Protein AF-A0AAD4U5L9-F1 (afdb_monomer_lite)

Organism: NCBI:txid230172

Foldseek 3Di:
DDDDDDDDDQAAAPCNCVDPLVVVLVVLLVLLVVLLVLLVPDPAPDCPLSVLSNVLSVVSNVVSCVLVCCRNVVVVVVDPDPVVVVSVVSVVVNVVSVVVSLVSLVVVLVVVVVPPPDDDDDPDNDDPVRNVSSVVSNDPDDCPDDPDAPPPAPPDADDDDVPWDFDAALNNHHTDTADEAFDKAFSRHHHDVVQQWGFAQVVPPVSGMGGTHHPQADWEADPNDTHGAQDWDDPAPQWIWGHHRHDIDIDGPEDPDDDDQDPVANDWDFADDPPDRGTDIDGDPDDDDDDDDDDDDDDPDDDDDDDDDDDDDDDPAPWDKDDWAFFPDPAAKGKIWIWILPDPVSDTDIDMAIEGQYHPPDDDPDDDDDDDDFFPDQDFQPDFAWHDDPQKTFPDTHRATHGDQGPPPFRKGADDKDWDWTWIQGPPGDTDTGIYIGGPDIDTDRPDDDDPDDDD

Sequence (456 aa):
MSFPAPRVTLPAGPDILRTYSGAFVCLEIVFGGLVWILVASSNVPLPLLQGWVMFVSVTAFVCSLLFLGVFLSGVVTQINANWNFLDFAYHFTVFVFYFGAFLLEAATTSLHDLRCNRTMTVQLLLSDNQYNINVAATVAAAERCPSSCPAACPPEPPTCAPGVRAVLDDCSCCLVCARQRGETCSVLLPCEESRGLFCDRRADPSAQTGICMAVEGDNCVFDGVIYQSGETFQPSCKYQCACQDGQVGCVPRCEEDLLLPQPDCPAPRKVKVPGECCEKWICDTKETGTLGGLQTLPAYRPEATLGVAVSDSSVNCIEQTTEWSACSKSCGMGFSTRVTNRNPHCEMVKQTRLCMVRPCDQEHRQPTDKKGKKCLRSIKSLKAIHLQFENCTSLHTYKPRFCGICSDGRCCTPHNTKTIQVEFQCSPGQILKKPVMVIGTCTCHNNCPHSNSSFL

Radius of gyration: 36.29 Å; chains: 1; bounding box: 88×63×94 Å

Secondary structure (DSSP, 8-state):
--PPPP---PPSGGGGGGSHHHHHHHHHHHHHHHHHHHHHH---S-HHHHHHHHHHHHHHHHHHHHHHHHHHTTGGGTS-S-HHHHHHHHHHHHHHHHHHHHHHHHHHHHHHHTTTT--S----SS-HHHHHHHHHHH--S--SS-SS--TTS-SS---PPTTPPEEE-TTS-SEEEPBPTTSEEETTB-B-GGGTEEEE-TT-TTSSEEEEEE-PPPPEEETTEEE-TT-EEEEETTEEEEEETTEEEEEESS-------BTTBSSEEEEPPTT-SS-EEEE---------------------S------SS-------BPPPPPPS-SSSSEEEEEEE--STT---EEEEEEE-SS-SS----PPPP----SS---EE-SS-B--EETTEEESS-B--EE----TTS-EEEEEEEEEEEEEEEETTTEEEEEEEEEEEEEEEES----PPP---

InterPro domains:
  IPR000867 Insulin-like growth factor-binding protein, IGFBP [PF00219] (145-199)
  IPR000867 Insulin-like growth factor-binding protein, IGFBP [PS51323] (141-215)
  IPR000867 Insulin-like growth factor-binding protein, IGFBP [SM00121] (143-214)
  IPR000884 Thrombospondin type-1 (TSP1) repeat [PS50092] (316-361)
  IPR000884 Thrombospondin type-1 (TSP1) repeat [SM00209] (318-361)
  IPR001007 VWFC domain [PF00093] (220-283)
  IPR001007 VWFC domain [PS01208] (237-283)
  IPR001007 VWFC domain [PS50184] (218-284)
  IPR001007 VWFC domain [SM00214] (220-283)
  IPR006207 Cystine knot, C-terminal [PS01185] (411-448)
  IPR006207 Cystine knot, C-terminal [PS01225] (375-449)
  IPR006207 Cystine knot, C-terminal [SM00041] (380-449)
  IPR006208 Glycoprotein hormone subunit beta [PF00007] (380-454)
  IPR008253 Marvel domain [PF01284] (17-137)
  IPR008253 Marvel domain [PS51225] (16-145)
  IPR009030 Growth factor receptor cysteine-rich domain superfamily [SSF57184] (143-224)
  IPR013295 Myelin and lymphocyte (MAL) protein [PR01884] (30-42)
  I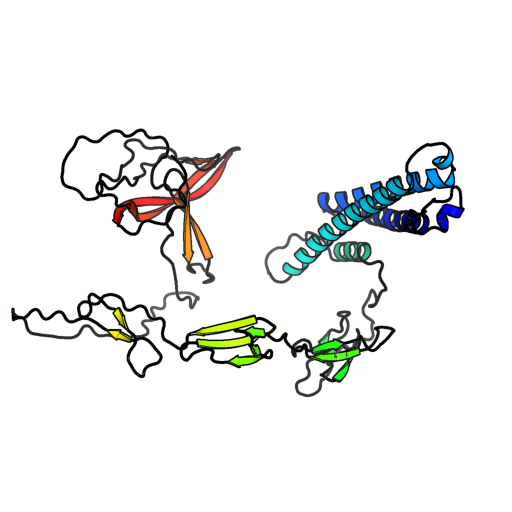PR013295 Myelin and lymphocyte (MAL) protein [PR01884] (51-64)
  IPR013295 Myelin and lymphocyte (MAL) protein [PR01884] (83-98)
  IPR036383 Thrombospondin type-1 repeat superfamily [G3DSA:2.20.100.10] (309-367)

pLDDT: mean 74.25, std 18.41, range [27.56, 95.25]

Structure (mmCIF, N/CA/C/O backbone):
data_AF-A0AAD4U5L9-F1
#
_entry.id   AF-A0AAD4U5L9-F1
#
loop_
_atom_site.group_PDB
_atom_site.id
_atom_site.type_symbol
_atom_site.label_atom_id
_atom_site.label_alt_id
_atom_site.label_comp_id
_atom_site.label_asym_id
_atom_site.label_entity_id
_atom_site.label_seq_id
_atom_site.pdbx_PDB_ins_code
_atom_site.Cartn_x
_atom_site.Cartn_y
_atom_site.Cartn_z
_atom_site.occupancy
_atom_site.B_iso_or_equiv
_atom_site.auth_seq_id
_atom_site.auth_comp_id
_atom_site.auth_asym_id
_atom_site.auth_atom_id
_atom_site.pdbx_PDB_model_num
ATOM 1 N N . MET A 1 1 ? -28.276 -37.419 19.647 1.00 38.50 1 MET A N 1
ATOM 2 C CA . MET A 1 1 ? -27.948 -36.602 20.833 1.00 38.50 1 MET A CA 1
ATOM 3 C C . MET A 1 1 ? -28.634 -35.260 20.672 1.00 38.50 1 MET A C 1
ATOM 5 O O . MET A 1 1 ? -28.366 -34.571 19.699 1.00 38.50 1 MET A O 1
ATOM 9 N N . SER A 1 2 ? -29.593 -34.943 21.536 1.00 44.62 2 SER A N 1
ATOM 10 C CA . SER A 1 2 ? -30.283 -33.652 21.542 1.00 44.62 2 SER A CA 1
ATOM 11 C C . SER A 1 2 ? -29.418 -32.634 22.281 1.00 44.62 2 SER A C 1
ATOM 13 O O . SER A 1 2 ? -29.236 -32.756 23.492 1.00 44.62 2 SER A O 1
ATOM 15 N N . PHE A 1 3 ? -28.876 -31.650 21.567 1.00 37.78 3 PHE A N 1
ATOM 16 C CA . PHE A 1 3 ? -28.265 -30.486 22.203 1.00 37.78 3 PHE A CA 1
ATOM 17 C C . PHE A 1 3 ? -29.379 -29.644 22.839 1.00 37.78 3 PHE A C 1
ATOM 19 O O . PHE A 1 3 ? -30.303 -29.252 22.120 1.00 37.78 3 PHE A O 1
ATOM 26 N N . PRO A 1 4 ? -29.352 -29.354 24.151 1.00 45.59 4 PRO A N 1
ATOM 27 C CA . PRO A 1 4 ? -30.206 -28.303 24.674 1.00 45.59 4 PRO A CA 1
ATOM 28 C C . PRO A 1 4 ? -29.756 -26.965 24.068 1.00 45.59 4 PRO A C 1
ATOM 30 O O . PRO A 1 4 ? -28.567 -26.658 24.012 1.00 45.59 4 PRO A O 1
ATOM 33 N N . ALA A 1 5 ? -30.725 -26.198 23.571 1.00 45.09 5 ALA A N 1
ATOM 34 C CA . ALA A 1 5 ? -30.515 -24.897 22.943 1.00 45.09 5 ALA A CA 1
ATOM 35 C C . ALA A 1 5 ? -29.934 -23.862 23.936 1.00 45.09 5 ALA A C 1
ATOM 37 O O . ALA A 1 5 ? -30.196 -23.964 25.141 1.00 45.09 5 ALA A O 1
ATOM 38 N N . PRO A 1 6 ? -29.184 -22.849 23.454 1.00 40.38 6 PRO A N 1
ATOM 39 C CA . PRO A 1 6 ? -28.583 -21.835 24.310 1.00 40.38 6 PRO A CA 1
ATOM 40 C C . PRO A 1 6 ? -29.682 -21.015 24.990 1.00 40.38 6 PRO A C 1
ATOM 42 O O . PRO A 1 6 ? -30.486 -20.357 24.331 1.00 40.38 6 PRO A O 1
ATOM 45 N N . ARG A 1 7 ? -29.731 -21.063 26.324 1.00 44.81 7 ARG A N 1
ATOM 46 C CA . ARG A 1 7 ? -30.589 -20.187 27.125 1.00 44.81 7 ARG A CA 1
ATOM 47 C C . ARG A 1 7 ? -29.807 -18.936 27.487 1.00 44.81 7 ARG A C 1
ATOM 49 O O . ARG A 1 7 ? -29.091 -18.920 28.480 1.00 44.81 7 ARG A O 1
ATOM 56 N N . VAL A 1 8 ? -29.991 -17.882 26.707 1.00 52.69 8 VAL A N 1
ATOM 57 C CA . VAL A 1 8 ? -29.920 -16.532 27.260 1.00 52.69 8 VAL A CA 1
ATOM 58 C C . VAL A 1 8 ? -31.376 -16.134 27.480 1.00 52.69 8 VAL A C 1
ATOM 60 O O . VAL A 1 8 ? -32.210 -16.285 26.600 1.00 52.69 8 VAL A O 1
ATOM 63 N N . THR A 1 9 ? -31.749 -15.774 28.694 1.00 66.00 9 THR A N 1
ATOM 64 C CA . THR A 1 9 ? -33.026 -15.114 28.981 1.00 66.00 9 THR A CA 1
ATOM 65 C C . THR A 1 9 ? -32.622 -13.933 29.824 1.00 66.00 9 THR A C 1
ATOM 67 O O . THR A 1 9 ? -32.364 -14.093 31.016 1.00 66.00 9 THR A O 1
ATOM 70 N N . LEU A 1 10 ? -32.422 -12.793 29.167 1.00 71.31 10 LEU A N 1
ATOM 71 C CA . LEU A 1 10 ? -32.034 -11.559 29.836 1.00 71.31 10 LEU A CA 1
ATOM 72 C C . LEU A 1 10 ? -33.106 -11.221 30.887 1.00 71.31 10 LEU A C 1
ATOM 74 O O . LEU A 1 10 ? -34.290 -11.159 30.539 1.00 71.31 10 LEU A O 1
ATOM 78 N N . PRO A 1 11 ? -32.732 -11.076 32.169 1.00 80.56 11 PRO A N 1
ATOM 79 C CA . PRO A 1 11 ? -33.688 -10.821 33.230 1.00 80.56 11 PRO A CA 1
ATOM 80 C C . PRO A 1 11 ? -34.241 -9.398 33.107 1.00 80.56 11 PRO A C 1
ATOM 82 O O . PRO A 1 11 ? -33.526 -8.464 32.747 1.00 80.56 11 PRO A O 1
ATOM 85 N N . ALA A 1 12 ? -35.529 -9.239 33.401 1.00 83.56 12 ALA A N 1
ATOM 86 C CA . ALA A 1 12 ? -36.169 -7.933 33.484 1.00 83.56 12 ALA A CA 1
ATOM 87 C C . ALA A 1 12 ? -35.874 -7.264 34.836 1.00 83.56 12 ALA A C 1
ATOM 89 O O . ALA A 1 12 ? -35.626 -7.937 35.837 1.00 83.56 12 ALA A O 1
ATOM 90 N N . GLY A 1 13 ? -35.961 -5.936 34.878 1.00 85.00 13 GLY A N 1
ATOM 91 C CA . GLY A 1 13 ? -35.707 -5.166 36.091 1.00 85.00 13 GLY A CA 1
ATOM 92 C C . GLY A 1 13 ? -34.210 -5.036 36.405 1.00 85.00 13 GLY A C 1
ATOM 93 O O . GLY A 1 13 ? -33.377 -5.182 35.512 1.00 85.00 13 GLY A O 1
ATOM 94 N N . PRO A 1 14 ? -33.833 -4.736 37.661 1.00 85.56 14 PRO A N 1
ATOM 95 C CA . PRO A 1 14 ? -32.452 -4.403 38.026 1.00 85.56 14 PRO A CA 1
ATOM 96 C C . PRO A 1 14 ? -31.463 -5.564 37.847 1.00 85.56 14 PRO A C 1
ATOM 98 O O . PRO A 1 14 ? -30.258 -5.332 37.760 1.00 85.56 14 PRO A O 1
ATOM 101 N N . ASP A 1 15 ? -31.948 -6.802 37.746 1.00 84.88 15 ASP A N 1
ATOM 102 C CA . ASP A 1 15 ? -31.103 -7.975 37.526 1.00 84.88 15 ASP A CA 1
ATOM 103 C C . ASP A 1 15 ? -30.408 -7.963 36.155 1.00 84.88 15 ASP A C 1
ATOM 105 O O . ASP A 1 15 ? -29.369 -8.610 36.002 1.00 84.88 15 ASP A O 1
ATOM 109 N N . ILE A 1 16 ? -30.897 -7.179 35.178 1.00 85.88 16 ILE A N 1
ATOM 110 C CA . ILE A 1 16 ? -30.222 -7.005 33.880 1.00 85.88 16 ILE A CA 1
ATOM 111 C C . ILE A 1 16 ? -28.792 -6.486 34.050 1.00 85.88 16 ILE A C 1
ATOM 113 O O . ILE A 1 16 ? -27.889 -6.921 33.338 1.00 85.88 16 ILE A O 1
ATOM 117 N N . 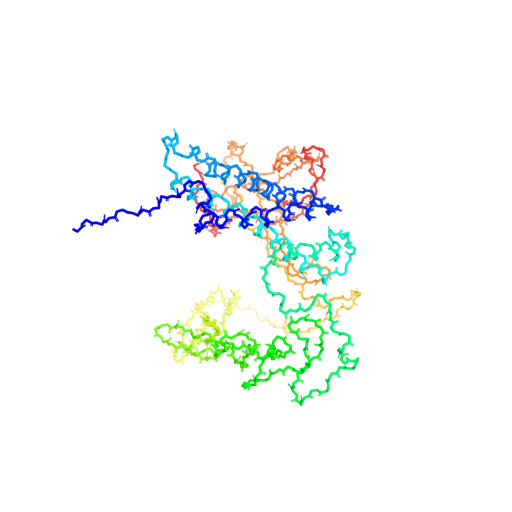LEU A 1 17 ? -28.560 -5.630 35.050 1.00 86.38 17 LEU A N 1
ATOM 118 C CA . LEU A 1 17 ? -27.264 -5.003 35.327 1.00 86.38 17 LEU A CA 1
ATOM 119 C C . LEU A 1 17 ? -26.200 -6.009 35.784 1.00 86.38 17 LEU A C 1
ATOM 121 O O . LEU A 1 17 ? -25.012 -5.712 35.731 1.00 86.38 17 LEU A O 1
ATOM 125 N N . ARG A 1 18 ? -26.615 -7.200 36.233 1.00 84.69 18 ARG A N 1
ATOM 126 C CA . ARG A 1 18 ? -25.712 -8.291 36.626 1.00 84.69 18 ARG A CA 1
ATOM 127 C C . ARG A 1 18 ? -25.353 -9.216 35.465 1.00 84.69 18 ARG A C 1
ATOM 129 O O . ARG A 1 18 ? -24.578 -10.151 35.652 1.00 84.69 18 ARG A O 1
ATOM 136 N N . THR A 1 19 ? -25.922 -8.993 34.283 1.00 87.00 19 THR A N 1
ATOM 137 C CA . THR A 1 19 ? -25.598 -9.768 33.083 1.00 87.00 19 THR A CA 1
ATOM 138 C C . THR A 1 19 ? -24.466 -9.127 32.294 1.00 87.00 19 THR A C 1
ATOM 140 O O . THR A 1 19 ? -24.252 -7.920 32.373 1.00 87.00 19 THR A O 1
ATOM 143 N N . TYR A 1 20 ? -23.774 -9.925 31.477 1.00 85.12 20 TYR A N 1
ATOM 144 C CA . TYR A 1 20 ? -22.754 -9.409 30.562 1.00 85.12 20 TYR A CA 1
ATOM 145 C C . TYR A 1 20 ? -23.319 -8.360 29.600 1.00 85.12 20 TYR A C 1
ATOM 147 O O . TYR A 1 20 ? -22.689 -7.329 29.404 1.00 85.12 20 TYR A O 1
ATOM 155 N N . SER A 1 21 ? -24.525 -8.583 29.062 1.00 86.88 21 SER A N 1
ATOM 156 C CA . SER A 1 21 ? -25.185 -7.602 28.194 1.00 86.88 21 SER A CA 1
ATOM 157 C C . SER A 1 21 ? -25.433 -6.283 28.935 1.00 86.88 21 SER A C 1
ATOM 159 O O . SER A 1 21 ? -24.996 -5.235 28.469 1.00 86.88 21 SER A O 1
ATOM 161 N N . GLY A 1 22 ? -26.034 -6.326 30.130 1.00 87.56 22 GLY A N 1
ATOM 162 C CA . GLY A 1 22 ? -26.257 -5.120 30.929 1.00 87.56 22 GLY A CA 1
ATOM 163 C C . GLY A 1 22 ? -24.960 -4.403 31.312 1.00 87.56 22 GLY A C 1
ATOM 164 O O . GLY A 1 22 ? -24.909 -3.178 31.261 1.00 87.56 22 GLY A O 1
ATOM 165 N N . ALA A 1 23 ? -23.897 -5.146 31.631 1.00 89.12 23 ALA A N 1
ATOM 166 C CA . ALA A 1 23 ? -22.583 -4.575 31.911 1.00 89.12 23 ALA A CA 1
ATOM 167 C C . ALA A 1 23 ? -21.991 -3.861 30.684 1.00 89.12 23 ALA A C 1
ATOM 169 O O . ALA A 1 23 ? -21.542 -2.724 30.816 1.00 89.12 23 ALA A O 1
ATOM 170 N N . PHE A 1 24 ? -22.040 -4.476 29.496 1.00 89.38 24 PHE A N 1
ATOM 171 C CA . PHE A 1 24 ? -21.581 -3.838 28.259 1.00 89.38 24 PHE A CA 1
ATOM 172 C C . PHE A 1 24 ? -22.392 -2.583 27.937 1.00 89.38 24 PHE A C 1
ATOM 174 O O . PHE A 1 24 ? -21.801 -1.533 27.724 1.00 89.38 24 PHE A O 1
ATOM 181 N N . VAL A 1 25 ? -23.725 -2.638 28.013 1.00 91.00 25 VAL A N 1
ATOM 182 C CA . VAL A 1 25 ? -24.585 -1.462 27.787 1.00 91.00 25 VAL A CA 1
ATOM 183 C C . VAL A 1 25 ? -24.258 -0.327 28.767 1.00 91.00 25 VAL A C 1
ATOM 185 O O . VAL A 1 25 ? -24.191 0.831 28.365 1.00 91.00 25 VAL A O 1
ATOM 188 N N . CYS A 1 26 ? -24.007 -0.630 30.044 1.00 90.69 26 CYS A N 1
ATOM 189 C CA . CYS A 1 26 ? -23.599 0.379 31.025 1.00 90.69 26 CYS A CA 1
ATOM 190 C C . CYS A 1 26 ? -22.239 1.008 30.699 1.00 90.69 26 CYS A C 1
ATOM 192 O O . CYS A 1 26 ? -22.091 2.223 30.824 1.00 90.69 26 CYS A O 1
ATOM 194 N N . LEU A 1 27 ? -21.254 0.207 30.280 1.00 89.19 27 LEU A N 1
ATOM 195 C CA . LEU A 1 27 ? -19.947 0.720 29.866 1.00 89.19 27 LEU A CA 1
ATOM 196 C C . LEU A 1 27 ? -20.077 1.614 28.629 1.00 89.19 27 LEU A C 1
ATOM 198 O O . LEU A 1 27 ? -19.502 2.698 28.617 1.00 89.19 27 LEU A O 1
ATOM 202 N N . GLU A 1 28 ? -20.890 1.220 27.651 1.00 89.19 28 GLU A N 1
ATOM 203 C CA . GLU A 1 28 ? -21.173 2.024 26.457 1.00 89.19 28 GLU A CA 1
ATOM 204 C C . GLU A 1 28 ? -21.831 3.368 26.803 1.00 89.19 28 GLU A C 1
ATOM 206 O O . GLU A 1 28 ? -21.451 4.406 26.267 1.00 89.19 28 GLU A O 1
ATOM 211 N N . ILE A 1 29 ? -22.767 3.398 27.758 1.00 91.19 29 ILE A N 1
ATOM 212 C CA . ILE A 1 29 ? -23.379 4.653 28.231 1.00 91.19 29 ILE A CA 1
ATOM 213 C C . ILE A 1 29 ? -22.321 5.568 28.861 1.00 91.19 29 ILE A C 1
ATOM 215 O O . ILE A 1 29 ? -22.305 6.771 28.594 1.00 91.19 29 ILE A O 1
ATOM 219 N N . VAL A 1 30 ? -21.432 5.020 29.693 1.00 90.06 30 VAL A N 1
ATOM 220 C CA . VAL A 1 30 ? -20.395 5.806 30.375 1.00 90.06 30 VAL A CA 1
ATOM 221 C C . VAL A 1 30 ? -19.354 6.313 29.377 1.00 90.06 30 VAL A C 1
ATOM 223 O O . VAL A 1 30 ? -19.130 7.520 29.292 1.00 90.06 30 VAL A O 1
ATOM 226 N N . PHE A 1 31 ? -18.738 5.423 28.600 1.00 84.81 31 PHE A N 1
ATOM 227 C CA . PHE A 1 31 ? -17.672 5.789 27.667 1.00 84.81 31 PHE A CA 1
ATOM 228 C C . PHE A 1 31 ? -18.199 6.569 26.464 1.00 84.81 31 PHE A C 1
ATOM 230 O O . PHE A 1 31 ? -17.640 7.613 26.137 1.00 84.81 31 PHE A O 1
ATOM 237 N N . GLY A 1 32 ? -19.312 6.151 25.858 1.00 83.62 32 GLY A N 1
ATOM 238 C CA . GLY A 1 32 ? -19.955 6.890 24.770 1.00 83.62 32 GLY A CA 1
ATOM 239 C C . GLY A 1 32 ? -20.406 8.290 25.198 1.00 83.62 32 GLY A C 1
ATOM 240 O O . GLY A 1 32 ? -20.224 9.252 24.449 1.00 83.62 32 GLY A O 1
ATOM 241 N N . GLY A 1 33 ? -20.909 8.436 26.430 1.00 83.56 33 GLY A N 1
ATOM 242 C CA . GLY A 1 33 ? -21.238 9.736 27.016 1.00 83.56 33 GLY A CA 1
ATOM 243 C C . GLY A 1 33 ? -20.006 10.626 27.214 1.00 83.56 33 GLY A C 1
ATOM 244 O O . GLY A 1 33 ? -20.028 11.798 26.842 1.00 83.56 33 GLY A O 1
ATOM 245 N N . LEU A 1 34 ? -18.909 10.076 27.743 1.00 82.81 34 LEU A N 1
ATOM 246 C CA . LEU A 1 34 ? -17.649 10.809 27.908 1.00 82.81 34 LEU A CA 1
ATOM 247 C C . LEU A 1 34 ? -17.068 11.265 26.563 1.00 82.81 34 LEU A C 1
ATOM 249 O O . LEU A 1 34 ? -16.690 12.430 26.434 1.00 82.81 34 LEU A O 1
ATOM 253 N N . VAL A 1 35 ? -17.054 10.388 25.554 1.00 81.31 35 VAL A N 1
ATOM 254 C CA . VAL A 1 35 ? -16.564 10.711 24.204 1.00 81.31 35 VAL A CA 1
ATOM 255 C C . VAL A 1 35 ? -17.400 11.827 23.581 1.00 81.31 35 VAL A C 1
ATOM 257 O O . VAL A 1 35 ? -16.826 12.813 23.124 1.00 81.31 35 VAL A O 1
ATOM 260 N N . TRP A 1 36 ? -18.739 11.752 23.639 1.00 77.19 36 TRP A N 1
ATOM 261 C CA . TRP A 1 36 ? -19.608 12.859 23.206 1.00 77.19 36 TRP A CA 1
ATOM 262 C C . TRP A 1 36 ? -19.198 14.174 23.881 1.00 77.19 36 TRP A C 1
ATOM 264 O O . TRP A 1 36 ? -19.089 15.198 23.209 1.00 77.19 36 TRP A O 1
ATOM 274 N N . ILE A 1 37 ? -19.000 14.173 25.207 1.00 80.06 37 ILE A N 1
ATOM 275 C CA . ILE A 1 37 ? -18.815 15.413 25.982 1.00 80.06 37 ILE A CA 1
ATOM 276 C C . ILE A 1 37 ? -17.473 16.052 25.630 1.00 80.06 37 ILE A C 1
ATOM 278 O O . ILE A 1 37 ? -17.406 17.259 25.397 1.00 80.06 37 ILE A O 1
ATOM 282 N N . LEU A 1 38 ? -16.420 15.242 25.544 1.00 74.00 38 LEU A N 1
ATOM 283 C CA . LEU A 1 38 ? -15.080 15.691 25.172 1.00 74.00 38 LEU A CA 1
ATOM 284 C C . LEU A 1 38 ? -15.046 16.211 23.730 1.00 74.00 38 LEU A C 1
ATOM 286 O O . LEU A 1 38 ? -14.500 17.284 23.463 1.00 74.00 38 LEU A O 1
ATOM 290 N N . VAL A 1 39 ? -15.698 15.501 22.808 1.00 69.88 39 VAL A N 1
ATOM 291 C CA . VAL A 1 39 ? -15.791 15.902 21.402 1.00 69.88 39 VAL A CA 1
ATOM 292 C C . VAL A 1 39 ? -16.606 17.189 21.244 1.00 69.88 39 VAL A C 1
ATOM 294 O O . VAL A 1 39 ? -16.163 18.095 20.549 1.00 69.88 39 VAL A O 1
ATOM 297 N N . ALA A 1 40 ? -17.747 17.330 21.920 1.00 69.62 40 ALA A N 1
ATOM 298 C CA . ALA A 1 40 ? -18.556 18.552 21.879 1.00 69.62 40 ALA A CA 1
ATOM 299 C C . ALA A 1 40 ? -17.860 19.752 22.549 1.00 69.62 40 ALA A C 1
ATOM 301 O O . ALA A 1 40 ? -18.055 20.893 22.135 1.00 69.62 40 ALA A O 1
ATOM 302 N N . SER A 1 41 ? -17.034 19.507 23.571 1.00 69.00 41 SER A N 1
ATOM 303 C CA . SER A 1 41 ? -16.256 20.547 24.256 1.00 69.00 41 SER A CA 1
ATOM 304 C C . SER A 1 41 ? -15.030 21.010 23.460 1.00 69.00 41 SER A C 1
ATOM 306 O O . SER A 1 41 ? -14.420 22.023 23.814 1.00 69.00 41 SER A O 1
ATOM 308 N N . SER A 1 42 ? -14.637 20.284 22.413 1.00 62.12 42 SER A N 1
ATOM 309 C CA . SER A 1 42 ? -13.444 20.578 21.627 1.00 62.12 42 SER A CA 1
ATOM 310 C C . SER A 1 42 ? -13.823 21.304 20.325 1.00 62.12 42 SER A C 1
ATOM 312 O O . SER A 1 42 ? -14.386 20.738 19.391 1.00 62.12 42 SER A O 1
ATOM 314 N N . ASN A 1 43 ? -13.512 22.605 20.255 1.00 55.16 43 ASN A N 1
ATOM 315 C CA . ASN A 1 43 ? -13.686 23.449 19.062 1.00 55.16 43 ASN A CA 1
ATOM 316 C C . ASN A 1 43 ? -12.611 23.127 18.000 1.00 55.16 43 ASN A C 1
ATOM 318 O O . ASN A 1 43 ? -11.698 23.920 17.758 1.00 55.16 43 ASN A O 1
ATOM 322 N N . VAL A 1 44 ? -12.666 21.930 17.413 1.00 52.94 44 VAL A N 1
ATOM 323 C CA . VAL A 1 44 ? -11.652 21.416 16.475 1.00 52.94 44 VAL A CA 1
ATOM 324 C C . VAL A 1 44 ? -12.077 21.686 15.015 1.00 52.94 44 VAL A C 1
ATOM 326 O O . VAL A 1 44 ? -13.252 21.562 14.679 1.00 52.94 44 VAL A O 1
ATOM 329 N N . PRO A 1 45 ? -11.152 22.076 14.111 1.00 47.84 45 PRO A N 1
ATOM 330 C CA . PRO A 1 45 ? -11.470 22.566 12.764 1.00 47.84 45 PRO A CA 1
ATOM 331 C C . PRO A 1 45 ? -11.719 21.468 11.707 1.00 47.84 45 PRO A C 1
ATOM 333 O O . PRO A 1 45 ? -11.676 21.760 10.511 1.00 47.84 45 PRO A O 1
ATOM 336 N N . LEU A 1 46 ? -11.977 20.213 12.104 1.00 51.16 46 LEU A N 1
ATOM 337 C CA . LEU A 1 46 ? -12.150 19.065 11.198 1.00 51.16 46 LEU A CA 1
ATOM 338 C C . LEU A 1 46 ? -13.593 18.518 11.206 1.00 51.16 46 LEU A C 1
ATOM 340 O O . LEU A 1 46 ? -13.870 17.480 11.809 1.00 51.16 46 LEU A O 1
ATOM 344 N N . PRO A 1 47 ? -14.530 19.167 10.490 1.00 56.81 47 PRO A N 1
ATOM 345 C CA . PRO A 1 47 ? -15.965 18.927 10.661 1.00 56.81 47 PRO A CA 1
ATOM 346 C C . PRO A 1 47 ? -16.451 17.539 10.209 1.00 56.81 47 PRO A C 1
ATOM 348 O O . PRO A 1 47 ? -17.459 17.057 10.716 1.00 56.81 47 PRO A O 1
ATOM 351 N N . LEU A 1 48 ? -15.767 16.879 9.266 1.00 55.44 48 LEU A N 1
ATOM 352 C CA . LEU A 1 48 ? -16.244 15.616 8.677 1.00 55.44 48 LEU A CA 1
ATOM 353 C C . LEU A 1 48 ? -15.871 14.371 9.497 1.00 55.44 48 LEU A C 1
ATOM 355 O O . LEU A 1 48 ? -16.681 13.456 9.609 1.00 55.44 48 LEU A O 1
ATOM 359 N N . LEU A 1 49 ? -14.670 14.336 10.083 1.00 62.84 49 LEU A N 1
ATOM 360 C CA . LEU A 1 49 ? -14.178 13.187 10.853 1.00 62.84 49 LEU A CA 1
ATOM 361 C C . LEU A 1 49 ? -14.769 13.168 12.268 1.00 62.84 49 LEU A C 1
ATOM 363 O O . LEU A 1 49 ? -15.324 12.164 12.707 1.00 62.84 49 LEU A O 1
ATOM 367 N N . GLN A 1 50 ? -14.734 14.322 12.935 1.00 65.75 50 GLN A N 1
ATOM 368 C CA . GLN A 1 50 ? -15.323 14.516 14.256 1.00 65.75 50 GLN A CA 1
ATOM 369 C C . GLN A 1 50 ? -16.844 14.320 14.227 1.00 65.75 50 GLN A C 1
ATOM 371 O O . GLN A 1 50 ? -17.414 13.759 15.159 1.00 65.75 50 GLN A O 1
ATOM 376 N N . GLY A 1 51 ? -17.500 14.713 13.128 1.00 74.19 51 GLY A N 1
ATOM 377 C CA . GLY A 1 51 ? -18.932 14.502 12.932 1.00 74.19 51 GLY A CA 1
ATOM 378 C C . GLY A 1 51 ? -19.331 13.024 12.943 1.00 74.19 51 GLY A C 1
ATOM 379 O O . GLY A 1 51 ? -20.366 12.689 13.512 1.00 74.19 51 GLY A O 1
ATOM 380 N N . TRP A 1 52 ? -18.503 12.137 12.378 1.00 81.44 52 TRP A N 1
ATOM 381 C CA . TRP A 1 52 ? -18.764 10.694 12.376 1.00 81.44 52 TRP A CA 1
ATOM 382 C C . TRP A 1 52 ? -18.597 10.068 13.765 1.00 81.44 52 TRP A C 1
ATOM 384 O O . TRP A 1 52 ? -19.487 9.361 14.227 1.00 81.44 52 TRP A O 1
ATOM 394 N N . VAL A 1 53 ? -17.497 10.374 14.457 1.00 82.50 53 VAL A N 1
ATOM 395 C CA . VAL A 1 53 ? -17.206 9.869 15.815 1.00 82.50 53 VAL A CA 1
ATOM 396 C C . VAL A 1 53 ? -18.252 10.359 16.813 1.00 82.50 53 VAL A C 1
ATOM 398 O O . VAL A 1 53 ? -18.766 9.587 17.629 1.00 82.50 53 VAL A O 1
ATOM 401 N N . MET A 1 54 ? -18.626 11.636 16.698 1.00 83.06 54 MET A N 1
ATOM 402 C CA . MET A 1 54 ? -19.723 12.215 17.455 1.00 83.06 54 MET A CA 1
ATOM 403 C C . MET A 1 54 ? -21.016 11.466 17.140 1.00 83.06 54 MET A C 1
ATOM 405 O O . MET A 1 54 ? -21.617 10.931 18.060 1.00 83.06 54 MET A O 1
ATOM 409 N N . PHE A 1 55 ? -21.414 11.350 15.867 1.00 86.81 55 PHE A N 1
ATOM 410 C CA . PHE A 1 55 ? -22.632 10.643 15.452 1.00 86.81 55 PHE A CA 1
ATOM 411 C C . PHE A 1 55 ? -22.717 9.218 16.012 1.00 86.81 55 PHE A C 1
ATOM 413 O O . PHE A 1 55 ? -23.760 8.844 16.552 1.00 86.81 55 PHE A O 1
ATOM 420 N N . VAL A 1 56 ? -21.630 8.445 15.927 1.00 89.88 56 VAL A N 1
ATOM 421 C CA . VAL A 1 56 ? -21.559 7.084 16.473 1.00 89.88 56 VAL A CA 1
ATOM 422 C C . VAL A 1 56 ? -21.769 7.099 17.987 1.00 89.88 56 VAL A C 1
ATOM 424 O O . VAL A 1 56 ? -22.649 6.394 18.478 1.00 89.88 56 VAL A O 1
ATOM 427 N N . SER A 1 57 ? -21.050 7.960 18.713 1.00 88.81 57 SER A N 1
ATOM 428 C CA . SER A 1 57 ? -21.130 8.049 20.178 1.00 88.81 57 SER A CA 1
ATOM 429 C C . SER A 1 57 ? -22.503 8.525 20.666 1.00 88.81 57 SER A C 1
ATOM 431 O O . SER A 1 57 ? -23.070 7.936 21.582 1.00 88.81 57 SER A O 1
ATOM 433 N N . VAL A 1 58 ? -23.087 9.542 20.015 1.00 89.31 58 VAL A N 1
ATOM 434 C CA . VAL A 1 58 ? -24.456 10.028 20.267 1.00 89.31 58 VAL A CA 1
ATOM 435 C C . VAL A 1 58 ? -25.463 8.897 20.125 1.00 89.31 58 VAL A C 1
ATOM 437 O O . VAL A 1 58 ? -26.299 8.666 20.999 1.00 89.31 58 VAL A O 1
ATOM 440 N N . THR A 1 59 ? -25.420 8.242 18.966 1.00 90.69 59 THR A N 1
ATOM 441 C CA . THR A 1 59 ? -26.448 7.295 18.555 1.00 90.69 59 THR A CA 1
ATOM 442 C C . THR A 1 59 ? -26.365 6.060 19.436 1.00 90.69 59 THR A C 1
ATOM 444 O O . THR A 1 59 ? -27.387 5.625 19.961 1.00 90.69 59 THR A O 1
ATOM 447 N N . ALA A 1 60 ? -25.154 5.559 19.693 1.00 90.69 60 ALA A N 1
ATOM 448 C CA . ALA A 1 60 ? -24.922 4.454 20.612 1.00 90.69 60 ALA A CA 1
ATOM 449 C C . ALA A 1 60 ? -25.360 4.792 22.045 1.00 90.69 60 ALA A C 1
ATOM 451 O O . ALA A 1 60 ? -26.029 3.973 22.671 1.00 90.69 60 ALA A O 1
ATOM 452 N N . PHE A 1 61 ? -25.081 5.999 22.550 1.00 91.31 61 PHE A N 1
ATOM 453 C CA . PHE A 1 61 ? -25.517 6.435 23.882 1.00 91.31 61 PHE A CA 1
ATOM 454 C C . PHE A 1 61 ? -27.047 6.455 24.014 1.00 91.31 61 PHE A C 1
ATOM 456 O O . PHE A 1 61 ? -27.606 5.860 24.939 1.00 91.31 61 PHE A O 1
ATOM 463 N N . VAL A 1 62 ? -27.746 7.087 23.065 1.00 92.19 62 VAL A N 1
ATOM 464 C CA . VAL A 1 62 ? -29.216 7.166 23.072 1.00 92.19 62 VAL A CA 1
ATOM 465 C C . VAL A 1 62 ? -29.839 5.779 22.919 1.00 92.19 62 VAL A C 1
ATOM 467 O O . VAL A 1 62 ? -30.742 5.423 23.677 1.00 92.19 62 VAL A O 1
ATOM 470 N N . CYS A 1 63 ? -29.346 4.969 21.980 1.00 92.25 63 CYS A N 1
ATOM 471 C CA . CYS A 1 63 ? -29.836 3.608 21.789 1.00 92.25 63 CYS A CA 1
ATOM 472 C C . CYS A 1 63 ? -29.561 2.721 23.013 1.00 92.25 63 CYS A C 1
ATOM 474 O O . CYS A 1 63 ? -30.448 1.962 23.394 1.00 92.25 63 CYS A O 1
ATOM 476 N N . SER A 1 64 ? -28.409 2.867 23.679 1.00 93.12 64 SER A N 1
ATOM 477 C CA . SER A 1 64 ? -28.069 2.146 24.916 1.00 93.12 64 SER A CA 1
ATOM 478 C C . SER A 1 64 ? -29.010 2.503 26.062 1.00 93.12 64 SER A C 1
ATOM 480 O O . SER A 1 64 ? -29.493 1.613 26.761 1.00 93.12 64 SER A O 1
ATOM 482 N N . LEU A 1 65 ? -29.316 3.793 26.241 1.00 93.00 65 LEU A N 1
ATOM 483 C CA . LEU A 1 65 ? -30.264 4.253 27.258 1.00 93.00 65 LEU A CA 1
ATOM 484 C C . LEU A 1 65 ? -31.672 3.707 27.014 1.00 93.00 65 LEU A C 1
ATOM 486 O O . LEU A 1 65 ? -32.326 3.247 27.951 1.00 93.00 65 LEU A O 1
ATOM 490 N N . LEU A 1 66 ? -32.135 3.731 25.761 1.00 93.12 66 LEU A N 1
ATOM 491 C CA . LEU A 1 66 ? -33.436 3.176 25.390 1.00 93.12 66 LEU A CA 1
ATOM 492 C C . LEU A 1 66 ? -33.471 1.659 25.593 1.00 93.12 66 LEU A C 1
ATOM 494 O O . LEU A 1 66 ? -34.421 1.146 26.183 1.00 93.12 66 LEU A O 1
ATOM 498 N N . PHE A 1 67 ? -32.429 0.952 25.153 1.00 91.12 67 PHE A N 1
ATOM 499 C CA . PHE A 1 67 ? -32.311 -0.494 25.302 1.00 91.12 67 PHE A CA 1
ATOM 500 C C . PHE A 1 67 ? -32.334 -0.890 26.782 1.00 91.12 67 PHE A C 1
ATOM 502 O O . PHE A 1 67 ? -33.204 -1.654 27.197 1.00 91.12 67 PHE A O 1
ATOM 509 N N . LEU A 1 68 ? -31.477 -0.287 27.612 1.00 91.75 68 LEU A N 1
ATOM 510 C CA . LEU A 1 68 ? -31.457 -0.532 29.055 1.00 91.75 68 LEU A CA 1
ATOM 511 C C . LEU A 1 68 ? -32.796 -0.171 29.718 1.00 91.75 68 LEU A C 1
ATOM 513 O O . LEU A 1 68 ? -33.291 -0.923 30.557 1.00 91.75 68 LEU A O 1
ATOM 517 N N . GLY A 1 69 ? -33.419 0.939 29.314 1.00 91.31 69 GLY A N 1
ATOM 518 C CA . GLY A 1 69 ? -34.718 1.378 29.825 1.00 91.31 69 GLY A CA 1
ATOM 519 C C . GLY A 1 69 ? -35.844 0.369 29.576 1.00 91.31 69 GLY A C 1
ATOM 520 O O . GLY A 1 69 ? -36.673 0.143 30.459 1.00 91.31 69 GLY A O 1
ATOM 521 N N . VAL A 1 70 ? -35.860 -0.297 28.418 1.00 90.44 70 VAL A N 1
ATOM 522 C CA . VAL A 1 70 ? -36.848 -1.345 28.094 1.00 90.44 70 VAL A CA 1
ATOM 523 C C . VAL A 1 70 ? -36.691 -2.576 28.996 1.00 90.44 70 VAL A C 1
ATOM 525 O O . VAL A 1 70 ? -37.694 -3.146 29.437 1.00 90.44 70 VAL A O 1
ATOM 528 N N . PHE A 1 71 ? -35.456 -2.961 29.328 1.00 88.56 71 PHE A N 1
ATOM 529 C CA . PHE A 1 71 ? -35.198 -4.067 30.256 1.00 88.56 71 PHE A CA 1
ATOM 530 C C . PHE A 1 71 ? -35.497 -3.690 31.712 1.00 88.56 71 PHE A C 1
ATOM 532 O O . PHE A 1 71 ? -36.146 -4.464 32.417 1.00 88.56 71 PHE A O 1
ATOM 539 N N . LEU A 1 72 ? -35.105 -2.489 32.153 1.00 89.62 72 LEU A N 1
ATOM 540 C CA . LEU A 1 72 ? -35.353 -2.005 33.518 1.00 89.62 72 LEU A CA 1
ATOM 541 C C . LEU A 1 72 ? -36.843 -1.796 33.812 1.00 89.62 72 LEU A C 1
ATOM 543 O O . LEU A 1 72 ? -37.301 -2.118 34.905 1.00 89.62 72 LEU A O 1
ATOM 547 N N . SER A 1 73 ? -37.609 -1.293 32.841 1.00 89.81 73 SER A N 1
ATOM 548 C CA . SER A 1 73 ? -39.061 -1.091 32.971 1.00 89.81 73 SER A CA 1
ATOM 549 C C . SER A 1 73 ? -39.872 -2.389 32.903 1.00 89.81 73 SER A C 1
ATOM 551 O O . SER A 1 73 ? -41.073 -2.380 33.163 1.00 89.81 73 SER A O 1
ATOM 553 N N . GLY A 1 74 ? -39.245 -3.511 32.532 1.00 83.62 74 GLY A N 1
ATOM 554 C CA . GLY A 1 74 ? -39.917 -4.800 32.380 1.00 83.62 74 GLY A CA 1
ATOM 555 C C . GLY A 1 74 ? -40.848 -4.893 31.169 1.00 83.62 74 GLY A C 1
ATOM 556 O O . GLY A 1 74 ? -41.483 -5.931 30.980 1.00 83.62 74 GLY A O 1
ATOM 557 N N . VAL A 1 75 ? -40.886 -3.869 30.305 1.00 84.88 75 VAL A N 1
ATOM 558 C CA . VAL A 1 75 ? -41.654 -3.850 29.043 1.00 84.88 75 VAL A CA 1
ATOM 559 C C . VAL A 1 75 ? -41.275 -5.028 28.140 1.00 84.88 75 VAL A C 1
ATOM 561 O O . VAL A 1 75 ? -42.120 -5.561 27.423 1.00 84.88 75 VAL A O 1
ATOM 564 N N . VAL A 1 76 ? -40.034 -5.509 28.259 1.00 82.94 76 VAL A N 1
ATOM 565 C CA . VAL A 1 76 ? -39.522 -6.729 27.617 1.00 82.94 76 VAL A CA 1
ATOM 566 C C . VAL A 1 76 ? -40.439 -7.953 27.795 1.00 82.94 76 VAL A C 1
ATOM 568 O O . VAL A 1 76 ? -40.569 -8.771 26.889 1.00 82.94 76 VAL A O 1
ATOM 571 N N . THR A 1 77 ? -41.130 -8.060 28.935 1.00 82.06 77 THR A N 1
ATOM 572 C CA . THR A 1 77 ? -42.035 -9.182 29.247 1.00 82.06 77 THR A CA 1
ATOM 573 C C . THR A 1 77 ? -43.398 -9.074 28.564 1.00 82.06 77 THR A C 1
ATOM 575 O O . THR A 1 77 ? -44.099 -10.075 28.437 1.00 82.06 77 THR A O 1
ATOM 578 N N . GLN A 1 78 ? -43.776 -7.875 28.115 1.00 81.44 78 GLN A N 1
ATOM 579 C CA . GLN A 1 78 ? -45.080 -7.598 27.508 1.00 81.44 78 GLN A CA 1
ATOM 580 C C . GLN A 1 78 ? -45.064 -7.718 25.980 1.00 81.44 78 GLN A C 1
ATOM 582 O O . GLN A 1 78 ? -46.118 -7.773 25.352 1.00 81.44 78 GLN A O 1
ATOM 587 N N . ILE A 1 79 ? -43.878 -7.757 25.371 1.00 81.19 79 ILE A N 1
ATOM 588 C CA . ILE A 1 79 ? -43.705 -7.782 23.919 1.00 81.19 79 ILE A CA 1
ATOM 589 C C . ILE A 1 79 ? -43.176 -9.155 23.504 1.00 81.19 79 ILE A C 1
ATOM 591 O O . ILE A 1 79 ? -42.108 -9.594 23.936 1.00 81.19 79 ILE A O 1
ATOM 595 N N . ASN A 1 80 ? -43.909 -9.810 22.604 1.00 78.75 80 ASN A N 1
ATOM 596 C CA . ASN A 1 80 ? -43.520 -11.094 22.033 1.00 78.75 80 ASN A CA 1
ATOM 597 C C . ASN A 1 80 ? -42.466 -10.908 20.924 1.00 78.75 80 ASN A C 1
ATOM 599 O O . ASN A 1 80 ? -42.796 -10.865 19.739 1.00 78.75 80 ASN A O 1
ATOM 603 N N . ALA A 1 81 ? -41.201 -10.766 21.320 1.00 80.25 81 ALA A N 1
ATOM 604 C CA . ALA A 1 81 ? -40.054 -10.622 20.427 1.00 80.25 81 ALA A CA 1
ATOM 605 C C . ALA A 1 81 ? -38.907 -11.567 20.825 1.00 80.25 81 ALA A C 1
ATOM 607 O O . ALA A 1 81 ? -38.814 -12.023 21.965 1.00 80.25 81 ALA A O 1
ATOM 608 N N . ASN A 1 82 ? -37.997 -11.849 19.885 1.00 84.75 82 ASN A N 1
ATOM 609 C CA . ASN A 1 82 ? -36.773 -12.594 20.183 1.00 84.75 82 ASN A CA 1
ATOM 610 C C . ASN A 1 82 ? -35.700 -11.654 20.753 1.00 84.75 82 ASN A C 1
ATOM 612 O O . ASN A 1 82 ? -34.821 -11.172 20.039 1.00 84.75 82 ASN A O 1
ATOM 616 N N . TRP A 1 83 ? -35.789 -11.403 22.056 1.00 84.06 83 TRP A N 1
ATOM 617 C CA . TRP A 1 83 ? -34.915 -10.478 22.777 1.00 84.06 83 TRP A CA 1
ATOM 618 C C . TRP A 1 83 ? -33.434 -10.863 22.760 1.00 84.06 83 TRP A C 1
ATOM 620 O O . TRP A 1 83 ? -32.592 -9.977 22.768 1.00 84.06 83 TRP A O 1
ATOM 630 N N . ASN A 1 84 ? -33.103 -12.152 22.649 1.00 83.88 84 ASN A N 1
ATOM 631 C CA . ASN A 1 84 ? -31.709 -12.602 22.544 1.00 83.88 84 ASN A CA 1
ATOM 632 C C . ASN A 1 84 ? -31.096 -12.286 21.184 1.00 83.88 84 ASN A C 1
ATOM 634 O O . ASN A 1 84 ? -29.933 -11.910 21.092 1.00 83.88 84 ASN A O 1
ATOM 638 N N . PHE A 1 85 ? -31.879 -12.454 20.115 1.00 86.31 85 PHE A N 1
ATOM 639 C CA . PHE A 1 85 ? -31.437 -12.054 18.786 1.00 86.31 85 PHE A CA 1
ATOM 640 C C . PHE A 1 85 ? -31.281 -10.536 18.708 1.00 86.31 85 PHE A C 1
ATOM 642 O O . PHE A 1 85 ? -30.303 -10.057 18.144 1.00 86.31 85 PHE A O 1
ATOM 649 N N . LEU A 1 86 ? -32.219 -9.789 19.301 1.00 88.38 86 LEU A N 1
ATOM 650 C CA . LEU A 1 86 ? -32.156 -8.332 19.331 1.00 88.38 86 LEU A CA 1
ATOM 651 C C . LEU A 1 86 ? -30.951 -7.828 20.136 1.00 88.38 86 LEU A C 1
ATOM 653 O O . LEU A 1 86 ? -30.282 -6.908 19.686 1.00 88.38 86 LEU A O 1
ATOM 657 N N . ASP A 1 87 ? -30.647 -8.462 21.268 1.00 88.50 87 ASP A N 1
ATOM 658 C CA . ASP A 1 87 ? -29.450 -8.194 22.070 1.00 88.50 87 ASP A CA 1
ATOM 659 C C . ASP A 1 87 ? -28.159 -8.452 21.281 1.00 88.50 87 ASP A C 1
ATOM 661 O O . ASP A 1 87 ? -27.302 -7.579 21.177 1.00 88.50 87 ASP A O 1
ATOM 665 N N . PHE A 1 88 ? -28.050 -9.612 20.628 1.00 89.94 88 PHE A N 1
ATOM 666 C CA . PHE A 1 88 ? -26.893 -9.928 19.791 1.00 89.94 88 PHE A CA 1
ATOM 667 C C . PHE A 1 88 ? -26.739 -8.950 18.617 1.00 89.94 88 PHE A C 1
ATOM 669 O O . PHE A 1 88 ? -25.646 -8.447 18.361 1.00 89.94 88 PHE A O 1
ATOM 676 N N . ALA A 1 89 ? -27.833 -8.664 17.907 1.00 91.00 89 ALA A N 1
ATOM 677 C CA . ALA A 1 89 ? -27.835 -7.737 16.781 1.00 91.00 89 ALA A CA 1
ATOM 678 C C . ALA A 1 89 ? -27.465 -6.316 17.223 1.00 91.00 89 ALA A C 1
ATOM 680 O O . ALA A 1 89 ? -26.736 -5.626 16.511 1.00 91.00 89 ALA A O 1
ATOM 681 N N . TYR A 1 90 ? -27.931 -5.901 18.402 1.00 91.75 90 TYR A N 1
ATOM 682 C CA . TYR A 1 90 ? -27.579 -4.631 19.017 1.00 91.75 90 TYR A CA 1
ATOM 683 C C . TYR A 1 90 ? -26.071 -4.541 19.274 1.00 91.75 90 TYR A C 1
ATOM 685 O O . TYR A 1 90 ? -25.413 -3.670 18.705 1.00 91.75 90 TYR A O 1
ATOM 693 N N . HIS A 1 91 ? -25.508 -5.485 20.034 1.00 91.06 91 HIS A N 1
ATOM 694 C CA . HIS A 1 91 ? -24.078 -5.498 20.367 1.00 91.06 91 HIS A CA 1
ATOM 695 C C . HIS A 1 91 ? -23.190 -5.599 19.125 1.00 91.06 91 HIS A C 1
ATOM 697 O O . HIS A 1 91 ? -22.192 -4.890 19.020 1.00 91.06 91 HIS A O 1
ATOM 703 N N . PHE A 1 92 ? -23.573 -6.416 18.140 1.00 92.06 92 PHE A N 1
ATOM 704 C CA . PHE A 1 92 ? -22.856 -6.505 16.867 1.00 92.06 92 PHE A CA 1
ATOM 705 C C . PHE A 1 92 ? -22.876 -5.179 16.098 1.00 92.06 92 PHE A C 1
ATOM 707 O O . PHE A 1 92 ? -21.849 -4.744 15.581 1.00 92.06 92 PHE A O 1
ATOM 714 N N . THR A 1 93 ? -24.034 -4.519 16.036 1.00 90.75 93 THR A N 1
ATOM 715 C CA . THR A 1 93 ? -24.177 -3.233 15.344 1.00 90.75 93 THR A CA 1
ATOM 716 C C . THR A 1 93 ? -23.314 -2.169 16.014 1.00 90.75 93 THR A C 1
ATOM 718 O O . THR A 1 93 ? -22.527 -1.508 15.338 1.00 90.75 93 THR A O 1
ATOM 721 N N . VAL A 1 94 ? -23.404 -2.050 17.340 1.00 90.56 94 VAL A N 1
ATOM 722 C CA . VAL A 1 94 ? -22.597 -1.119 18.141 1.00 90.56 94 VAL A CA 1
ATOM 723 C C . VAL A 1 94 ? -21.101 -1.369 17.922 1.00 90.56 94 VAL A C 1
ATOM 725 O O . VAL A 1 94 ? -20.371 -0.434 17.592 1.00 90.56 94 VAL A O 1
ATOM 728 N N . PHE A 1 95 ? -20.661 -2.630 17.971 1.00 90.00 95 PHE A N 1
ATOM 729 C CA . PHE A 1 95 ? -19.276 -3.015 17.693 1.00 90.00 95 PHE A CA 1
ATOM 730 C C . PHE A 1 95 ? -18.799 -2.561 16.307 1.00 90.00 95 PHE A C 1
ATOM 732 O O . PHE A 1 95 ? -17.727 -1.973 16.191 1.00 90.00 95 PHE A O 1
ATOM 739 N N . VAL A 1 96 ? -19.587 -2.792 15.251 1.00 91.88 96 VAL A N 1
ATOM 740 C CA . VAL A 1 96 ? -19.213 -2.402 13.879 1.00 91.88 96 VAL A CA 1
ATOM 741 C C . VAL A 1 96 ? -19.050 -0.887 13.753 1.00 91.88 96 VAL A C 1
ATOM 743 O O . VAL A 1 96 ? -18.094 -0.428 13.126 1.00 91.88 96 VAL A O 1
ATOM 746 N N . PHE A 1 97 ? -19.949 -0.103 14.352 1.00 90.38 97 PHE A N 1
ATOM 747 C CA . PHE A 1 97 ? -19.863 1.356 14.301 1.00 90.38 97 PHE A CA 1
ATOM 748 C C . PHE A 1 97 ? -18.656 1.897 15.076 1.00 90.38 97 PHE A C 1
ATOM 750 O O . PHE A 1 97 ? -17.932 2.738 14.538 1.00 90.38 97 PHE A O 1
ATOM 757 N N . TYR A 1 98 ? -18.389 1.390 16.284 1.00 88.31 98 TYR A N 1
ATOM 758 C CA . TYR A 1 98 ? -17.208 1.788 17.056 1.00 88.31 98 TYR A CA 1
ATOM 759 C C . TYR A 1 98 ? -15.901 1.351 16.397 1.00 88.31 98 TYR A C 1
ATOM 761 O O . TYR A 1 98 ? -14.965 2.142 16.311 1.00 88.31 98 TYR A O 1
ATOM 769 N N . PHE A 1 99 ? -15.845 0.135 15.850 1.00 88.69 99 PHE A N 1
ATOM 770 C CA . PHE A 1 99 ? -14.685 -0.333 15.096 1.00 88.69 99 PHE A CA 1
ATOM 771 C C . PHE A 1 99 ? -14.438 0.524 13.847 1.00 88.69 99 PHE A C 1
ATOM 773 O O . PHE A 1 99 ? -13.299 0.874 13.545 1.00 88.69 99 PHE A O 1
ATOM 780 N N . GLY A 1 100 ? -15.502 0.927 13.146 1.00 88.06 100 GLY A N 1
ATOM 781 C CA . GLY A 1 100 ? -15.411 1.853 12.018 1.00 88.06 100 GLY A CA 1
ATOM 782 C C . GLY A 1 100 ? -14.896 3.240 12.415 1.00 88.06 100 GLY A C 1
ATOM 783 O O . GLY A 1 100 ? -14.062 3.799 11.703 1.00 88.06 100 GLY A O 1
ATOM 784 N N . ALA A 1 101 ? -15.353 3.784 13.549 1.00 84.56 101 ALA A N 1
ATOM 785 C CA . ALA A 1 101 ? -14.845 5.046 14.092 1.00 84.56 101 ALA A CA 1
ATOM 786 C C . ALA A 1 101 ? -13.351 4.942 14.446 1.00 84.56 101 ALA A C 1
ATOM 788 O O . ALA A 1 101 ? -12.562 5.762 13.978 1.00 84.56 101 ALA A O 1
ATOM 789 N N . PHE A 1 102 ? -12.953 3.876 15.148 1.00 84.12 102 PHE A N 1
ATOM 790 C CA . PHE A 1 102 ? -11.559 3.599 15.498 1.00 84.12 102 PHE A CA 1
ATOM 791 C C . PHE A 1 102 ? -10.650 3.489 14.267 1.00 84.12 102 PHE A C 1
ATOM 793 O O . PHE A 1 102 ? -9.596 4.116 14.221 1.00 84.12 102 PHE A O 1
ATOM 800 N N . LEU A 1 103 ? -11.046 2.719 13.246 1.00 83.50 103 LEU A N 1
ATOM 801 C CA . LEU A 1 103 ? -10.241 2.563 12.030 1.00 83.50 103 LEU A CA 1
ATOM 802 C C . LEU A 1 103 ? -10.031 3.892 11.304 1.00 83.50 103 LEU A C 1
ATOM 804 O O . LEU A 1 103 ? -8.946 4.151 10.781 1.00 83.50 103 LEU A O 1
ATOM 808 N N . LEU A 1 104 ? -11.071 4.724 11.256 1.00 79.00 104 LEU A N 1
ATOM 809 C CA . LEU A 1 104 ? -11.004 6.019 10.601 1.00 79.00 104 LEU A CA 1
ATOM 810 C C . LEU A 1 104 ? -10.082 6.980 11.369 1.00 79.00 104 LEU A C 1
ATOM 812 O O . LEU A 1 104 ? -9.250 7.644 10.751 1.00 79.00 104 LEU A O 1
ATOM 816 N N . GLU A 1 105 ? -10.169 6.998 12.700 1.00 72.94 105 GLU A N 1
ATOM 817 C CA . GLU A 1 105 ? -9.267 7.768 13.564 1.00 72.94 105 GLU A CA 1
ATOM 818 C C . GLU A 1 105 ? -7.815 7.284 13.448 1.00 72.94 105 GLU A C 1
ATOM 820 O O . GLU A 1 105 ? -6.927 8.083 13.149 1.00 72.94 105 GLU A O 1
ATOM 825 N N . ALA A 1 106 ? -7.561 5.978 13.568 1.00 70.88 106 ALA A N 1
ATOM 826 C CA . ALA A 1 106 ? -6.225 5.393 13.452 1.00 70.88 106 ALA A CA 1
ATOM 827 C C . ALA A 1 106 ? -5.568 5.697 12.093 1.00 70.88 106 ALA A C 1
ATOM 829 O O . ALA A 1 106 ? -4.392 6.067 12.032 1.00 70.88 106 ALA A O 1
ATOM 830 N N . ALA A 1 107 ? -6.336 5.621 11.000 1.00 70.81 107 ALA A N 1
ATOM 831 C CA . ALA A 1 107 ? -5.861 5.999 9.673 1.00 70.81 107 ALA A CA 1
ATOM 832 C C . ALA A 1 107 ? -5.454 7.481 9.619 1.00 70.81 107 ALA A C 1
ATOM 834 O O . ALA A 1 107 ? -4.396 7.813 9.080 1.00 70.81 107 ALA A O 1
ATOM 835 N N . THR A 1 108 ? -6.247 8.375 10.214 1.00 63.72 108 THR A N 1
ATOM 836 C CA . THR A 1 108 ? -5.923 9.809 10.237 1.00 63.72 108 THR A CA 1
ATOM 837 C C . THR A 1 108 ? -4.708 10.138 11.103 1.00 63.72 108 THR A C 1
ATOM 839 O O . THR A 1 108 ? -3.878 10.945 10.684 1.00 63.72 108 THR A O 1
ATOM 842 N N . THR A 1 109 ? -4.538 9.462 12.241 1.00 63.72 109 THR A N 1
ATOM 843 C CA . THR A 1 109 ? -3.360 9.603 13.109 1.00 63.72 109 THR A CA 1
ATOM 844 C C . THR A 1 109 ? -2.094 9.114 12.405 1.00 63.72 109 THR A C 1
ATOM 846 O O . THR A 1 109 ? -1.088 9.819 12.391 1.00 63.72 109 THR A O 1
ATOM 849 N N . SER A 1 110 ? -2.154 7.968 11.716 1.00 62.50 110 SER A N 1
ATOM 850 C CA . SER A 1 110 ? -1.011 7.435 10.953 1.00 62.50 110 SER A CA 1
ATOM 851 C C . SER A 1 110 ? -0.567 8.352 9.803 1.00 62.50 110 SER A C 1
ATOM 853 O O . SER A 1 110 ? 0.614 8.426 9.468 1.00 62.50 110 SER A O 1
ATOM 855 N N . LEU A 1 111 ? -1.500 9.114 9.221 1.00 53.34 111 LEU A N 1
ATOM 856 C CA . LEU A 1 111 ? -1.198 10.090 8.176 1.00 53.34 111 LEU A CA 1
ATOM 857 C C . LEU A 1 111 ? -0.495 11.347 8.725 1.00 53.34 111 LEU A C 1
ATOM 859 O O . LEU A 1 111 ? 0.217 12.017 7.973 1.00 53.34 111 LEU A O 1
ATOM 863 N N . HIS A 1 112 ? -0.677 11.673 10.010 1.00 51.34 112 HIS A N 1
ATOM 864 C CA . HIS A 1 112 ? 0.003 12.796 10.665 1.00 51.34 112 HIS A CA 1
ATOM 865 C C . HIS A 1 112 ? 1.505 12.518 10.853 1.00 51.34 112 HIS A C 1
ATOM 867 O O . HIS A 1 112 ? 2.329 13.399 10.604 1.00 51.34 112 HIS A O 1
ATOM 873 N N . ASP A 1 113 ? 1.863 11.276 11.186 1.00 46.66 113 ASP A N 1
ATOM 874 C CA . ASP A 1 113 ? 3.245 10.850 11.453 1.00 46.66 113 ASP A CA 1
ATOM 875 C C . ASP A 1 113 ? 4.156 10.949 10.205 1.00 46.66 113 ASP A C 1
ATOM 877 O O . ASP A 1 113 ? 5.330 11.311 10.272 1.00 46.66 113 ASP A O 1
ATOM 881 N N . LEU A 1 114 ? 3.583 10.774 9.008 1.00 42.03 114 LEU A N 1
ATOM 882 C CA . LEU A 1 114 ? 4.295 10.856 7.723 1.00 42.03 114 LEU A CA 1
ATOM 883 C C . LEU A 1 114 ? 4.717 12.278 7.298 1.00 42.03 114 LEU A C 1
ATOM 885 O O . LEU A 1 114 ? 5.435 12.422 6.304 1.00 42.03 114 LEU A O 1
ATOM 889 N N . ARG A 1 115 ? 4.278 13.348 7.985 1.00 39.00 115 ARG A N 1
ATOM 890 C CA . ARG A 1 115 ? 4.462 14.736 7.503 1.00 39.00 115 ARG A CA 1
ATOM 891 C C . ARG A 1 115 ? 5.488 15.579 8.259 1.00 39.00 115 ARG A C 1
ATOM 893 O O . ARG A 1 115 ? 5.798 16.677 7.797 1.00 39.00 115 ARG A O 1
ATOM 900 N N . CYS A 1 116 ? 6.104 15.056 9.316 1.00 40.47 116 CYS A N 1
ATOM 901 C CA . CYS A 1 116 ? 7.135 15.763 10.087 1.00 40.47 116 CYS A CA 1
ATOM 902 C C . CYS A 1 116 ? 8.552 15.725 9.479 1.00 40.47 116 CYS A C 1
ATOM 904 O O . CYS A 1 116 ? 9.523 15.980 10.184 1.00 40.47 116 CYS A O 1
ATOM 906 N N . ASN A 1 117 ? 8.705 15.460 8.172 1.00 40.69 117 ASN A N 1
ATOM 907 C CA . ASN A 1 117 ? 10.027 15.485 7.528 1.00 40.69 117 ASN A CA 1
ATOM 908 C C . ASN A 1 117 ? 10.085 16.188 6.158 1.00 40.69 117 ASN A C 1
ATOM 910 O O . ASN A 1 117 ? 10.925 15.864 5.319 1.00 40.69 117 ASN A O 1
ATOM 914 N N . ARG A 1 118 ? 9.206 17.165 5.887 1.00 35.47 118 ARG A N 1
ATOM 915 C CA . ARG A 1 118 ? 9.333 17.997 4.676 1.00 35.47 118 ARG A CA 1
ATOM 916 C C . ARG A 1 118 ? 9.140 19.475 4.988 1.00 35.47 118 ARG A C 1
ATOM 918 O O . ARG A 1 118 ? 8.025 19.964 5.141 1.00 35.47 118 ARG A O 1
ATOM 925 N N . THR A 1 119 ? 10.253 20.195 5.055 1.00 40.69 119 THR A N 1
ATOM 926 C CA . THR A 1 119 ? 10.305 21.656 5.040 1.00 40.69 119 THR A CA 1
ATOM 927 C C . THR A 1 119 ? 9.621 22.189 3.779 1.00 40.69 119 THR A C 1
ATOM 929 O O . THR A 1 119 ? 10.169 22.090 2.690 1.00 40.69 119 THR A O 1
ATOM 932 N N . MET A 1 120 ? 8.399 22.712 3.921 1.00 33.97 120 MET A N 1
ATOM 933 C CA . MET A 1 120 ? 7.885 23.949 3.305 1.00 33.97 120 MET A CA 1
ATOM 934 C C . MET A 1 120 ? 6.379 24.086 3.598 1.00 33.97 120 MET A C 1
ATOM 936 O O . MET A 1 120 ? 5.568 23.291 3.132 1.00 33.97 120 MET A O 1
ATOM 940 N N . THR A 1 121 ? 6.038 25.119 4.381 1.00 39.97 121 THR A N 1
ATOM 941 C CA . THR A 1 121 ? 4.691 25.692 4.599 1.00 39.97 121 THR A CA 1
ATOM 942 C C . THR A 1 121 ? 3.564 24.683 4.846 1.00 39.97 121 THR A C 1
ATOM 944 O O . THR A 1 121 ? 2.774 24.375 3.954 1.00 39.97 121 THR A O 1
ATOM 947 N N . VAL A 1 122 ? 3.454 24.205 6.088 1.00 32.50 122 VAL A N 1
ATOM 948 C CA . VAL A 1 122 ? 2.302 23.421 6.546 1.00 32.50 122 VAL A CA 1
ATOM 949 C C . VAL A 1 122 ? 1.275 24.375 7.144 1.00 32.50 122 VAL A C 1
ATOM 951 O O . VAL A 1 122 ? 1.502 24.984 8.187 1.00 32.50 122 VAL A O 1
ATOM 954 N N . GLN A 1 123 ? 0.126 24.494 6.487 1.00 38.34 123 GLN A N 1
ATOM 955 C CA . GLN A 1 123 ? -1.096 24.895 7.172 1.00 38.34 123 GLN A CA 1
ATOM 956 C C . GLN A 1 123 ? -1.447 23.728 8.104 1.00 38.34 123 GLN A C 1
ATOM 958 O O . GLN A 1 123 ? -1.811 22.647 7.640 1.00 38.34 123 GLN A O 1
ATOM 963 N N . LEU A 1 124 ? -1.189 23.928 9.398 1.00 36.94 124 LEU A N 1
ATOM 964 C CA . LEU A 1 124 ? -1.433 22.979 10.483 1.00 36.94 124 LEU A CA 1
ATOM 965 C C . LEU A 1 124 ? -2.887 22.493 10.398 1.00 36.94 124 LEU A C 1
ATOM 967 O O . LEU A 1 124 ? -3.802 23.309 10.488 1.00 36.94 124 LEU A O 1
ATOM 971 N N . LEU A 1 125 ? -3.105 21.193 10.181 1.00 48.09 125 LEU A N 1
ATOM 972 C CA . LEU A 1 125 ? -4.463 20.642 10.126 1.00 48.09 125 LEU A CA 1
ATOM 973 C C . LEU A 1 125 ? -4.976 20.257 11.525 1.00 48.09 125 LEU A C 1
ATOM 975 O O . LEU A 1 125 ? -6.179 20.333 11.742 1.00 48.09 125 LEU A O 1
ATOM 979 N N . LEU A 1 126 ? -4.084 19.956 12.482 1.00 50.22 126 LEU A N 1
ATOM 980 C CA . LEU A 1 126 ? -4.382 19.748 13.908 1.00 50.22 126 LEU A CA 1
ATOM 981 C C . LEU A 1 126 ? -3.193 20.210 14.780 1.00 50.22 126 LEU A C 1
ATOM 983 O O . LEU A 1 126 ? -2.054 19.900 14.443 1.00 50.22 126 LEU A O 1
ATOM 987 N N . SER A 1 127 ? -3.433 20.954 15.867 1.00 54.53 127 SER A N 1
ATOM 988 C CA . SER A 1 127 ? -2.409 21.361 16.854 1.00 54.53 127 SER A CA 1
ATOM 989 C C . SER A 1 127 ? -2.065 20.234 17.842 1.00 54.53 127 SER A C 1
ATOM 991 O O . SER A 1 127 ? -2.869 19.322 18.020 1.00 54.53 127 SER A O 1
ATOM 993 N N . ASP A 1 128 ? -0.920 20.304 18.539 1.00 52.12 128 ASP A N 1
ATOM 994 C CA . ASP A 1 128 ? -0.487 19.290 19.532 1.00 52.12 128 ASP A CA 1
ATOM 995 C C . ASP A 1 128 ? -1.565 18.971 20.584 1.00 52.12 128 ASP A C 1
ATOM 997 O O . ASP A 1 128 ? -1.755 17.826 20.990 1.00 52.12 128 ASP A O 1
ATOM 1001 N N . ASN A 1 129 ? -2.343 19.979 20.984 1.00 53.97 129 ASN A N 1
ATOM 1002 C CA . ASN A 1 129 ? -3.449 19.799 21.922 1.00 53.97 129 ASN A CA 1
ATOM 1003 C C . ASN A 1 129 ? -4.593 18.953 21.323 1.00 53.97 129 ASN A C 1
ATOM 1005 O O . ASN A 1 129 ? -5.265 18.210 22.030 1.00 53.97 129 ASN A O 1
ATOM 1009 N N . GLN A 1 130 ? -4.805 19.036 20.009 1.00 53.03 130 GLN A N 1
ATOM 1010 C CA . GLN A 1 130 ? -5.830 18.268 19.299 1.00 53.03 130 GLN A CA 1
ATOM 1011 C C . GLN A 1 130 ? -5.381 16.826 19.019 1.00 53.03 130 GLN A C 1
ATOM 1013 O O . GLN A 1 130 ? -6.213 15.922 19.038 1.00 53.03 130 GLN A O 1
ATOM 1018 N N . TYR A 1 131 ? -4.077 16.592 18.842 1.00 53.44 131 TYR A N 1
ATOM 1019 C CA . TYR A 1 131 ? -3.496 15.246 18.819 1.00 53.44 131 TYR A CA 1
ATOM 1020 C C . TYR A 1 131 ? -3.716 14.521 20.157 1.00 53.44 131 TYR A C 1
ATOM 1022 O O . TYR A 1 131 ? -4.230 13.405 20.177 1.00 53.44 131 TYR A O 1
ATOM 1030 N N . ASN A 1 132 ? -3.436 15.190 21.280 1.00 53.59 132 ASN A N 1
ATOM 1031 C CA . ASN A 1 132 ? -3.594 14.609 22.618 1.00 53.59 132 ASN A CA 1
ATOM 1032 C C . ASN A 1 132 ? -5.047 14.230 22.950 1.00 53.59 132 ASN A C 1
ATOM 1034 O O . ASN A 1 132 ? -5.284 13.195 23.568 1.00 53.59 132 ASN A O 1
ATOM 1038 N N . ILE A 1 133 ? -6.027 15.031 22.515 1.00 58.12 133 ILE A N 1
ATOM 1039 C CA . ILE A 1 133 ? -7.455 14.725 22.708 1.00 58.12 133 ILE A CA 1
ATOM 1040 C C . ILE A 1 133 ? -7.867 13.490 21.893 1.00 58.12 133 ILE A C 1
ATOM 1042 O O . ILE A 1 133 ? -8.564 12.624 22.420 1.00 58.12 133 ILE A O 1
ATOM 1046 N N . ASN A 1 134 ? -7.394 13.366 20.647 1.00 51.75 134 ASN A N 1
ATOM 1047 C CA . ASN A 1 134 ? -7.665 12.191 19.814 1.00 51.75 134 ASN A CA 1
ATOM 1048 C C . ASN A 1 134 ? -7.015 10.922 20.391 1.00 51.75 134 ASN A C 1
ATOM 1050 O O . ASN A 1 134 ? -7.643 9.870 20.415 1.00 51.75 134 ASN A O 1
ATOM 1054 N N . VAL A 1 135 ? -5.796 11.023 20.932 1.00 53.69 135 VAL A N 1
ATOM 1055 C CA . VAL A 1 135 ? -5.125 9.902 21.614 1.00 53.69 135 VAL A CA 1
ATOM 1056 C C . VAL A 1 135 ? -5.879 9.490 22.886 1.00 53.69 135 VAL A C 1
ATOM 1058 O O . VAL A 1 135 ? -6.132 8.301 23.091 1.00 53.69 135 VAL A O 1
ATOM 1061 N N . ALA A 1 136 ? -6.314 10.449 23.709 1.00 53.34 136 ALA A N 1
ATOM 1062 C CA . ALA A 1 136 ? -7.078 10.175 24.929 1.00 53.34 136 ALA A CA 1
ATOM 1063 C C . ALA A 1 136 ? -8.449 9.531 24.647 1.00 53.34 136 ALA A C 1
ATOM 1065 O O . ALA A 1 136 ? -8.889 8.671 25.407 1.00 53.34 136 ALA A O 1
ATOM 1066 N N . ALA A 1 137 ? -9.104 9.897 23.540 1.00 52.28 137 ALA A N 1
ATOM 1067 C CA . ALA A 1 137 ? -10.347 9.264 23.099 1.00 52.28 137 ALA A CA 1
ATOM 1068 C C . ALA A 1 137 ? -10.148 7.796 22.667 1.00 52.28 137 ALA A C 1
ATOM 1070 O O . ALA A 1 137 ? -11.066 6.989 22.802 1.00 52.28 137 ALA A O 1
ATOM 1071 N N . THR A 1 138 ? -8.945 7.433 22.207 1.00 50.94 138 THR A N 1
ATOM 1072 C CA . THR A 1 138 ? -8.626 6.077 21.725 1.00 50.94 138 THR A CA 1
ATOM 1073 C C . THR A 1 138 ? -8.121 5.099 22.792 1.00 50.94 138 THR A C 1
ATOM 1075 O O . THR A 1 138 ? -8.164 3.891 22.562 1.00 50.94 138 THR A O 1
ATOM 1078 N N . VAL A 1 139 ? -7.649 5.561 23.959 1.00 45.28 139 VAL A N 1
ATOM 1079 C CA . VAL A 1 139 ? -6.950 4.694 24.929 1.00 45.28 139 VAL A CA 1
ATOM 1080 C C . VAL A 1 139 ? -7.480 4.880 26.354 1.00 45.28 139 VAL A C 1
ATOM 1082 O O . VAL A 1 139 ? -6.871 5.537 27.191 1.00 45.28 139 VAL A O 1
ATOM 1085 N N . ALA A 1 140 ? -8.577 4.196 26.685 1.00 36.78 140 ALA A N 1
ATOM 1086 C CA . ALA A 1 140 ? -8.849 3.776 28.061 1.00 36.78 140 ALA A CA 1
ATOM 1087 C C . ALA A 1 140 ? -8.155 2.424 28.323 1.00 36.78 140 ALA A C 1
ATOM 1089 O O . ALA A 1 140 ? -8.796 1.400 28.544 1.00 36.78 140 ALA A O 1
ATOM 1090 N N . ALA A 1 141 ? -6.823 2.400 28.249 1.00 32.66 141 ALA A N 1
ATOM 1091 C CA . ALA A 1 141 ? -6.008 1.256 28.641 1.00 32.66 141 ALA A CA 1
ATOM 1092 C C . ALA A 1 141 ? -4.753 1.767 29.354 1.00 32.66 141 ALA A C 1
ATOM 1094 O O . ALA A 1 141 ? -3.890 2.357 28.721 1.00 32.66 141 ALA A O 1
ATOM 1095 N N . ALA A 1 142 ? -4.717 1.554 30.676 1.00 38.56 142 ALA A N 1
ATOM 1096 C CA . ALA A 1 142 ? -3.579 1.677 31.591 1.00 38.56 142 ALA A CA 1
ATOM 1097 C C . ALA A 1 142 ? -2.445 2.615 31.134 1.00 38.56 142 ALA A C 1
ATOM 1099 O O . ALA A 1 142 ? -1.581 2.199 30.360 1.00 38.56 142 ALA A O 1
ATOM 1100 N N . GLU A 1 143 ? -2.399 3.831 31.689 1.00 44.28 143 GLU A N 1
ATOM 1101 C CA . GLU A 1 143 ? -1.234 4.719 31.597 1.00 44.28 143 GLU A CA 1
ATOM 1102 C C . GLU A 1 143 ? 0.043 3.947 31.981 1.00 44.28 143 GLU A C 1
ATOM 1104 O O . GLU A 1 143 ? 0.321 3.702 33.155 1.00 44.28 143 GLU A O 1
ATOM 1109 N N . ARG A 1 144 ? 0.806 3.500 30.976 1.00 59.72 144 ARG A N 1
ATOM 1110 C CA . ARG A 1 144 ? 2.137 2.895 31.161 1.00 59.72 144 ARG A CA 1
ATOM 1111 C C . ARG A 1 144 ? 3.234 3.960 31.226 1.00 59.72 144 ARG A C 1
ATOM 1113 O O . ARG A 1 144 ? 4.330 3.662 31.690 1.00 59.72 144 ARG A O 1
ATOM 1120 N N . CYS A 1 145 ? 2.922 5.176 30.778 1.00 59.88 145 CYS A N 1
ATOM 1121 C CA . CYS A 1 145 ? 3.791 6.343 30.769 1.00 59.88 145 CYS A CA 1
ATOM 1122 C C . CYS A 1 145 ? 3.037 7.540 31.371 1.00 59.88 145 CYS A C 1
ATOM 1124 O O . CYS A 1 145 ? 1.846 7.695 31.093 1.00 59.88 145 CYS A O 1
ATOM 1126 N N . PRO A 1 146 ? 3.693 8.380 32.189 1.00 63.47 146 PRO A N 1
ATOM 1127 C CA . PRO A 1 146 ? 3.076 9.584 32.732 1.00 63.47 146 PRO A CA 1
ATOM 1128 C C . PRO A 1 146 ? 2.777 10.605 31.624 1.00 63.47 146 PRO A C 1
ATOM 1130 O O . PRO A 1 146 ? 3.533 10.731 30.664 1.00 63.47 146 PRO A O 1
ATOM 1133 N N . SER A 1 147 ? 1.706 11.388 31.793 1.00 59.59 147 SER A N 1
ATOM 1134 C CA . SER A 1 147 ? 1.277 12.442 30.852 1.00 59.59 147 SER A CA 1
ATOM 1135 C C . SER A 1 147 ? 2.300 13.569 30.654 1.00 59.59 147 SER A C 1
ATOM 1137 O O . SER A 1 147 ? 2.188 14.372 29.732 1.00 59.59 147 SER A O 1
ATOM 1139 N N . SER A 1 148 ? 3.284 13.663 31.545 1.00 64.31 148 SER A N 1
ATOM 1140 C CA . SER A 1 148 ? 4.409 14.586 31.467 1.00 64.31 148 SER A CA 1
ATOM 1141 C C . SER A 1 148 ? 5.682 13.853 31.857 1.00 64.31 148 SER A C 1
ATOM 1143 O O . SER A 1 148 ? 5.683 13.116 32.849 1.00 64.31 148 SER A O 1
ATOM 1145 N N . CYS A 1 149 ? 6.771 14.102 31.133 1.00 69.06 149 CYS A N 1
ATOM 1146 C CA . CYS A 1 149 ? 8.056 13.520 31.483 1.00 69.06 149 CYS A CA 1
ATOM 1147 C C . CYS A 1 149 ? 8.484 13.947 32.894 1.00 69.06 149 CYS A C 1
ATOM 1149 O O . CYS A 1 149 ? 8.279 15.106 33.275 1.00 69.06 149 CYS A O 1
ATOM 1151 N N . PRO A 1 150 ? 9.073 13.037 33.689 1.00 66.69 150 PRO A N 1
ATOM 1152 C CA . PRO A 1 150 ? 9.562 13.390 35.009 1.00 66.69 150 PRO A CA 1
ATOM 1153 C C . PRO A 1 150 ? 10.586 14.522 34.897 1.00 66.69 150 PRO A C 1
ATOM 1155 O O . PRO A 1 150 ? 11.485 14.468 34.061 1.00 66.69 150 PRO A O 1
ATOM 1158 N N . ALA A 1 151 ? 10.538 15.497 35.808 1.00 60.59 151 ALA A N 1
ATOM 1159 C CA . ALA A 1 151 ? 11.564 16.543 35.919 1.00 60.59 151 ALA A CA 1
ATOM 1160 C C . ALA A 1 151 ? 12.974 15.999 36.273 1.00 60.59 151 ALA A C 1
ATOM 1162 O O . ALA A 1 151 ? 13.907 16.771 36.461 1.00 60.59 151 ALA A O 1
ATOM 1163 N N . ALA A 1 152 ? 13.118 14.675 36.396 1.00 67.56 152 ALA A N 1
ATOM 1164 C CA . ALA A 1 152 ? 14.308 13.953 36.822 1.00 67.56 152 ALA A CA 1
ATOM 1165 C C . ALA A 1 152 ? 15.123 13.342 35.665 1.00 67.56 152 ALA A C 1
ATOM 1167 O O . ALA A 1 152 ? 16.065 12.597 35.940 1.00 67.56 152 ALA A O 1
ATOM 1168 N N . CYS A 1 153 ? 14.794 13.611 34.392 1.00 75.69 153 CYS A N 1
ATOM 1169 C CA . CYS A 1 153 ? 15.694 13.197 33.313 1.00 75.69 153 CYS A CA 1
ATOM 1170 C C . CYS A 1 153 ? 17.052 13.908 33.480 1.00 75.69 153 CYS A C 1
ATOM 1172 O O . CYS A 1 153 ? 17.078 15.120 33.724 1.00 75.69 153 CYS A O 1
ATOM 1174 N N . PRO A 1 154 ? 18.183 13.192 33.350 1.00 75.62 154 PRO A N 1
ATOM 1175 C CA . PRO A 1 154 ? 19.496 13.816 33.401 1.00 75.62 154 PRO A CA 1
ATOM 1176 C C . PRO A 1 154 ? 19.613 14.898 32.312 1.00 75.62 154 PRO A C 1
ATOM 1178 O O . PRO A 1 154 ? 19.256 14.631 31.164 1.00 75.62 154 PRO A O 1
ATOM 1181 N N . PRO A 1 155 ? 20.101 16.111 32.636 1.00 68.62 155 PRO A N 1
ATOM 1182 C CA . PRO A 1 155 ? 20.241 17.189 31.655 1.00 68.62 155 PRO A CA 1
ATOM 1183 C C . PRO A 1 155 ? 21.336 16.902 30.618 1.00 68.62 155 PRO A C 1
ATOM 1185 O O . PRO A 1 155 ? 21.324 17.479 29.533 1.00 68.62 155 PRO A O 1
ATOM 1188 N N . GLU A 1 156 ? 22.274 16.011 30.944 1.00 77.00 156 GLU A N 1
ATOM 1189 C CA . GLU A 1 156 ? 23.333 15.561 30.046 1.00 77.00 156 GLU A CA 1
ATOM 1190 C C . GLU A 1 156 ? 23.052 14.139 29.539 1.00 77.00 156 GLU A C 1
ATOM 1192 O O . GLU A 1 156 ? 22.571 13.294 30.302 1.00 77.00 156 GLU A O 1
ATOM 1197 N N . PRO A 1 157 ? 23.356 13.849 28.260 1.00 79.19 157 PRO A N 1
ATOM 1198 C CA . PRO A 1 157 ? 23.181 12.517 27.700 1.00 79.19 157 PRO A CA 1
ATOM 1199 C C . PRO A 1 157 ? 24.084 11.495 28.415 1.00 79.19 157 PRO A C 1
ATOM 1201 O O . PRO A 1 157 ? 25.238 11.802 28.721 1.00 79.19 157 PRO A O 1
ATOM 1204 N N . PRO A 1 158 ? 23.597 10.266 28.665 1.00 86.06 158 PRO A N 1
ATOM 1205 C CA . PRO A 1 158 ? 24.358 9.261 29.395 1.00 86.06 158 PRO A CA 1
ATOM 1206 C C . PRO A 1 158 ? 25.565 8.763 28.589 1.00 86.06 158 PRO A C 1
ATOM 1208 O O . PRO A 1 158 ? 25.469 8.483 27.392 1.00 86.06 158 PRO A O 1
ATOM 1211 N N . THR A 1 159 ? 26.698 8.574 29.267 1.00 91.38 159 THR A N 1
ATOM 1212 C CA . THR A 1 159 ? 27.874 7.914 28.688 1.00 91.38 159 THR A CA 1
ATOM 1213 C C . THR A 1 159 ? 27.680 6.401 28.722 1.00 91.38 159 THR A C 1
ATOM 1215 O O . THR A 1 159 ? 27.796 5.774 29.775 1.00 91.38 159 THR A O 1
ATOM 1218 N N . CYS A 1 160 ? 27.377 5.807 27.570 1.00 90.38 160 CYS A N 1
ATOM 1219 C CA . CYS A 1 160 ? 27.151 4.368 27.446 1.00 90.38 160 CYS A CA 1
ATOM 1220 C C . CYS A 1 160 ? 28.451 3.582 27.217 1.00 90.38 160 CYS A C 1
ATOM 1222 O O . CYS A 1 160 ? 29.482 4.133 26.827 1.00 90.38 160 CYS A O 1
ATOM 1224 N N . ALA A 1 161 ? 28.401 2.271 27.473 1.00 89.00 161 ALA A N 1
ATOM 1225 C CA . ALA A 1 161 ? 29.522 1.368 27.221 1.00 89.00 161 ALA A CA 1
ATOM 1226 C C . ALA A 1 161 ? 29.940 1.374 25.731 1.00 89.00 161 ALA A C 1
ATOM 1228 O O . ALA A 1 161 ? 29.114 1.676 24.864 1.00 89.00 161 ALA A O 1
ATOM 1229 N N . PRO A 1 162 ? 31.195 1.017 25.393 1.00 87.31 162 PRO A N 1
ATOM 1230 C CA . PRO A 1 162 ? 31.656 0.993 24.006 1.00 87.31 162 PRO A CA 1
ATOM 1231 C C . PRO A 1 162 ? 30.751 0.141 23.105 1.00 87.31 162 PRO A C 1
ATOM 1233 O O . PRO A 1 162 ? 30.523 -1.036 23.379 1.00 87.31 162 PRO A O 1
ATOM 1236 N N . GLY A 1 163 ? 30.246 0.738 22.024 1.00 80.75 163 GLY A N 1
ATOM 1237 C CA . GLY A 1 163 ? 29.344 0.069 21.080 1.00 80.75 163 GLY A CA 1
ATOM 1238 C C . GLY A 1 163 ? 27.875 -0.002 21.512 1.00 80.75 163 GLY A C 1
ATOM 1239 O O . GLY A 1 163 ? 27.078 -0.547 20.758 1.00 80.75 163 GLY A O 1
ATOM 1240 N N . VAL A 1 164 ? 27.510 0.561 22.671 1.00 89.44 164 VAL A N 1
ATOM 1241 C CA . VAL A 1 164 ? 26.120 0.723 23.122 1.00 89.44 164 VAL A CA 1
ATOM 1242 C C . VAL A 1 164 ? 25.681 2.161 22.873 1.00 89.44 164 VAL A C 1
ATOM 1244 O O . VAL A 1 164 ? 26.342 3.107 23.303 1.00 89.44 164 VAL A O 1
ATOM 1247 N N . ARG A 1 165 ? 24.554 2.342 22.186 1.00 85.38 165 ARG A N 1
ATOM 1248 C CA . ARG A 1 165 ? 23.978 3.669 21.925 1.00 85.38 165 ARG A CA 1
ATOM 1249 C C . ARG A 1 165 ? 23.065 4.140 23.060 1.00 85.38 165 ARG A C 1
ATOM 1251 O O . ARG A 1 165 ? 22.400 3.335 23.714 1.00 85.38 165 ARG A O 1
ATOM 1258 N N . ALA A 1 166 ? 22.978 5.457 23.232 1.00 89.81 166 ALA A N 1
ATOM 1259 C CA . ALA A 1 166 ? 21.889 6.073 23.979 1.00 89.81 166 ALA A CA 1
ATOM 1260 C C . ALA A 1 166 ? 20.617 6.086 23.111 1.00 89.81 166 ALA A C 1
ATOM 1262 O O . ALA A 1 166 ? 20.660 6.434 21.926 1.00 89.81 166 ALA A O 1
ATOM 1263 N N . VAL A 1 167 ? 19.496 5.680 23.692 1.00 87.94 167 VAL A N 1
ATOM 1264 C CA . VAL A 1 167 ? 18.158 5.666 23.086 1.00 87.94 167 VAL A CA 1
ATOM 1265 C C . VAL A 1 167 ? 17.181 6.349 24.029 1.00 87.94 167 VAL A C 1
ATOM 1267 O O . VAL A 1 167 ? 17.423 6.419 25.231 1.00 87.94 167 VAL A O 1
ATOM 1270 N N . LEU A 1 168 ? 16.099 6.890 23.485 1.00 84.38 168 LEU A N 1
ATOM 1271 C CA . LEU A 1 168 ? 14.980 7.331 24.311 1.00 84.38 168 LEU A CA 1
ATOM 1272 C C . LEU A 1 168 ? 14.291 6.103 24.909 1.00 84.38 168 LEU A C 1
ATOM 1274 O O . LEU A 1 168 ? 14.243 5.058 24.260 1.00 84.38 168 LEU A O 1
ATOM 1278 N N . ASP A 1 169 ? 13.792 6.230 26.137 1.00 82.75 169 ASP A N 1
ATOM 1279 C CA . ASP A 1 169 ? 12.873 5.245 26.709 1.00 82.75 169 ASP A CA 1
ATOM 1280 C C . ASP A 1 169 ? 11.595 5.084 25.851 1.00 82.75 169 ASP A C 1
ATOM 1282 O O . ASP A 1 169 ? 11.291 5.925 25.000 1.00 82.75 169 ASP A O 1
ATOM 1286 N N . ASP A 1 170 ? 10.818 4.015 26.072 1.00 72.69 170 ASP A N 1
ATOM 1287 C CA . ASP A 1 170 ? 9.579 3.757 25.309 1.00 72.69 170 ASP A CA 1
ATOM 1288 C C . ASP A 1 170 ? 8.499 4.836 25.576 1.00 72.69 170 ASP A C 1
ATOM 1290 O O . ASP A 1 170 ? 7.502 4.915 24.858 1.00 72.69 170 ASP A O 1
ATOM 1294 N N . CYS A 1 171 ? 8.692 5.683 26.597 1.00 76.75 171 CYS A N 1
ATOM 1295 C CA . CYS A 1 171 ? 7.857 6.847 26.900 1.00 76.75 171 CYS A CA 1
ATOM 1296 C C . CYS A 1 171 ? 8.337 8.134 26.201 1.00 76.75 171 CYS A C 1
ATOM 1298 O O . CYS A 1 171 ? 7.723 9.186 26.381 1.00 76.75 171 CYS A O 1
ATOM 1300 N N . SER A 1 172 ? 9.412 8.067 25.405 1.00 76.56 172 SER A N 1
ATOM 1301 C CA . SER A 1 172 ? 10.054 9.204 24.733 1.00 76.56 172 SER A CA 1
ATOM 1302 C C . SER A 1 172 ? 10.454 10.352 25.671 1.00 76.56 172 SER A C 1
ATOM 1304 O O . SER A 1 172 ? 10.443 11.517 25.272 1.00 76.56 172 SER A O 1
ATOM 1306 N N . CYS A 1 173 ? 10.826 10.033 26.911 1.00 80.81 173 CYS A N 1
ATOM 1307 C CA . CYS A 1 173 ? 11.138 11.011 27.946 1.00 80.81 173 CYS A CA 1
ATOM 1308 C C . CYS A 1 173 ? 12.635 11.172 28.189 1.00 80.81 173 CYS A C 1
ATOM 1310 O O . CYS A 1 173 ? 13.191 12.239 27.928 1.00 80.81 173 CYS A O 1
ATOM 1312 N N . CYS A 1 174 ? 13.298 10.142 28.712 1.00 83.31 174 CYS A N 1
ATOM 1313 C CA . CYS A 1 174 ? 14.701 10.241 29.092 1.00 83.31 174 CYS A CA 1
ATOM 1314 C C . CYS A 1 174 ? 15.598 9.474 28.112 1.00 83.31 174 CYS A C 1
ATOM 1316 O O . CYS A 1 174 ? 15.251 8.396 27.631 1.00 83.31 174 CYS A O 1
ATOM 1318 N N . LEU A 1 175 ? 16.794 10.013 27.849 1.00 86.94 175 LEU A N 1
ATOM 1319 C CA . LEU A 1 175 ? 17.858 9.264 27.181 1.00 86.94 175 LEU A CA 1
ATOM 1320 C C . LEU A 1 175 ? 18.470 8.266 28.166 1.00 86.94 175 LEU A C 1
ATOM 1322 O O . LEU A 1 175 ? 18.970 8.645 29.225 1.00 86.94 175 LEU A O 1
ATOM 1326 N N . VAL A 1 176 ? 18.465 6.995 27.785 1.00 89.38 176 VAL A N 1
ATOM 1327 C CA . VAL A 1 176 ? 19.002 5.870 28.550 1.00 89.38 176 VAL A CA 1
ATOM 1328 C C . VAL A 1 176 ? 19.912 5.025 27.661 1.00 89.38 176 VAL A C 1
ATOM 1330 O O . VAL A 1 176 ? 19.831 5.064 26.435 1.00 89.38 176 VAL A O 1
ATOM 1333 N N . CYS A 1 177 ? 20.821 4.258 28.258 1.00 92.06 177 CYS A N 1
ATOM 1334 C CA . CYS A 1 177 ? 21.643 3.333 27.481 1.00 92.06 177 CYS A CA 1
ATOM 1335 C C . CYS A 1 177 ? 20.817 2.122 27.051 1.00 92.06 177 CYS A C 1
ATOM 1337 O O . CYS A 1 177 ? 20.168 1.485 27.883 1.00 92.06 177 CYS A O 1
ATOM 1339 N N . ALA A 1 178 ? 20.870 1.797 25.759 1.00 92.44 178 ALA A N 1
ATOM 1340 C CA . ALA A 1 178 ? 20.108 0.694 25.198 1.00 92.44 178 ALA A CA 1
ATOM 1341 C C . ALA A 1 178 ? 20.539 -0.650 25.805 1.00 92.44 178 ALA A C 1
ATOM 1343 O O . ALA A 1 178 ? 21.731 -0.977 25.852 1.00 92.44 178 ALA A O 1
ATOM 1344 N N . ARG A 1 179 ? 19.563 -1.448 26.243 1.00 93.56 179 ARG A N 1
ATOM 1345 C CA . ARG A 1 179 ? 19.797 -2.775 26.819 1.00 93.56 179 ARG A CA 1
ATOM 1346 C C . ARG A 1 179 ? 20.214 -3.768 25.730 1.00 93.56 179 ARG A C 1
ATOM 1348 O O . ARG A 1 179 ? 19.677 -3.781 24.623 1.00 93.56 179 ARG A O 1
ATOM 1355 N N . GLN A 1 180 ? 21.207 -4.586 26.044 1.00 93.12 180 GLN A N 1
ATOM 1356 C CA . GLN A 1 180 ? 21.847 -5.549 25.152 1.00 93.12 180 GLN A CA 1
ATOM 1357 C C . GLN A 1 180 ? 21.231 -6.946 25.296 1.00 93.12 180 GLN A C 1
ATOM 1359 O O . GLN A 1 180 ? 20.452 -7.216 26.206 1.00 93.12 180 GLN A O 1
ATOM 1364 N N . ARG A 1 181 ? 21.576 -7.866 24.389 1.00 90.12 181 ARG A N 1
ATOM 1365 C CA . ARG A 1 181 ? 21.036 -9.236 24.374 1.00 90.12 181 ARG A CA 1
ATOM 1366 C C . ARG A 1 181 ? 21.240 -9.933 25.725 1.00 90.12 181 ARG A C 1
ATOM 1368 O O . ARG A 1 181 ? 22.360 -9.999 26.222 1.00 90.12 181 ARG A O 1
ATOM 1375 N N . GLY A 1 182 ? 20.169 -10.507 26.270 1.00 87.12 182 GLY A N 1
ATOM 1376 C CA . GLY A 1 182 ? 20.167 -11.208 27.556 1.00 87.12 182 GLY A CA 1
ATOM 1377 C C . GLY A 1 182 ? 20.026 -10.297 28.778 1.00 87.12 182 GLY A C 1
ATOM 1378 O O . GLY A 1 182 ? 19.923 -10.800 29.894 1.00 87.12 182 GLY A O 1
ATOM 1379 N N . GLU A 1 183 ? 19.991 -8.977 28.597 1.00 91.94 183 GLU A N 1
ATOM 1380 C CA . GLU A 1 183 ? 19.777 -8.035 29.688 1.00 91.94 183 GLU A CA 1
ATOM 1381 C C . GLU A 1 183 ? 18.290 -7.852 30.015 1.00 91.94 183 GLU A C 1
ATOM 1383 O O . GLU A 1 183 ? 17.429 -7.912 29.135 1.00 91.94 183 GLU A O 1
ATOM 1388 N N . THR A 1 184 ? 17.982 -7.578 31.286 1.00 91.31 184 THR A N 1
ATOM 1389 C CA . THR A 1 184 ? 16.622 -7.218 31.709 1.00 91.31 184 THR A CA 1
ATOM 1390 C C . THR A 1 184 ? 16.212 -5.877 31.109 1.00 91.31 184 THR A C 1
ATOM 1392 O O . THR A 1 184 ? 16.963 -4.902 31.209 1.00 91.31 184 THR A O 1
ATOM 1395 N N . CYS A 1 185 ? 15.012 -5.824 30.545 1.00 90.56 185 CYS A N 1
ATOM 1396 C CA . CYS A 1 185 ? 14.425 -4.652 29.909 1.00 90.56 185 CYS A CA 1
ATOM 1397 C C . CYS A 1 185 ? 13.051 -4.321 30.495 1.00 90.56 185 CYS A C 1
ATOM 1399 O O . CYS A 1 185 ? 12.364 -5.170 31.068 1.00 90.56 185 CYS A O 1
ATOM 1401 N N . SER A 1 186 ? 12.652 -3.064 30.352 1.00 86.75 186 SER A N 1
ATOM 1402 C CA . SER A 1 186 ? 11.348 -2.538 30.759 1.00 86.75 186 SER A CA 1
ATOM 1403 C C . SER A 1 186 ? 10.983 -1.351 29.866 1.00 86.75 186 SER A C 1
ATOM 1405 O O . SER A 1 186 ? 11.767 -0.964 29.008 1.00 86.75 186 SER A O 1
ATOM 1407 N N . VAL A 1 187 ? 9.806 -0.760 30.070 1.00 82.19 187 VAL A N 1
ATOM 1408 C CA . VAL A 1 187 ? 9.366 0.449 29.340 1.00 82.19 187 VAL A CA 1
ATOM 1409 C C . VAL A 1 187 ? 10.357 1.617 29.517 1.00 82.19 187 VAL A C 1
ATOM 1411 O O . VAL A 1 187 ? 10.597 2.386 28.596 1.00 82.19 187 VAL A O 1
ATOM 1414 N N . LEU A 1 188 ? 10.991 1.723 30.689 1.00 83.19 188 LEU A N 1
ATOM 1415 C CA . LEU A 1 188 ? 11.988 2.762 30.987 1.00 83.19 188 LEU A CA 1
ATOM 1416 C C . LEU A 1 188 ? 13.416 2.376 30.561 1.00 83.19 188 LEU A C 1
ATOM 1418 O O . LEU A 1 188 ? 14.324 3.200 30.618 1.00 83.19 188 LEU A O 1
ATOM 1422 N N . LEU A 1 189 ? 13.636 1.111 30.195 1.00 88.94 189 LEU A N 1
ATOM 1423 C CA . LEU A 1 189 ? 14.943 0.539 29.868 1.00 88.94 189 LEU A CA 1
ATOM 1424 C C . LEU A 1 189 ? 14.808 -0.336 28.607 1.00 88.94 189 LEU A C 1
ATOM 1426 O O . LEU A 1 189 ? 14.773 -1.569 28.722 1.00 88.94 189 LEU A O 1
ATOM 1430 N N . PRO A 1 190 ? 14.692 0.280 27.419 1.00 90.25 190 PRO A N 1
ATOM 1431 C CA . PRO A 1 190 ? 14.440 -0.427 26.171 1.00 90.25 190 PRO A CA 1
ATOM 1432 C C . PRO A 1 190 ? 15.686 -1.138 25.636 1.00 90.25 190 PRO A C 1
ATOM 1434 O O . PRO A 1 190 ? 16.828 -0.777 25.937 1.00 90.25 190 PRO A O 1
ATOM 1437 N N . CYS A 1 191 ? 15.455 -2.165 24.818 1.00 91.62 191 CYS A N 1
ATOM 1438 C CA . CYS A 1 191 ? 16.507 -2.908 24.126 1.00 91.62 191 CYS A CA 1
ATOM 1439 C C . CYS A 1 191 ? 17.059 -2.132 22.924 1.00 91.62 191 CYS A C 1
ATOM 1441 O O . CYS A 1 191 ? 16.400 -1.253 22.374 1.00 91.62 191 CYS A O 1
ATOM 1443 N N . GLU A 1 192 ? 18.269 -2.474 22.482 1.00 90.31 192 GLU A N 1
ATOM 1444 C CA . GLU A 1 192 ? 18.864 -1.871 21.290 1.00 90.31 192 GLU A CA 1
ATOM 1445 C C . GLU A 1 192 ? 18.238 -2.407 19.991 1.00 90.31 192 GLU A C 1
ATOM 1447 O O . GLU A 1 192 ? 18.749 -3.335 19.359 1.00 90.31 192 GLU A O 1
ATOM 1452 N N . GLU A 1 193 ? 17.143 -1.782 19.563 1.00 83.75 193 GLU A N 1
ATOM 1453 C CA . GLU A 1 193 ? 16.403 -2.162 18.353 1.00 83.75 193 GLU A CA 1
ATOM 1454 C C . GLU A 1 193 ? 17.255 -2.076 17.075 1.00 83.75 193 GLU A C 1
ATOM 1456 O O . GLU A 1 193 ? 17.130 -2.919 16.191 1.00 83.75 193 GLU A O 1
ATOM 1461 N N . SER A 1 194 ? 18.220 -1.146 16.997 1.00 77.88 194 SER A N 1
ATOM 1462 C CA . SER A 1 194 ? 19.160 -1.067 15.863 1.00 77.88 194 SER A CA 1
ATOM 1463 C C . SER A 1 194 ? 20.037 -2.312 15.696 1.00 77.88 194 SER A C 1
ATOM 1465 O O . SER A 1 194 ? 20.671 -2.477 14.657 1.00 77.88 194 SER A O 1
ATOM 1467 N N . ARG A 1 195 ? 20.088 -3.186 16.709 1.00 76.38 195 ARG A N 1
ATOM 1468 C CA . ARG A 1 195 ? 20.756 -4.493 16.662 1.00 76.38 195 ARG A CA 1
ATOM 1469 C C . ARG A 1 195 ? 19.760 -5.655 16.577 1.00 76.38 195 ARG A C 1
ATOM 1471 O O . ARG A 1 195 ? 20.142 -6.795 16.829 1.00 76.38 195 ARG A O 1
ATOM 1478 N N . GLY A 1 196 ? 18.501 -5.372 16.237 1.00 76.81 196 GLY A N 1
ATOM 1479 C CA . GLY A 1 196 ? 17.429 -6.360 16.112 1.00 76.81 196 GLY A CA 1
ATOM 1480 C C . GLY A 1 196 ? 17.000 -6.967 17.447 1.00 76.81 196 GLY A C 1
ATOM 1481 O O . GLY A 1 196 ? 16.541 -8.110 17.475 1.00 76.81 196 GLY A O 1
ATOM 1482 N N . LEU A 1 197 ? 17.203 -6.249 18.560 1.00 86.75 197 LEU A N 1
ATOM 1483 C CA . LEU A 1 197 ? 16.811 -6.707 19.890 1.00 86.75 197 LEU A CA 1
ATOM 1484 C C . LEU A 1 197 ? 15.430 -6.172 20.267 1.00 86.75 197 LEU A C 1
ATOM 1486 O O . LEU A 1 197 ? 15.177 -4.976 20.161 1.00 86.75 197 LEU A O 1
ATOM 1490 N N . PHE A 1 198 ? 14.576 -7.045 20.793 1.00 87.56 198 PHE A N 1
ATOM 1491 C CA . PHE A 1 198 ? 13.270 -6.695 21.342 1.00 87.56 198 PHE A CA 1
ATOM 1492 C C . PHE A 1 198 ? 13.138 -7.194 22.785 1.00 87.56 198 PHE A C 1
ATOM 1494 O O . PHE A 1 198 ? 13.789 -8.159 23.188 1.00 87.56 198 PHE A O 1
ATOM 1501 N N . CYS A 1 199 ? 12.295 -6.533 23.579 1.00 87.88 199 CYS A N 1
ATOM 1502 C CA . CYS A 1 199 ? 12.072 -6.903 24.974 1.00 87.88 199 CYS A CA 1
ATOM 1503 C C . CYS A 1 199 ? 11.019 -8.015 25.087 1.00 87.88 199 CYS A C 1
ATOM 1505 O O . CYS A 1 199 ? 9.825 -7.749 24.936 1.00 87.88 199 CYS A O 1
ATOM 1507 N N . ASP A 1 200 ? 11.433 -9.251 25.375 1.00 86.31 200 ASP A N 1
ATOM 1508 C CA . ASP A 1 200 ? 10.501 -10.358 25.597 1.00 86.31 200 ASP A CA 1
ATOM 1509 C C . ASP A 1 200 ? 10.037 -10.424 27.052 1.00 86.31 200 ASP A C 1
ATOM 1511 O O . ASP A 1 200 ? 10.813 -10.696 27.968 1.00 86.31 200 ASP A O 1
ATOM 1515 N N . ARG A 1 201 ? 8.740 -10.181 27.255 1.00 84.31 201 ARG A N 1
ATOM 1516 C CA . ARG A 1 201 ? 8.079 -10.123 28.568 1.00 84.31 201 ARG A CA 1
ATOM 1517 C C . ARG A 1 201 ? 7.265 -11.379 28.885 1.00 84.31 201 ARG A C 1
ATOM 1519 O O . ARG A 1 201 ? 6.598 -11.424 29.912 1.00 84.31 201 ARG A O 1
ATOM 1526 N N . ARG A 1 202 ? 7.302 -12.413 28.031 1.00 76.81 202 ARG A N 1
ATOM 1527 C CA . ARG A 1 202 ? 6.474 -13.631 28.171 1.00 76.81 202 ARG A CA 1
ATOM 1528 C C . ARG A 1 202 ? 6.688 -14.387 29.486 1.00 76.81 202 ARG A C 1
ATOM 1530 O O . ARG A 1 202 ? 5.804 -15.131 29.900 1.00 76.81 202 ARG A O 1
ATOM 1537 N N . ALA A 1 203 ? 7.837 -14.205 30.135 1.00 68.38 203 ALA A N 1
ATOM 1538 C CA . ALA A 1 203 ? 8.159 -14.839 31.410 1.00 68.38 203 ALA A CA 1
ATOM 1539 C C . ALA A 1 203 ? 7.593 -14.102 32.647 1.00 68.38 203 ALA A C 1
ATOM 1541 O O . ALA A 1 203 ? 7.563 -14.694 33.724 1.00 68.38 203 ALA A O 1
ATOM 1542 N N . ASP A 1 204 ? 7.150 -12.843 32.519 1.00 69.06 204 ASP A N 1
ATOM 1543 C CA . ASP A 1 204 ? 6.667 -12.013 33.633 1.00 69.06 204 ASP A CA 1
ATOM 1544 C C . ASP A 1 204 ? 5.124 -11.912 33.622 1.00 69.06 204 ASP A C 1
ATOM 1546 O O . ASP A 1 204 ? 4.556 -11.301 32.712 1.00 69.06 204 ASP A O 1
ATOM 1550 N N . PRO A 1 205 ? 4.414 -12.441 34.642 1.00 61.38 205 PRO A N 1
ATOM 1551 C CA . PRO A 1 205 ? 2.953 -12.352 34.750 1.00 61.38 205 PRO A CA 1
ATOM 1552 C C . PRO A 1 205 ? 2.409 -10.916 34.786 1.00 61.38 205 PRO A C 1
ATOM 1554 O O . PRO A 1 205 ? 1.248 -10.688 34.453 1.00 61.38 205 PRO A O 1
ATOM 1557 N N . SER A 1 206 ? 3.228 -9.949 35.211 1.00 65.50 206 SER A N 1
ATOM 1558 C CA . SER A 1 206 ? 2.864 -8.529 35.282 1.00 65.50 206 SER A CA 1
ATOM 1559 C C . SER A 1 206 ? 3.164 -7.759 33.988 1.00 65.50 206 SER A C 1
ATOM 1561 O O . SER A 1 206 ? 2.719 -6.616 33.828 1.00 65.50 206 SER A O 1
ATOM 1563 N N . ALA A 1 207 ? 3.906 -8.380 33.059 1.00 66.44 207 ALA A N 1
ATOM 1564 C CA . ALA A 1 207 ? 4.419 -7.791 31.822 1.00 66.44 207 ALA A CA 1
ATOM 1565 C C . ALA A 1 207 ? 5.121 -6.430 32.017 1.00 66.44 207 ALA A C 1
ATOM 1567 O O . ALA A 1 207 ? 5.116 -5.591 31.114 1.00 66.44 207 ALA A O 1
ATOM 1568 N N . GLN A 1 208 ? 5.691 -6.176 33.199 1.00 72.19 208 GLN A N 1
ATOM 1569 C CA . GLN A 1 208 ? 6.412 -4.934 33.490 1.00 72.19 208 GLN A CA 1
ATOM 1570 C C . GLN A 1 208 ? 7.881 -5.038 33.085 1.00 72.19 208 GLN A C 1
ATOM 1572 O O . GLN A 1 208 ? 8.486 -4.051 32.658 1.00 72.19 208 GLN A O 1
ATOM 1577 N N . THR A 1 209 ? 8.441 -6.241 33.183 1.00 83.62 209 THR A N 1
ATOM 1578 C CA . THR A 1 209 ? 9.839 -6.533 32.883 1.00 83.62 209 THR A CA 1
ATOM 1579 C C . THR A 1 209 ? 9.963 -7.665 31.867 1.00 83.62 209 THR A C 1
ATOM 1581 O O . THR A 1 209 ? 9.042 -8.453 31.662 1.00 83.62 209 THR A O 1
ATOM 1584 N N . GLY A 1 210 ? 11.095 -7.715 31.173 1.00 89.50 210 GLY A N 1
ATOM 1585 C CA . GLY A 1 210 ? 11.408 -8.740 30.184 1.00 89.50 210 GLY A CA 1
ATOM 1586 C C . GLY A 1 210 ? 12.907 -8.926 30.005 1.00 89.50 210 GLY A C 1
ATOM 1587 O O . GLY A 1 210 ? 13.703 -8.351 30.748 1.00 89.50 210 GLY A O 1
ATOM 1588 N N . ILE A 1 211 ? 13.295 -9.716 29.007 1.00 90.56 211 ILE A N 1
ATOM 1589 C CA . ILE A 1 211 ? 14.692 -9.951 28.624 1.00 90.56 211 ILE A CA 1
ATOM 1590 C C . ILE A 1 211 ? 14.875 -9.562 27.156 1.00 90.56 211 ILE A C 1
ATOM 1592 O O . ILE A 1 211 ? 14.058 -9.921 26.312 1.00 90.56 211 ILE A O 1
ATOM 1596 N N . CYS A 1 212 ? 15.951 -8.844 26.833 1.00 90.69 212 CYS A N 1
ATOM 1597 C CA . CYS A 1 212 ? 16.264 -8.494 25.451 1.00 90.69 212 CYS A CA 1
ATOM 1598 C C . CYS A 1 212 ? 16.657 -9.732 24.640 1.00 90.69 212 CYS A C 1
ATOM 1600 O O . CYS A 1 212 ? 17.718 -10.325 24.864 1.00 90.69 212 CYS A O 1
ATOM 1602 N N . MET A 1 213 ? 15.832 -10.094 23.664 1.00 85.06 213 MET A N 1
ATOM 1603 C CA . MET A 1 213 ? 16.068 -11.201 22.742 1.00 85.06 213 MET A CA 1
ATOM 1604 C C . MET A 1 213 ? 16.292 -10.671 21.330 1.00 85.06 213 MET A C 1
ATOM 1606 O O . MET A 1 213 ? 15.768 -9.624 20.967 1.00 85.06 213 MET A O 1
ATOM 1610 N N . ALA A 1 214 ? 17.095 -11.377 20.538 1.00 80.44 214 ALA A N 1
ATOM 1611 C CA . ALA A 1 214 ? 17.208 -11.085 19.115 1.00 80.44 214 ALA A CA 1
ATOM 1612 C C . ALA A 1 214 ? 15.991 -11.667 18.392 1.00 80.44 214 ALA A C 1
ATOM 1614 O O . ALA A 1 214 ? 15.558 -12.769 18.732 1.00 80.44 214 ALA A O 1
ATOM 1615 N N . VAL A 1 215 ? 15.456 -10.944 17.409 1.00 70.25 215 VAL A N 1
ATOM 1616 C CA . VAL A 1 215 ? 14.496 -11.527 16.467 1.00 70.25 215 VAL A CA 1
ATOM 1617 C C . VAL A 1 215 ? 15.248 -12.604 15.683 1.00 70.25 215 VAL A C 1
ATOM 1619 O O . VAL A 1 215 ? 16.140 -12.293 14.896 1.00 70.25 215 VAL A O 1
ATOM 1622 N N . GLU A 1 216 ? 14.963 -13.877 15.956 1.00 68.62 216 GLU A N 1
ATOM 1623 C CA . GLU A 1 216 ? 15.403 -14.957 15.075 1.00 68.62 216 GLU A CA 1
ATOM 1624 C C . GLU A 1 216 ? 14.626 -14.792 13.771 1.00 68.62 216 GLU A C 1
ATOM 1626 O O . GLU A 1 216 ? 13.397 -14.814 13.775 1.00 68.62 216 GLU A O 1
ATOM 1631 N N . GLY A 1 217 ? 15.340 -14.524 12.677 1.00 64.44 217 GLY A N 1
ATOM 1632 C CA . GLY A 1 217 ? 14.711 -14.363 11.376 1.00 64.44 217 GLY A CA 1
ATOM 1633 C C . GLY A 1 217 ? 13.998 -15.645 10.956 1.00 64.44 217 GLY A C 1
ATOM 1634 O O . GLY A 1 217 ? 14.513 -16.743 11.184 1.00 64.44 217 GLY A O 1
ATOM 1635 N N . ASP A 1 218 ? 12.827 -15.510 10.339 1.00 73.00 218 ASP A N 1
ATOM 1636 C CA . ASP A 1 218 ? 12.043 -16.659 9.893 1.00 73.00 218 ASP A CA 1
ATOM 1637 C C . ASP A 1 218 ? 12.850 -17.532 8.913 1.00 73.00 218 ASP A C 1
ATOM 1639 O O . ASP A 1 218 ? 13.529 -17.041 8.005 1.00 73.00 218 ASP A O 1
ATOM 1643 N N . ASN A 1 219 ? 12.768 -18.852 9.086 1.00 80.06 219 ASN A N 1
ATOM 1644 C CA . ASN A 1 219 ? 13.405 -19.803 8.177 1.00 80.06 219 ASN A CA 1
ATOM 1645 C C . ASN A 1 219 ? 12.683 -19.814 6.821 1.00 80.06 219 ASN A C 1
ATOM 1647 O O . ASN A 1 219 ? 11.458 -19.719 6.750 1.00 80.06 219 ASN A O 1
ATOM 1651 N N . CYS A 1 220 ? 13.430 -20.017 5.740 1.00 86.75 220 CYS A N 1
ATOM 1652 C CA . CYS A 1 220 ? 12.884 -20.150 4.394 1.00 86.75 220 CYS A CA 1
ATOM 1653 C C . CYS A 1 220 ? 12.755 -21.620 3.991 1.00 86.75 220 CYS A C 1
ATOM 1655 O O . CYS A 1 220 ? 13.550 -22.460 4.407 1.00 86.75 220 CYS A O 1
ATOM 1657 N N . VAL A 1 221 ? 11.805 -21.929 3.106 1.00 88.06 221 VAL A N 1
ATOM 1658 C CA . VAL A 1 221 ? 11.698 -23.249 2.467 1.00 88.06 221 VAL A CA 1
ATOM 1659 C C . VAL A 1 221 ? 11.896 -23.093 0.962 1.00 88.06 221 VAL A C 1
ATOM 1661 O O . VAL A 1 221 ? 11.124 -22.394 0.308 1.00 88.06 221 VAL A O 1
ATOM 1664 N N . PHE A 1 222 ? 12.911 -23.753 0.403 1.00 88.31 222 PHE A N 1
ATOM 1665 C CA . PHE A 1 222 ? 13.183 -23.765 -1.037 1.00 88.31 222 PHE A CA 1
ATOM 1666 C C . PHE A 1 222 ? 13.424 -25.199 -1.511 1.00 88.31 222 PHE A C 1
ATOM 1668 O O . PHE A 1 222 ? 14.272 -25.898 -0.968 1.00 88.31 222 PHE A O 1
ATOM 1675 N N . ASP A 1 223 ? 12.643 -25.643 -2.500 1.00 86.38 223 ASP A N 1
ATOM 1676 C CA . ASP A 1 223 ? 12.674 -27.011 -3.051 1.00 86.38 223 ASP A CA 1
ATOM 1677 C C . ASP A 1 223 ? 12.577 -28.127 -1.983 1.00 86.38 223 ASP A C 1
ATOM 1679 O O . ASP A 1 223 ? 13.230 -29.164 -2.050 1.00 86.38 223 ASP A O 1
ATOM 1683 N N . GLY A 1 224 ? 11.774 -27.889 -0.938 1.00 85.12 224 GLY A N 1
ATOM 1684 C CA . GLY A 1 224 ? 11.572 -28.832 0.169 1.00 85.12 224 GLY A CA 1
ATOM 1685 C C . GLY A 1 224 ? 12.688 -28.859 1.223 1.00 85.12 224 GLY A C 1
ATOM 1686 O O . GLY A 1 224 ? 12.576 -29.616 2.186 1.00 85.12 224 GLY A O 1
ATOM 1687 N N . VAL A 1 225 ? 13.726 -28.028 1.086 1.00 89.44 225 VAL A N 1
ATOM 1688 C CA . VAL A 1 225 ? 14.814 -27.867 2.064 1.00 89.44 225 VAL A CA 1
ATOM 1689 C C . VAL A 1 225 ? 14.589 -26.602 2.897 1.00 89.44 225 VAL A C 1
ATOM 1691 O O . VAL A 1 225 ? 14.163 -25.573 2.369 1.00 89.44 225 VAL A O 1
ATOM 1694 N N . ILE A 1 226 ? 14.853 -26.688 4.204 1.00 85.94 226 ILE A N 1
ATOM 1695 C CA . ILE A 1 226 ? 14.725 -25.573 5.152 1.00 85.94 226 ILE A CA 1
ATOM 1696 C C . ILE A 1 226 ? 16.080 -24.869 5.274 1.00 85.94 226 ILE A C 1
ATOM 1698 O O . ILE A 1 226 ? 17.071 -25.522 5.595 1.00 85.94 226 ILE A O 1
ATOM 1702 N N . TYR A 1 227 ? 16.090 -23.555 5.059 1.00 86.31 227 TYR A N 1
ATOM 1703 C CA . TYR A 1 227 ? 17.254 -22.674 5.178 1.00 86.31 227 TYR A CA 1
ATOM 1704 C C . TYR A 1 227 ? 17.037 -21.667 6.310 1.00 86.31 227 TYR A C 1
ATOM 1706 O O . TYR A 1 227 ? 15.946 -21.108 6.436 1.00 86.31 227 TYR A O 1
ATOM 1714 N N . GLN A 1 228 ? 18.057 -21.430 7.133 1.00 85.50 228 GLN A N 1
ATOM 1715 C CA . GLN A 1 228 ? 17.988 -20.461 8.233 1.00 85.50 228 GLN A CA 1
ATOM 1716 C C . GLN A 1 228 ? 18.064 -19.018 7.712 1.00 85.50 228 GLN A C 1
ATOM 1718 O O . GLN A 1 228 ? 18.693 -18.765 6.683 1.00 85.50 228 GLN A O 1
ATOM 1723 N N . SER A 1 229 ? 17.457 -18.052 8.413 1.00 79.62 229 SER A N 1
ATOM 1724 C CA . SER A 1 229 ? 17.604 -16.633 8.041 1.00 79.62 229 SER A CA 1
ATOM 1725 C C . SER A 1 229 ? 19.079 -16.211 8.115 1.00 79.62 229 SER A C 1
ATOM 1727 O O . SER A 1 229 ? 19.753 -16.417 9.125 1.00 79.62 229 SER A O 1
ATOM 1729 N N . GLY A 1 230 ? 19.600 -15.662 7.015 1.00 81.44 230 GLY A N 1
ATOM 1730 C CA . GLY A 1 230 ? 21.016 -15.356 6.796 1.00 81.44 230 GLY A CA 1
ATOM 1731 C C . GLY A 1 230 ? 21.807 -16.450 6.066 1.00 81.44 230 GLY A C 1
ATOM 1732 O O . GLY A 1 230 ? 22.964 -16.228 5.701 1.00 81.44 230 GLY A O 1
ATOM 1733 N N . GLU A 1 231 ? 21.214 -17.620 5.814 1.00 85.44 231 GLU A N 1
ATOM 1734 C CA . GLU A 1 231 ? 21.867 -18.711 5.091 1.00 85.44 231 GLU A CA 1
ATOM 1735 C C . GLU A 1 231 ? 21.894 -18.447 3.578 1.00 85.44 231 GLU A C 1
ATOM 1737 O O . GLU A 1 231 ? 20.903 -18.027 2.976 1.00 85.44 231 GLU A O 1
ATOM 1742 N N . THR A 1 232 ? 23.035 -18.724 2.938 1.00 88.88 232 THR A N 1
ATOM 1743 C CA . THR A 1 232 ? 23.187 -18.632 1.477 1.00 88.88 232 THR A CA 1
ATOM 1744 C C . THR A 1 232 ? 23.400 -20.011 0.872 1.00 88.88 232 THR A C 1
ATOM 1746 O O . THR A 1 232 ? 24.153 -20.825 1.402 1.00 88.88 232 THR A O 1
ATOM 1749 N N . PHE A 1 233 ? 22.752 -20.275 -0.259 1.00 92.94 233 PHE A N 1
ATOM 1750 C CA . PHE A 1 233 ? 22.799 -21.567 -0.935 1.00 92.94 233 PHE A CA 1
ATOM 1751 C C . PHE A 1 233 ? 22.830 -21.401 -2.458 1.00 92.94 233 PHE A C 1
ATOM 1753 O O . PHE A 1 233 ? 22.457 -20.365 -3.003 1.00 92.94 233 PHE A O 1
ATOM 1760 N N . GLN A 1 234 ? 23.311 -22.417 -3.176 1.00 92.62 234 GLN A N 1
ATOM 1761 C CA . GLN A 1 234 ? 23.421 -22.394 -4.640 1.00 92.62 234 GLN A CA 1
ATOM 1762 C C . GLN A 1 234 ? 22.579 -23.528 -5.233 1.00 92.62 234 GLN A C 1
ATOM 1764 O O . GLN A 1 234 ? 23.079 -24.647 -5.352 1.00 92.62 234 GLN A O 1
ATOM 1769 N N . PRO A 1 235 ? 21.312 -23.276 -5.617 1.00 90.00 235 PRO A N 1
ATOM 1770 C CA . PRO A 1 235 ? 20.444 -24.331 -6.146 1.00 90.00 235 PRO A CA 1
ATOM 1771 C C . PRO A 1 235 ? 20.899 -24.833 -7.523 1.00 90.00 235 PRO A C 1
ATOM 1773 O O . PRO A 1 235 ? 20.538 -25.921 -7.957 1.00 90.00 235 PRO A O 1
ATOM 1776 N N . SER A 1 236 ? 21.710 -24.049 -8.236 1.00 88.12 236 SER A N 1
ATOM 1777 C CA . SER A 1 236 ? 22.406 -24.487 -9.442 1.00 88.12 236 SER A CA 1
ATOM 1778 C C . SER A 1 236 ? 23.683 -23.676 -9.627 1.00 88.12 236 SER A C 1
ATOM 1780 O O . SER A 1 236 ? 23.870 -22.637 -8.999 1.00 88.12 236 SER A O 1
ATOM 1782 N N . CYS A 1 237 ? 24.536 -24.078 -10.565 1.00 88.75 237 CYS A N 1
ATOM 1783 C CA . CYS A 1 237 ? 25.718 -23.286 -10.898 1.00 88.75 237 CYS A CA 1
ATOM 1784 C C . CYS A 1 237 ? 25.365 -21.880 -11.451 1.00 88.75 237 CYS A C 1
ATOM 1786 O O . CYS A 1 237 ? 26.208 -20.986 -11.407 1.00 88.75 237 CYS A O 1
ATOM 1788 N N . LYS A 1 238 ? 24.128 -21.676 -11.949 1.00 87.00 238 LYS A N 1
ATOM 1789 C CA . LYS A 1 238 ? 23.652 -20.418 -12.551 1.00 87.00 238 LYS A CA 1
ATOM 1790 C C . LYS A 1 238 ? 23.098 -19.416 -11.534 1.00 87.00 238 LYS A C 1
ATOM 1792 O O . LYS A 1 238 ? 22.971 -18.248 -11.884 1.00 87.00 238 LYS A O 1
ATOM 1797 N N . TYR A 1 239 ? 22.771 -19.838 -10.312 1.00 89.94 239 TYR A N 1
ATOM 1798 C CA . TYR A 1 239 ? 22.089 -18.997 -9.323 1.00 89.94 239 TYR A CA 1
ATOM 1799 C C . TYR A 1 239 ? 22.719 -19.124 -7.939 1.00 89.94 239 TYR A C 1
ATOM 1801 O O . TYR A 1 239 ? 23.115 -20.209 -7.519 1.00 89.94 239 TYR A O 1
ATOM 1809 N N . GLN A 1 240 ? 22.766 -18.010 -7.220 1.00 93.00 240 GLN A N 1
ATOM 1810 C CA . GLN A 1 240 ? 23.102 -17.964 -5.804 1.00 93.00 240 GLN A CA 1
ATOM 1811 C C . GLN A 1 240 ? 21.946 -17.316 -5.060 1.00 93.00 240 GLN A C 1
ATOM 1813 O O . GLN A 1 240 ? 21.499 -16.239 -5.441 1.00 93.00 240 GLN A O 1
ATOM 1818 N N . CYS A 1 241 ? 21.456 -17.982 -4.025 1.00 93.44 241 CYS A N 1
ATOM 1819 C CA . CYS A 1 241 ? 20.301 -17.560 -3.257 1.00 93.44 241 CYS A CA 1
ATOM 1820 C C . CYS A 1 241 ? 20.675 -17.295 -1.800 1.00 93.44 241 CYS A C 1
ATOM 1822 O O . CYS A 1 241 ? 21.648 -17.849 -1.285 1.00 93.44 241 CYS A O 1
ATOM 1824 N N . ALA A 1 242 ? 19.891 -16.450 -1.146 1.00 92.25 242 ALA A N 1
ATOM 1825 C CA . ALA A 1 242 ? 19.970 -16.162 0.275 1.00 92.25 242 ALA A CA 1
ATOM 1826 C C . ALA A 1 242 ? 18.568 -16.246 0.882 1.00 92.25 242 ALA A C 1
ATOM 1828 O O . ALA A 1 242 ? 17.603 -15.770 0.278 1.00 92.25 242 ALA A O 1
ATOM 1829 N N . CYS A 1 243 ? 18.468 -16.865 2.055 1.00 87.81 243 CYS A N 1
ATOM 1830 C CA . CYS A 1 243 ? 17.287 -16.800 2.898 1.00 87.81 243 CYS A CA 1
ATOM 1831 C C . CYS A 1 243 ? 17.394 -15.580 3.807 1.00 87.81 243 CYS A C 1
ATOM 1833 O O . CYS A 1 243 ? 18.390 -15.424 4.512 1.00 87.81 243 CYS A O 1
ATOM 1835 N N . GLN A 1 244 ? 16.375 -14.730 3.805 1.00 86.38 244 GLN A N 1
ATOM 1836 C CA . GLN A 1 244 ? 16.277 -13.614 4.728 1.00 86.38 244 GLN A CA 1
ATOM 1837 C C . GLN A 1 244 ? 14.826 -13.459 5.170 1.00 86.38 244 GLN A C 1
ATOM 1839 O O . GLN A 1 244 ? 13.951 -13.161 4.360 1.00 86.38 244 GLN A O 1
ATOM 1844 N N . ASP A 1 245 ? 14.591 -13.728 6.452 1.00 78.94 245 ASP A N 1
ATOM 1845 C CA . ASP A 1 245 ? 13.322 -13.531 7.157 1.00 78.94 245 ASP A CA 1
ATOM 1846 C C . ASP A 1 245 ? 12.121 -14.143 6.413 1.00 78.94 245 ASP A C 1
ATOM 1848 O O . ASP A 1 245 ? 11.142 -13.480 6.074 1.00 78.94 245 ASP A O 1
ATOM 1852 N N . GLY A 1 246 ? 12.233 -15.437 6.097 1.00 80.44 246 GLY A N 1
ATOM 1853 C CA . GLY A 1 246 ? 11.203 -16.223 5.415 1.00 80.44 246 GLY A CA 1
ATOM 1854 C C . GLY A 1 246 ? 11.150 -16.038 3.895 1.00 80.44 246 GLY A C 1
ATOM 1855 O O . GLY A 1 246 ? 10.416 -16.762 3.218 1.00 80.44 246 GLY A O 1
ATOM 1856 N N . GLN A 1 247 ? 11.942 -15.121 3.325 1.00 79.44 247 GLN A N 1
ATOM 1857 C CA . GLN A 1 247 ? 11.995 -14.865 1.888 1.00 79.44 247 GLN A CA 1
ATOM 1858 C C . GLN A 1 247 ? 13.307 -15.340 1.254 1.00 79.44 247 GLN A C 1
ATOM 1860 O O . GLN A 1 247 ? 14.404 -15.083 1.744 1.00 79.44 247 GLN A O 1
ATOM 1865 N N . VAL A 1 248 ? 13.194 -16.010 0.105 1.00 91.94 248 VAL A N 1
ATOM 1866 C CA . VAL A 1 248 ? 14.346 -16.443 -0.695 1.00 91.94 248 VAL A CA 1
ATOM 1867 C C . VAL A 1 248 ? 14.584 -15.455 -1.828 1.00 91.94 248 VAL A C 1
ATOM 1869 O O . VAL A 1 248 ? 13.743 -15.309 -2.716 1.00 91.94 248 VAL A O 1
ATOM 1872 N N . GLY A 1 249 ? 15.748 -14.810 -1.826 1.00 89.31 249 GLY A N 1
ATOM 1873 C CA . GLY A 1 249 ? 16.223 -13.980 -2.932 1.00 89.31 249 GLY A CA 1
ATOM 1874 C C . GLY A 1 249 ? 17.335 -14.687 -3.697 1.00 89.31 249 GLY A C 1
ATOM 1875 O O . GLY A 1 249 ? 18.294 -15.139 -3.082 1.00 89.31 249 GLY A O 1
ATOM 1876 N N . CYS A 1 250 ? 17.238 -14.770 -5.026 1.00 91.81 250 CYS A N 1
ATOM 1877 C CA . CYS A 1 250 ? 18.262 -15.379 -5.879 1.00 91.81 250 CYS A CA 1
ATOM 1878 C C . CYS A 1 250 ? 18.829 -14.366 -6.872 1.00 91.81 250 CYS A C 1
ATOM 1880 O O . CYS A 1 250 ? 18.079 -13.650 -7.532 1.00 91.81 250 CYS A O 1
ATOM 1882 N N . VAL A 1 251 ? 20.150 -14.363 -7.028 1.00 91.44 251 VAL A N 1
ATOM 1883 C CA . VAL A 1 251 ? 20.866 -13.574 -8.032 1.00 91.44 251 VAL A CA 1
ATOM 1884 C C . VAL A 1 251 ? 21.490 -14.497 -9.086 1.00 91.44 251 VAL A C 1
ATOM 1886 O O . VAL A 1 251 ? 22.016 -15.565 -8.738 1.00 91.44 251 VAL A O 1
ATOM 1889 N N . PRO A 1 252 ? 21.425 -14.142 -10.383 1.00 89.75 252 PRO A N 1
ATOM 1890 C CA . PRO A 1 252 ? 22.090 -14.906 -11.427 1.00 89.75 252 PRO A CA 1
ATOM 1891 C C . PRO A 1 252 ? 23.611 -14.749 -11.305 1.00 89.75 252 PRO A C 1
ATOM 1893 O O . PRO A 1 252 ? 24.132 -13.653 -11.125 1.00 89.75 252 PRO A O 1
ATOM 1896 N N . ARG A 1 253 ? 24.334 -15.864 -11.414 1.00 88.25 253 ARG A N 1
ATOM 1897 C CA . ARG A 1 253 ? 25.807 -15.916 -11.461 1.00 88.25 253 ARG A CA 1
ATOM 1898 C C . ARG A 1 253 ? 26.355 -15.820 -12.884 1.00 88.25 253 ARG A C 1
ATOM 1900 O O . ARG A 1 253 ? 27.554 -15.644 -13.070 1.00 88.25 253 ARG A O 1
ATOM 1907 N N . CYS A 1 254 ? 25.484 -15.999 -13.872 1.00 86.44 254 CYS A N 1
ATOM 1908 C CA . CYS A 1 254 ? 25.812 -15.851 -15.279 1.00 86.44 254 CYS A CA 1
ATOM 1909 C C . CYS A 1 254 ? 25.455 -14.449 -15.761 1.00 86.44 254 CY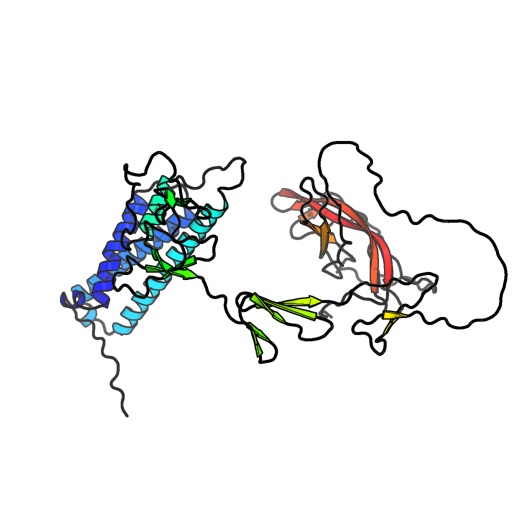S A C 1
ATOM 1911 O O . CYS A 1 254 ? 24.444 -13.886 -15.355 1.00 86.44 254 CYS A O 1
ATOM 1913 N N . GLU A 1 255 ? 26.257 -13.931 -16.681 1.00 77.06 255 GLU A N 1
ATOM 1914 C CA . GLU A 1 255 ? 26.024 -12.644 -17.323 1.00 77.06 255 GLU A CA 1
ATOM 1915 C C . GLU A 1 255 ? 24.781 -12.727 -18.240 1.00 77.06 255 GLU A C 1
ATOM 1917 O O . GLU A 1 255 ? 24.702 -13.539 -19.179 1.00 77.06 255 GLU A O 1
ATOM 1922 N N . GLU A 1 256 ? 23.759 -11.922 -17.930 1.00 72.75 256 GLU A N 1
ATOM 1923 C CA . GLU A 1 256 ? 22.508 -11.811 -18.703 1.00 72.75 256 GLU A CA 1
ATOM 1924 C C . GLU A 1 256 ? 22.614 -10.789 -19.847 1.00 72.75 256 GLU A C 1
ATOM 1926 O O . GLU A 1 256 ? 21.623 -10.201 -20.279 1.00 72.75 256 GLU A O 1
ATOM 1931 N N . ASP A 1 257 ? 23.816 -10.603 -20.388 1.00 67.44 257 ASP A N 1
ATOM 1932 C CA . ASP A 1 257 ? 24.046 -9.652 -21.465 1.00 67.44 257 ASP A CA 1
ATOM 1933 C C . ASP A 1 257 ? 23.357 -10.066 -22.767 1.00 67.44 257 ASP A C 1
ATOM 1935 O O . ASP A 1 257 ? 23.426 -11.216 -23.225 1.00 67.44 257 ASP A O 1
ATOM 1939 N N . LEU A 1 258 ? 22.715 -9.076 -23.388 1.00 67.06 258 LEU A N 1
ATOM 1940 C CA . LEU A 1 258 ? 22.101 -9.167 -24.704 1.00 67.06 258 LEU A CA 1
ATOM 1941 C C . LEU A 1 258 ? 23.139 -8.805 -25.770 1.00 67.06 258 LEU A C 1
ATOM 1943 O O . LEU A 1 258 ? 23.510 -7.640 -25.909 1.00 67.06 258 LEU A O 1
ATOM 1947 N N . LEU A 1 259 ? 23.574 -9.786 -26.566 1.00 68.38 259 LEU A N 1
ATOM 1948 C CA . LEU A 1 259 ? 24.414 -9.509 -27.729 1.00 68.38 259 LEU A CA 1
ATOM 1949 C C . LEU A 1 259 ? 23.533 -9.046 -28.894 1.00 68.38 259 LEU A C 1
ATOM 1951 O O . LEU A 1 259 ? 22.759 -9.820 -29.461 1.00 68.38 259 LEU A O 1
ATOM 1955 N N . LEU A 1 260 ? 23.634 -7.762 -29.238 1.00 69.38 260 LEU A N 1
ATOM 1956 C CA . LEU A 1 260 ? 22.961 -7.203 -30.408 1.00 69.38 260 LEU A CA 1
ATOM 1957 C C . LEU A 1 260 ? 23.644 -7.681 -31.704 1.00 69.38 260 LEU A C 1
ATOM 1959 O O . LEU A 1 260 ? 24.856 -7.892 -31.704 1.00 69.38 260 LEU A O 1
ATOM 1963 N N . PRO A 1 261 ? 22.903 -7.813 -32.822 1.00 68.19 261 PRO A N 1
ATOM 1964 C CA . PRO A 1 261 ? 23.490 -8.131 -34.119 1.00 68.19 261 PRO A CA 1
ATOM 1965 C C . PRO A 1 261 ? 24.558 -7.106 -34.514 1.00 68.19 261 PRO A C 1
ATOM 1967 O O . PRO A 1 261 ? 24.271 -5.914 -34.645 1.00 68.19 261 PRO A O 1
ATOM 1970 N N . GLN A 1 262 ? 25.783 -7.577 -34.720 1.00 66.69 262 GLN A N 1
ATOM 1971 C CA . GLN A 1 262 ? 26.909 -6.775 -35.200 1.00 66.69 262 GLN A CA 1
ATOM 1972 C C . GLN A 1 262 ? 27.211 -7.123 -36.668 1.00 66.69 262 GLN A C 1
ATOM 1974 O O . GLN A 1 262 ? 26.809 -8.193 -37.127 1.00 66.69 262 GLN A O 1
ATOM 1979 N N . PRO A 1 263 ? 27.916 -6.261 -37.428 1.00 67.00 263 PRO A N 1
ATOM 1980 C CA . PRO A 1 263 ? 28.297 -6.554 -38.816 1.00 67.00 263 PRO A CA 1
ATOM 1981 C C . PRO A 1 263 ? 29.020 -7.901 -38.973 1.00 67.00 263 PRO A C 1
ATOM 1983 O O . PRO A 1 263 ? 28.758 -8.632 -39.925 1.00 67.00 263 PRO A O 1
ATOM 1986 N N . ASP A 1 264 ? 29.840 -8.257 -37.981 1.00 67.62 264 ASP A N 1
ATOM 1987 C CA . ASP A 1 264 ? 30.624 -9.498 -37.937 1.00 67.62 264 ASP A CA 1
ATOM 1988 C C . ASP A 1 264 ? 29.854 -10.670 -37.290 1.00 67.62 264 ASP A C 1
ATOM 1990 O O . ASP A 1 264 ? 30.309 -11.812 -37.291 1.00 67.62 264 ASP A O 1
ATOM 1994 N N . CYS A 1 265 ? 28.666 -10.398 -36.738 1.00 71.12 265 CYS A N 1
ATOM 1995 C CA . CYS A 1 265 ? 27.789 -11.374 -36.099 1.00 71.12 265 CYS A CA 1
ATOM 1996 C C . CYS A 1 265 ? 26.308 -10.991 -36.295 1.00 71.12 265 CYS A C 1
ATOM 1998 O O . CYS A 1 265 ? 25.655 -10.484 -35.377 1.00 71.12 265 CYS A O 1
ATOM 2000 N N . PRO A 1 266 ? 25.751 -11.208 -37.501 1.00 74.31 266 PRO A N 1
ATOM 2001 C CA . PRO A 1 266 ? 24.397 -10.769 -37.841 1.00 74.31 266 PRO A CA 1
ATOM 2002 C C . PRO A 1 266 ? 23.293 -11.598 -37.163 1.00 74.31 266 PRO A C 1
ATOM 2004 O O . PRO A 1 266 ? 22.147 -11.157 -37.099 1.00 74.31 266 PRO A O 1
ATOM 2007 N N . ALA A 1 267 ? 23.620 -12.796 -36.667 1.00 76.25 267 ALA A N 1
ATOM 2008 C CA . ALA A 1 267 ? 22.693 -13.696 -35.982 1.00 76.25 267 ALA A CA 1
ATOM 2009 C C . ALA A 1 267 ? 23.358 -14.323 -34.739 1.00 76.25 267 ALA A C 1
ATOM 2011 O O . ALA A 1 267 ? 23.757 -15.491 -34.781 1.00 76.25 267 ALA A O 1
ATOM 2012 N N . PRO A 1 268 ? 23.516 -13.558 -33.642 1.00 80.75 268 PRO A N 1
ATOM 2013 C CA . PRO A 1 268 ? 24.068 -14.085 -32.402 1.00 80.75 268 PRO A CA 1
ATOM 2014 C C . PRO A 1 268 ? 23.096 -15.093 -31.780 1.00 80.75 268 PRO A C 1
ATOM 2016 O O . PRO A 1 268 ? 21.910 -14.803 -31.614 1.00 80.75 268 PRO A O 1
ATOM 2019 N N . ARG A 1 269 ? 23.590 -16.278 -31.403 1.00 80.56 269 ARG A N 1
ATOM 2020 C CA . ARG A 1 269 ? 22.821 -17.250 -30.609 1.00 80.56 269 ARG A CA 1
ATOM 2021 C C . ARG A 1 269 ? 23.556 -17.629 -29.333 1.00 80.56 269 ARG A C 1
ATOM 2023 O O . ARG A 1 269 ? 24.754 -17.894 -29.359 1.00 80.56 269 ARG A O 1
ATOM 2030 N N . LYS A 1 270 ? 22.828 -17.684 -28.219 1.00 84.00 270 LYS A N 1
ATOM 2031 C CA . LYS A 1 270 ? 23.351 -18.179 -26.943 1.00 84.00 270 LYS A CA 1
ATOM 2032 C C . LYS A 1 270 ? 23.272 -19.704 -26.954 1.00 84.00 270 LYS A C 1
ATOM 2034 O O . LYS A 1 270 ? 22.202 -20.262 -27.197 1.00 84.00 270 LYS A O 1
ATOM 2039 N N . VAL A 1 271 ? 24.395 -20.385 -26.747 1.00 85.12 271 VAL A N 1
ATOM 2040 C CA . VAL A 1 271 ? 24.463 -21.853 -26.732 1.00 85.12 271 VAL A CA 1
ATOM 2041 C C . VAL A 1 271 ? 25.146 -22.363 -25.475 1.00 85.12 271 VAL A C 1
ATOM 2043 O O . VAL A 1 271 ? 26.035 -21.723 -24.909 1.00 85.12 271 VAL A O 1
ATOM 2046 N N . LYS A 1 272 ? 24.732 -23.555 -25.047 1.00 83.50 272 LYS A N 1
ATOM 2047 C CA . LYS A 1 272 ? 25.347 -24.259 -23.928 1.00 83.50 272 LYS A CA 1
ATOM 2048 C C . LYS A 1 272 ? 26.661 -24.883 -24.388 1.00 83.50 272 LYS A C 1
ATOM 2050 O O . LYS A 1 272 ? 26.662 -25.746 -25.265 1.00 83.50 272 LYS A O 1
ATOM 2055 N N . VAL A 1 273 ? 27.765 -24.444 -23.795 1.00 85.06 273 VAL A N 1
ATOM 2056 C CA . VAL A 1 273 ? 29.098 -24.975 -24.091 1.00 85.06 273 VAL A CA 1
ATOM 2057 C C . VAL A 1 273 ? 29.390 -26.141 -23.136 1.00 85.06 273 VAL A C 1
ATOM 2059 O O . VAL A 1 273 ? 29.175 -25.998 -21.931 1.00 85.06 273 VAL A O 1
ATOM 2062 N N . PRO A 1 274 ? 29.845 -27.308 -23.629 1.00 88.31 274 PRO A N 1
ATOM 2063 C CA . PRO A 1 274 ? 30.215 -28.427 -22.766 1.00 88.31 274 PRO A CA 1
ATOM 2064 C C . PRO A 1 274 ? 31.291 -28.030 -21.745 1.00 88.31 274 PRO A C 1
ATOM 2066 O O . PRO A 1 274 ? 32.295 -27.429 -22.111 1.00 88.31 274 PRO A O 1
ATOM 2069 N N . GLY A 1 275 ? 31.084 -28.375 -20.472 1.00 85.31 275 GLY A N 1
ATOM 2070 C CA . GLY A 1 275 ? 32.020 -28.071 -19.379 1.00 85.31 275 GLY A CA 1
ATOM 2071 C C . GLY A 1 275 ? 31.889 -26.670 -18.769 1.00 85.31 275 GLY A C 1
ATOM 2072 O O . GLY A 1 275 ? 32.499 -26.409 -17.739 1.00 85.31 275 GLY A O 1
ATOM 2073 N N . GLU A 1 276 ? 31.062 -25.796 -19.343 1.00 88.19 276 GLU A N 1
ATOM 2074 C CA . GLU A 1 276 ? 30.823 -24.439 -18.845 1.00 88.19 276 GLU A CA 1
ATOM 2075 C C . GLU A 1 276 ? 29.438 -24.339 -18.192 1.00 88.19 276 GLU A C 1
ATOM 2077 O O . GLU A 1 276 ? 28.453 -24.893 -18.689 1.00 88.19 276 GLU A O 1
ATOM 2082 N N . CYS A 1 277 ? 29.340 -23.613 -17.075 1.00 87.44 277 CYS A N 1
ATOM 2083 C CA . CYS A 1 277 ? 28.049 -23.391 -16.417 1.00 87.44 277 CYS A CA 1
ATOM 2084 C C . CYS A 1 277 ? 27.151 -22.429 -17.216 1.00 87.44 277 CYS A C 1
ATOM 2086 O O . CYS A 1 277 ? 25.943 -22.651 -17.361 1.00 87.44 277 CYS A O 1
ATOM 2088 N N . CYS A 1 278 ? 27.749 -21.349 -17.724 1.00 87.88 278 CYS A N 1
ATOM 2089 C CA . CYS A 1 278 ? 27.043 -20.274 -18.404 1.00 87.88 278 CYS A CA 1
ATOM 2090 C C . CYS A 1 278 ? 27.037 -20.480 -19.920 1.00 87.88 278 CYS A C 1
ATOM 2092 O O . CYS A 1 278 ? 27.986 -20.986 -20.517 1.00 87.88 278 CYS A O 1
ATOM 2094 N N . GLU A 1 279 ? 25.941 -20.072 -20.550 1.00 87.12 279 GLU A N 1
ATOM 2095 C CA . GLU A 1 279 ? 25.804 -20.114 -22.004 1.00 87.12 279 GLU A CA 1
ATOM 2096 C C . GLU A 1 279 ? 26.625 -18.988 -22.633 1.00 87.12 279 GLU A C 1
ATOM 2098 O O . GLU A 1 279 ? 26.634 -17.866 -22.124 1.00 87.12 279 GLU A O 1
ATOM 2103 N N . LYS A 1 280 ? 27.286 -19.281 -23.755 1.00 83.19 280 LYS A N 1
ATOM 2104 C CA . LYS A 1 280 ? 28.106 -18.311 -24.488 1.00 83.19 280 LYS A CA 1
ATOM 2105 C C . LYS A 1 280 ? 27.447 -17.957 -25.810 1.00 83.19 280 LYS 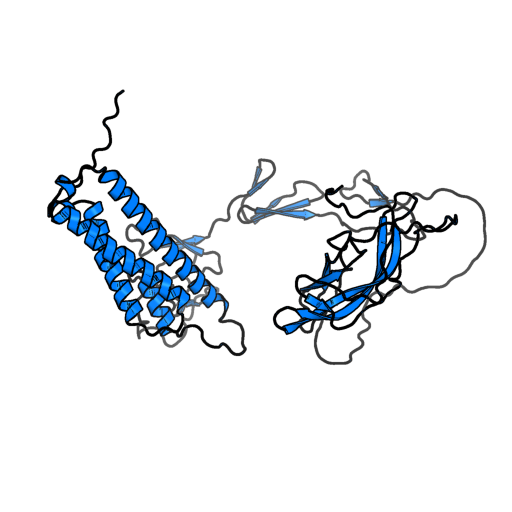A C 1
ATOM 2107 O O . LYS A 1 280 ? 26.737 -18.767 -26.409 1.00 83.19 280 LYS A O 1
ATOM 2112 N N . TRP A 1 281 ? 27.692 -16.737 -26.262 1.00 83.19 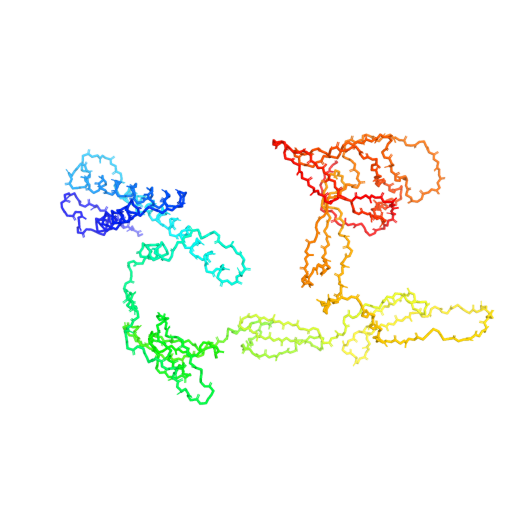281 TRP A N 1
ATOM 2113 C CA . TRP A 1 281 ? 27.269 -16.290 -27.578 1.00 83.19 281 TRP A CA 1
ATOM 2114 C C . TRP A 1 281 ? 28.158 -16.911 -28.656 1.00 83.19 281 TRP A C 1
ATOM 2116 O O . TRP A 1 281 ? 29.382 -16.850 -28.566 1.00 83.19 281 TRP A O 1
ATOM 2126 N N . ILE A 1 282 ? 27.540 -17.500 -29.676 1.00 80.88 282 ILE A N 1
ATOM 2127 C CA . ILE A 1 282 ? 28.210 -17.923 -30.905 1.00 80.88 282 ILE A CA 1
ATOM 2128 C C . ILE A 1 282 ? 27.556 -17.255 -32.111 1.00 80.88 282 ILE A C 1
ATOM 2130 O O . ILE A 1 282 ? 26.367 -16.921 -32.098 1.00 80.88 282 ILE A O 1
ATOM 2134 N N . CYS A 1 283 ? 28.347 -17.100 -33.164 1.00 78.06 283 CYS A N 1
ATOM 2135 C CA . CYS A 1 283 ? 27.941 -16.519 -34.432 1.00 78.06 283 CYS A CA 1
ATOM 2136 C C . CYS A 1 283 ? 28.191 -17.560 -35.518 1.00 78.06 283 CYS A C 1
ATOM 2138 O O . CYS A 1 283 ? 29.318 -18.029 -35.666 1.00 78.06 283 CYS A O 1
ATOM 2140 N N . ASP A 1 284 ? 27.154 -17.934 -36.267 1.00 68.88 284 ASP A N 1
ATOM 2141 C CA . ASP A 1 284 ? 27.332 -18.830 -37.408 1.00 68.88 284 ASP A CA 1
ATOM 2142 C C . ASP A 1 284 ? 27.918 -18.052 -38.581 1.00 68.88 284 ASP A C 1
ATOM 2144 O O . ASP A 1 284 ? 27.217 -17.305 -39.269 1.00 68.88 284 ASP A O 1
ATOM 2148 N N . THR A 1 285 ? 29.206 -18.245 -38.840 1.00 59.03 285 THR A N 1
ATOM 2149 C CA . THR A 1 285 ? 29.814 -17.882 -40.115 1.00 59.03 285 THR A CA 1
ATOM 2150 C C . THR A 1 285 ? 29.263 -18.815 -41.186 1.00 59.03 285 THR A C 1
ATOM 2152 O O . THR A 1 285 ? 29.705 -19.950 -41.350 1.00 59.03 285 THR A O 1
ATOM 2155 N N . LYS A 1 286 ? 28.271 -18.346 -41.947 1.00 50.16 286 LYS A N 1
ATOM 2156 C CA . LYS A 1 286 ? 27.980 -18.968 -43.239 1.00 50.16 286 LYS A CA 1
ATOM 2157 C C . LYS A 1 286 ? 29.173 -18.714 -44.153 1.00 50.16 286 LYS A C 1
ATOM 2159 O O . LYS A 1 286 ? 29.458 -17.568 -44.490 1.00 50.16 286 LYS A O 1
ATOM 2164 N N . GLU A 1 287 ? 29.854 -19.785 -44.548 1.00 49.03 287 GLU A N 1
ATOM 2165 C CA . GLU A 1 287 ? 30.795 -19.761 -45.661 1.00 49.03 287 GLU A CA 1
ATOM 2166 C C . GLU A 1 287 ? 30.066 -19.288 -46.924 1.00 49.03 287 GLU A C 1
ATOM 2168 O O . GLU A 1 287 ? 29.266 -20.006 -47.521 1.00 49.03 287 GLU A O 1
ATOM 2173 N N . THR A 1 288 ? 30.353 -18.065 -47.350 1.00 36.81 288 THR A N 1
ATOM 2174 C CA . THR A 1 288 ? 30.213 -17.668 -48.750 1.00 36.81 288 THR A CA 1
ATOM 2175 C C . THR A 1 288 ? 31.569 -17.184 -49.208 1.00 36.81 288 THR A C 1
ATOM 2177 O O . THR A 1 288 ? 31.993 -16.071 -48.899 1.00 36.81 288 THR A O 1
ATOM 2180 N N . GLY A 1 289 ? 32.267 -18.076 -49.908 1.00 36.19 289 GLY A N 1
ATOM 2181 C CA . GLY A 1 289 ? 33.465 -17.743 -50.650 1.00 36.19 289 GLY A CA 1
ATOM 2182 C C . GLY A 1 289 ? 33.197 -16.671 -51.707 1.00 36.19 289 GLY A C 1
ATOM 2183 O O . GLY A 1 289 ? 32.093 -16.537 -52.237 1.00 36.19 289 GLY A O 1
ATOM 2184 N N . THR A 1 290 ? 34.286 -15.991 -52.069 1.00 35.59 290 THR A N 1
ATOM 2185 C CA . THR A 1 290 ? 34.468 -15.159 -53.270 1.00 35.59 290 THR A CA 1
ATOM 2186 C C . THR A 1 290 ? 33.644 -13.873 -53.371 1.00 35.59 290 THR A C 1
ATOM 2188 O O . THR A 1 290 ? 32.565 -13.847 -53.946 1.00 35.59 290 THR A O 1
ATOM 2191 N N . LEU A 1 291 ? 34.262 -12.755 -52.982 1.00 35.03 291 LEU A N 1
ATOM 2192 C CA . LEU A 1 291 ? 34.758 -11.753 -53.939 1.00 35.03 291 LEU A CA 1
ATOM 2193 C C . LEU A 1 291 ? 35.627 -10.736 -53.195 1.00 35.03 291 LEU A C 1
ATOM 2195 O O . LEU A 1 291 ? 35.215 -10.135 -52.208 1.00 35.03 291 LEU A O 1
ATOM 2199 N N . GLY A 1 292 ? 36.874 -10.628 -53.644 1.00 32.97 292 GLY A N 1
ATOM 2200 C CA . GLY A 1 292 ? 37.902 -9.831 -53.001 1.00 32.97 292 GLY A CA 1
ATOM 2201 C C . GLY A 1 292 ? 37.760 -8.328 -53.224 1.00 32.97 292 GLY A C 1
ATOM 2202 O O . GLY A 1 292 ? 37.163 -7.869 -54.193 1.00 32.97 292 GLY A O 1
ATOM 2203 N N . GLY A 1 293 ? 38.450 -7.602 -52.346 1.00 32.41 293 GLY A N 1
ATOM 2204 C CA . GLY A 1 293 ? 39.066 -6.320 -52.666 1.00 32.41 293 GLY A CA 1
ATOM 2205 C C . GLY A 1 293 ? 38.305 -5.081 -52.210 1.00 32.41 293 GLY A C 1
ATOM 2206 O O . GLY A 1 293 ? 37.604 -4.471 -53.004 1.00 32.41 293 GLY A O 1
ATOM 2207 N N . LEU A 1 294 ? 38.579 -4.627 -50.981 1.00 33.38 294 LEU A N 1
ATOM 2208 C CA . LEU A 1 294 ? 39.302 -3.361 -50.791 1.00 33.38 294 LEU A CA 1
ATOM 2209 C C . LEU A 1 294 ? 39.933 -3.288 -49.382 1.00 33.38 294 LEU A C 1
ATOM 2211 O O . LEU A 1 294 ? 39.250 -3.199 -48.368 1.00 33.38 294 LEU A O 1
ATOM 2215 N N . GLN A 1 295 ? 41.266 -3.349 -49.363 1.00 36.44 295 GLN A N 1
ATOM 2216 C CA . GLN A 1 295 ? 42.183 -2.865 -48.316 1.00 36.44 295 GLN A CA 1
ATOM 2217 C C . GLN A 1 295 ? 42.049 -1.313 -48.252 1.00 36.44 295 GLN A C 1
ATOM 2219 O O . GLN A 1 295 ? 41.713 -0.728 -49.275 1.00 36.44 295 GLN A O 1
ATOM 2224 N N . THR A 1 296 ? 42.227 -0.518 -47.186 1.00 32.06 296 THR A N 1
ATOM 2225 C CA . THR A 1 296 ? 43.059 -0.535 -45.965 1.00 32.06 296 THR A CA 1
ATOM 2226 C C . THR A 1 296 ? 42.556 0.535 -44.956 1.00 32.06 296 THR A C 1
ATOM 2228 O O . THR A 1 296 ? 41.947 1.526 -45.345 1.00 32.06 296 THR A O 1
ATOM 2231 N N . LEU A 1 297 ? 42.887 0.304 -43.677 1.00 40.62 297 LEU A N 1
ATOM 2232 C CA . LEU A 1 297 ? 42.675 0.995 -42.374 1.00 40.62 297 LEU A CA 1
ATOM 2233 C C . LEU A 1 297 ? 43.227 2.459 -42.254 1.00 40.62 297 LEU A C 1
ATOM 2235 O O . LEU A 1 297 ? 43.984 2.829 -43.149 1.00 40.62 297 LEU A O 1
ATOM 2239 N N . PRO A 1 298 ? 42.964 3.277 -41.179 1.00 41.38 298 PRO A N 1
ATOM 2240 C CA . PRO A 1 298 ? 42.714 2.848 -39.788 1.00 41.38 298 PRO A CA 1
ATOM 2241 C C . PRO A 1 298 ? 41.664 3.579 -38.903 1.00 41.38 298 PRO A C 1
ATOM 2243 O O . PRO A 1 298 ? 41.373 4.762 -39.034 1.00 41.38 298 PRO A O 1
ATOM 2246 N N . ALA A 1 299 ? 41.223 2.804 -37.900 1.00 34.16 299 ALA A N 1
ATOM 2247 C CA . ALA A 1 299 ? 40.964 3.159 -36.497 1.00 34.16 299 ALA A CA 1
ATOM 2248 C C . ALA A 1 299 ? 39.887 4.208 -36.158 1.00 34.16 299 ALA A C 1
ATOM 2250 O O . ALA A 1 299 ? 40.184 5.337 -35.769 1.00 34.16 299 ALA A O 1
ATOM 2251 N N . TYR A 1 300 ? 38.629 3.758 -36.106 1.00 35.12 300 TYR A N 1
ATOM 2252 C CA . TYR A 1 300 ? 37.698 4.284 -35.106 1.00 35.12 300 TYR A CA 1
ATOM 2253 C C . TYR A 1 300 ? 38.136 3.756 -33.731 1.00 35.12 300 TYR A C 1
ATOM 2255 O O . TYR A 1 300 ? 38.183 2.550 -33.492 1.00 35.12 300 TYR A O 1
ATOM 2263 N N . ARG A 1 301 ? 38.546 4.682 -32.869 1.00 32.47 301 ARG A N 1
ATOM 2264 C CA . ARG A 1 301 ? 39.064 4.458 -31.517 1.00 32.47 301 ARG A CA 1
ATOM 2265 C C . ARG A 1 301 ? 37.915 4.021 -30.591 1.00 32.47 301 ARG A C 1
ATOM 2267 O O . ARG A 1 301 ? 36.922 4.743 -30.520 1.00 32.47 301 ARG A O 1
ATOM 2274 N N . PRO A 1 302 ? 38.015 2.900 -29.857 1.00 48.66 302 PRO A N 1
ATOM 2275 C CA . PRO A 1 302 ? 37.204 2.686 -28.674 1.00 48.66 302 PRO A CA 1
ATOM 2276 C C . PRO A 1 302 ? 37.942 3.335 -27.503 1.00 48.66 302 PRO A C 1
ATOM 2278 O O . PRO A 1 302 ? 38.880 2.760 -26.961 1.00 48.66 302 PRO A O 1
ATOM 2281 N N . GLU A 1 303 ? 37.546 4.544 -27.123 1.00 27.56 303 GLU A N 1
ATOM 2282 C CA . GLU A 1 303 ? 37.874 5.053 -25.795 1.00 27.56 303 GLU A CA 1
ATOM 2283 C C . GLU A 1 303 ? 36.586 5.181 -25.001 1.00 27.56 303 GLU A C 1
ATOM 2285 O O . GLU A 1 303 ? 35.716 6.015 -25.253 1.00 27.56 303 GLU A O 1
ATOM 2290 N N . ALA A 1 304 ? 36.479 4.269 -24.041 1.00 40.69 304 ALA A N 1
ATOM 2291 C CA . ALA A 1 304 ? 35.729 4.501 -22.838 1.00 40.69 304 ALA A CA 1
ATOM 2292 C C . ALA A 1 304 ? 36.236 5.780 -22.144 1.00 40.69 304 ALA A C 1
ATOM 2294 O O . ALA A 1 304 ? 37.414 6.131 -22.213 1.00 40.69 304 ALA A O 1
ATOM 2295 N N . THR A 1 305 ? 35.322 6.371 -21.376 1.00 39.06 305 THR A N 1
ATOM 2296 C CA . THR A 1 305 ? 35.512 7.305 -20.254 1.00 39.06 305 THR A CA 1
ATOM 2297 C C . THR A 1 305 ? 35.790 8.797 -20.505 1.00 39.06 305 THR A C 1
ATOM 2299 O O . THR A 1 305 ? 36.795 9.208 -21.064 1.00 39.06 305 THR A O 1
ATOM 2302 N N . LEU A 1 306 ? 34.879 9.581 -19.902 1.00 45.50 306 LEU A N 1
ATOM 2303 C CA . LEU A 1 306 ? 35.029 10.920 -19.317 1.00 45.50 306 LEU A CA 1
ATOM 2304 C C . LEU A 1 306 ? 35.448 12.079 -20.240 1.00 45.50 306 LEU A C 1
ATOM 2306 O O . LEU A 1 306 ? 36.586 12.533 -20.247 1.00 45.50 306 LEU A O 1
ATOM 2310 N N . GLY A 1 307 ? 34.448 12.676 -20.889 1.00 32.62 307 GLY A N 1
ATOM 2311 C CA . GLY A 1 307 ? 34.489 14.065 -21.346 1.00 32.62 307 GLY A CA 1
ATOM 2312 C C . GLY A 1 307 ? 33.507 14.906 -20.539 1.00 32.62 307 GLY A C 1
ATOM 2313 O O . GLY A 1 307 ? 32.355 15.065 -20.930 1.00 32.62 307 GLY A O 1
ATOM 2314 N N . VAL A 1 308 ? 33.957 15.407 -19.391 1.00 44.41 308 VAL A N 1
ATOM 2315 C CA . VAL A 1 308 ? 33.263 16.439 -18.618 1.00 44.41 308 VAL A CA 1
ATOM 2316 C C . VAL A 1 308 ? 33.231 17.722 -19.454 1.00 44.41 308 VAL A C 1
ATOM 2318 O O . VAL A 1 308 ? 34.271 18.323 -19.707 1.00 44.41 308 VAL A O 1
ATOM 2321 N N . ALA A 1 309 ? 32.039 18.162 -19.850 1.00 37.31 309 ALA A N 1
ATOM 2322 C CA . ALA A 1 309 ? 31.788 19.549 -20.218 1.00 37.31 309 ALA A CA 1
ATOM 2323 C C . ALA A 1 309 ? 31.061 20.209 -19.040 1.00 37.31 309 ALA A C 1
ATOM 2325 O O . ALA A 1 309 ? 29.852 20.051 -18.877 1.00 37.31 309 ALA A O 1
ATOM 2326 N N . VAL A 1 310 ? 31.816 20.899 -18.179 1.00 46.34 310 VAL A N 1
ATOM 2327 C CA . VAL A 1 310 ? 31.234 21.754 -17.139 1.00 46.34 310 VAL A CA 1
ATOM 2328 C C . VAL A 1 310 ? 30.718 23.031 -17.790 1.00 46.34 310 VAL A C 1
ATOM 2330 O O . VAL A 1 310 ? 31.495 23.855 -18.266 1.00 46.34 310 VAL A O 1
ATOM 2333 N N . SER A 1 311 ? 29.401 23.194 -17.774 1.00 39.31 311 SER A N 1
ATOM 2334 C CA . SER A 1 311 ? 28.704 24.467 -17.555 1.00 39.31 311 SER A CA 1
ATOM 2335 C C . SER A 1 311 ? 27.228 24.135 -17.331 1.00 39.31 311 SER A C 1
ATOM 2337 O O . SER A 1 311 ? 26.615 23.497 -18.176 1.00 39.31 311 SER A O 1
ATOM 2339 N N . ASP A 1 312 ? 26.568 24.486 -16.241 1.00 40.81 312 ASP A N 1
ATOM 2340 C CA . ASP A 1 312 ? 26.959 25.156 -15.007 1.00 40.81 312 ASP A CA 1
ATOM 2341 C C . ASP A 1 312 ? 25.849 24.794 -13.991 1.00 40.81 312 ASP A C 1
ATOM 2343 O O . ASP A 1 312 ? 24.692 24.625 -14.384 1.00 40.81 312 ASP A O 1
ATOM 2347 N N . SER A 1 313 ? 26.189 24.661 -12.708 1.00 46.00 313 SER A N 1
ATOM 2348 C CA . SER A 1 313 ? 25.303 24.380 -11.552 1.00 46.00 313 SER A CA 1
ATOM 2349 C C . SER A 1 313 ? 24.661 22.973 -11.377 1.00 46.00 313 SER A C 1
ATOM 2351 O O . SER A 1 313 ? 23.516 22.699 -11.720 1.00 46.00 313 SER A O 1
ATOM 2353 N N . SER A 1 314 ? 25.431 22.100 -10.708 1.00 49.59 314 SER A N 1
ATOM 2354 C CA . SER A 1 314 ? 25.018 21.182 -9.621 1.00 49.59 314 SER A CA 1
ATOM 2355 C C . SER A 1 314 ? 23.900 20.138 -9.825 1.00 49.59 314 SER A C 1
ATOM 2357 O O . SER A 1 314 ? 22.920 20.189 -9.092 1.00 49.59 314 SER A O 1
ATOM 2359 N N . VAL A 1 315 ? 24.087 19.101 -10.656 1.00 49.06 315 VAL A N 1
ATOM 2360 C CA . VAL A 1 315 ? 23.538 17.750 -10.360 1.00 49.06 315 VAL A CA 1
ATOM 2361 C C . VAL A 1 315 ? 24.399 16.667 -11.040 1.00 49.06 315 VAL A C 1
ATOM 2363 O O . VAL A 1 315 ? 24.454 16.605 -12.265 1.00 49.06 315 VAL A O 1
ATOM 2366 N N . ASN A 1 316 ? 25.050 15.782 -10.273 1.00 61.41 316 ASN A N 1
ATOM 2367 C CA . ASN A 1 316 ? 25.691 14.551 -10.776 1.00 61.41 316 ASN A CA 1
ATOM 2368 C C . ASN A 1 316 ? 24.614 13.528 -11.195 1.00 61.41 316 ASN A C 1
ATOM 2370 O O . ASN A 1 316 ? 24.416 12.510 -10.537 1.00 61.41 316 ASN A O 1
ATOM 2374 N N . CYS A 1 317 ? 23.861 13.827 -12.252 1.00 67.56 317 CYS A N 1
ATOM 2375 C CA . CYS A 1 317 ? 22.733 13.023 -12.708 1.00 67.56 317 CYS A CA 1
ATOM 2376 C C . CYS A 1 317 ? 23.083 12.262 -13.990 1.00 67.56 317 CYS A C 1
ATOM 2378 O O . CYS A 1 317 ? 23.291 12.876 -15.036 1.00 67.56 317 CYS A O 1
ATOM 2380 N N . ILE A 1 318 ? 23.121 10.925 -13.938 1.00 77.00 318 ILE A N 1
ATOM 2381 C CA . ILE A 1 318 ? 23.165 10.104 -15.157 1.00 77.00 318 ILE A CA 1
ATOM 2382 C C . ILE A 1 318 ? 21.752 10.083 -15.731 1.00 77.00 318 ILE A C 1
ATOM 2384 O O . ILE A 1 318 ? 20.903 9.338 -15.246 1.00 77.00 318 ILE A O 1
ATOM 2388 N N . GLU A 1 319 ? 21.479 10.904 -16.743 1.00 80.81 319 GLU A N 1
ATOM 2389 C CA . GLU A 1 319 ? 20.152 10.950 -17.355 1.00 80.81 319 GLU A CA 1
ATOM 2390 C C . GLU A 1 319 ? 19.811 9.624 -18.062 1.00 80.81 319 GLU A C 1
ATOM 2392 O O . GLU A 1 319 ? 20.456 9.203 -19.020 1.00 80.81 319 GLU A O 1
ATOM 2397 N N . GLN A 1 320 ? 18.739 8.985 -17.610 1.00 78.62 320 GLN A N 1
ATOM 2398 C CA . GLN A 1 320 ? 18.132 7.789 -18.165 1.00 78.62 320 GLN A CA 1
ATOM 2399 C C . GLN A 1 320 ? 16.681 8.102 -18.530 1.00 78.62 320 GLN A C 1
ATOM 2401 O O . GLN A 1 320 ? 15.894 8.610 -17.729 1.00 78.62 320 GLN A O 1
ATOM 2406 N N . THR A 1 321 ? 16.307 7.818 -19.774 1.00 81.31 321 THR A N 1
ATOM 2407 C CA . THR A 1 321 ? 14.936 7.994 -20.259 1.00 81.31 321 THR A CA 1
ATOM 2408 C C . THR A 1 321 ? 14.564 6.809 -21.124 1.00 81.31 321 THR A C 1
ATOM 2410 O O . THR A 1 321 ? 15.225 6.545 -22.124 1.00 81.31 321 THR A O 1
ATOM 2413 N N . THR A 1 322 ? 13.495 6.108 -20.755 1.00 82.19 322 THR A N 1
ATOM 2414 C CA . THR A 1 322 ? 12.968 5.018 -21.574 1.00 82.19 322 THR A CA 1
ATOM 2415 C C . THR A 1 322 ? 12.219 5.567 -22.784 1.00 82.19 322 THR A C 1
ATOM 2417 O O . THR A 1 322 ? 11.677 6.681 -22.764 1.00 82.19 322 THR A O 1
ATOM 2420 N N . GLU A 1 323 ? 12.094 4.735 -23.814 1.00 84.94 323 GLU A N 1
ATOM 2421 C CA . GLU A 1 323 ? 11.131 4.976 -24.883 1.00 84.94 323 GLU A CA 1
ATOM 2422 C C . GLU A 1 323 ? 9.692 5.001 -24.345 1.00 84.94 323 GLU A C 1
ATOM 2424 O O . GLU A 1 323 ? 9.383 4.506 -23.253 1.00 84.94 323 GLU A O 1
ATOM 2429 N N . TRP A 1 324 ? 8.799 5.621 -25.113 1.00 85.00 324 TRP A N 1
ATOM 2430 C CA . TRP A 1 324 ? 7.375 5.648 -24.792 1.00 85.00 324 TRP A CA 1
ATOM 2431 C C . TRP A 1 324 ? 6.736 4.274 -25.005 1.00 85.00 324 TRP A C 1
ATOM 2433 O O . TRP A 1 324 ? 6.943 3.639 -26.036 1.00 85.00 324 TRP A O 1
ATOM 2443 N N . SER A 1 325 ? 5.878 3.857 -24.072 1.00 84.94 325 SER A N 1
ATOM 2444 C CA . SER A 1 325 ? 5.063 2.653 -24.231 1.00 84.94 325 SER A CA 1
ATOM 2445 C C . SER A 1 325 ? 4.102 2.775 -25.416 1.00 84.94 325 SER A C 1
ATOM 2447 O O . SER A 1 325 ? 3.701 3.881 -25.810 1.00 84.94 325 SER A O 1
ATOM 2449 N N . ALA A 1 326 ? 3.638 1.627 -25.914 1.00 85.31 326 ALA A N 1
ATOM 2450 C CA . ALA A 1 326 ? 2.501 1.575 -26.824 1.00 85.31 326 ALA A CA 1
ATOM 2451 C C . ALA A 1 326 ? 1.280 2.302 -26.226 1.00 85.31 326 ALA A C 1
ATOM 2453 O O . ALA A 1 326 ? 1.131 2.408 -25.004 1.00 85.31 326 ALA A O 1
ATOM 2454 N N . CYS A 1 327 ? 0.421 2.829 -27.100 1.00 85.25 327 CYS A N 1
ATOM 2455 C CA . CYS A 1 327 ? -0.803 3.496 -26.673 1.00 85.25 327 CYS A CA 1
ATOM 2456 C C . CYS A 1 327 ? -1.765 2.475 -26.058 1.00 85.25 327 CYS A C 1
ATOM 2458 O O . CYS A 1 327 ? -1.996 1.424 -26.653 1.00 85.25 327 CYS A O 1
ATOM 2460 N N . SER A 1 328 ? -2.346 2.795 -24.900 1.00 86.31 328 SER A N 1
ATOM 2461 C CA . SER A 1 328 ? -3.230 1.882 -24.164 1.00 86.31 328 SER A CA 1
ATOM 2462 C C . SER A 1 328 ? -4.507 1.501 -24.918 1.00 86.31 328 SER A C 1
ATOM 2464 O O . SER A 1 328 ? -5.125 0.491 -24.597 1.00 86.31 328 SER A O 1
ATOM 2466 N N . LYS A 1 329 ? -4.907 2.296 -25.918 1.00 82.44 329 LYS A N 1
ATOM 2467 C CA . LYS A 1 329 ? -6.037 2.008 -26.805 1.00 82.44 329 LYS A CA 1
ATOM 2468 C C . LYS A 1 329 ? -5.587 1.983 -28.263 1.00 82.44 329 LYS A C 1
ATOM 2470 O O . LYS A 1 329 ? -4.763 2.792 -28.695 1.00 82.44 329 LYS A O 1
ATOM 2475 N N . SER A 1 330 ? -6.163 1.062 -29.035 1.00 78.19 330 SER A N 1
ATOM 2476 C CA . SER A 1 330 ? -5.894 0.903 -30.469 1.00 78.19 330 SER A CA 1
ATOM 2477 C C . SER A 1 330 ? -6.651 1.917 -31.340 1.00 78.19 330 SER A C 1
ATOM 2479 O O . SER A 1 330 ? -6.205 2.185 -32.458 1.00 78.19 330 SER A O 1
ATOM 2481 N N . CYS A 1 331 ? -7.744 2.499 -30.832 1.00 83.69 331 CYS A N 1
ATOM 2482 C CA . CYS A 1 331 ? -8.459 3.655 -31.375 1.00 83.69 331 CYS A CA 1
ATOM 2483 C C . CYS A 1 331 ? -8.890 4.605 -30.241 1.00 83.69 331 CYS A C 1
ATOM 2485 O O . CYS A 1 331 ? -8.909 4.227 -29.070 1.00 83.69 331 CYS A O 1
ATOM 2487 N N . GLY A 1 332 ? -9.228 5.844 -30.589 1.00 84.56 332 GLY A N 1
ATOM 2488 C CA . GLY A 1 332 ? -9.633 6.876 -29.641 1.00 84.56 332 GLY A CA 1
ATOM 2489 C C . GLY A 1 332 ? -8.472 7.405 -28.797 1.00 84.56 332 GLY A C 1
ATOM 2490 O O . GLY A 1 332 ? -7.300 7.103 -29.036 1.00 84.56 332 GLY A O 1
ATOM 2491 N N . MET A 1 333 ? -8.807 8.244 -27.818 1.00 90.50 333 MET A N 1
ATOM 2492 C CA . MET A 1 333 ? -7.841 8.813 -26.881 1.00 90.50 333 MET A CA 1
ATOM 2493 C C . MET A 1 333 ? -7.481 7.780 -25.799 1.00 90.50 333 MET A C 1
ATOM 2495 O O . MET A 1 333 ? -8.350 7.277 -25.084 1.00 90.50 333 MET A O 1
ATOM 2499 N N . GLY A 1 334 ? -6.191 7.471 -25.681 1.00 90.50 334 GLY A N 1
ATOM 2500 C CA . GLY A 1 334 ? -5.599 6.608 -24.660 1.00 90.50 334 GLY A CA 1
ATOM 2501 C C . GLY A 1 334 ? -4.358 7.238 -24.023 1.00 90.50 334 GLY A C 1
ATOM 2502 O O . GLY A 1 334 ? -4.091 8.430 -24.192 1.00 90.50 334 GLY A O 1
ATOM 2503 N N . PHE A 1 335 ? -3.579 6.424 -23.308 1.00 89.88 335 PHE A N 1
ATOM 2504 C CA . PHE A 1 335 ? -2.389 6.848 -22.569 1.00 89.88 335 PHE A CA 1
ATOM 2505 C C . PHE A 1 335 ? -1.136 6.102 -23.033 1.00 89.88 335 PHE A C 1
ATOM 2507 O O . PHE A 1 335 ? -1.183 4.921 -23.367 1.00 89.88 335 PHE A O 1
ATOM 2514 N N . SER A 1 336 ? -0.005 6.799 -23.034 1.00 86.62 336 SER A N 1
ATOM 2515 C CA . SER A 1 336 ? 1.332 6.253 -23.269 1.00 86.62 336 SER A CA 1
ATOM 2516 C C . SER A 1 336 ? 2.243 6.745 -22.149 1.00 86.62 336 SER A C 1
ATOM 2518 O O . SER A 1 336 ? 2.162 7.910 -21.749 1.00 86.62 336 SER A O 1
ATOM 2520 N N . THR A 1 337 ? 3.078 5.861 -21.610 1.00 84.81 337 THR A N 1
ATOM 2521 C CA . THR A 1 337 ? 3.896 6.128 -20.422 1.00 84.81 337 THR A CA 1
ATOM 2522 C C . THR A 1 337 ? 5.369 5.858 -20.684 1.00 84.81 337 THR A C 1
ATOM 2524 O O . THR A 1 337 ? 5.697 4.978 -21.474 1.00 84.81 337 THR A O 1
ATOM 2527 N N . ARG A 1 338 ? 6.254 6.583 -20.004 1.00 85.50 338 ARG A N 1
ATOM 2528 C CA . ARG A 1 338 ? 7.699 6.319 -19.966 1.00 85.50 338 ARG A CA 1
ATOM 2529 C C . ARG A 1 338 ? 8.245 6.598 -18.573 1.00 85.50 338 ARG A C 1
ATOM 2531 O O . ARG A 1 338 ? 7.594 7.307 -17.804 1.00 85.50 338 ARG A O 1
ATOM 2538 N N . VAL A 1 339 ? 9.442 6.116 -18.275 1.00 86.56 339 VAL A N 1
ATOM 2539 C CA . VAL A 1 339 ? 10.167 6.469 -17.051 1.00 86.56 339 VAL A CA 1
ATOM 2540 C C . VAL A 1 339 ? 11.374 7.324 -17.424 1.00 86.56 339 VAL A C 1
ATOM 2542 O O . VAL A 1 339 ? 12.054 7.053 -18.414 1.00 86.56 339 VAL A O 1
ATOM 2545 N N . THR A 1 340 ? 11.602 8.405 -16.685 1.00 83.94 340 THR A N 1
ATOM 2546 C CA . THR A 1 340 ? 12.745 9.299 -16.889 1.00 83.94 340 THR A CA 1
ATOM 2547 C C . THR A 1 340 ? 13.196 9.883 -15.564 1.00 83.94 340 THR A C 1
ATOM 2549 O O . THR A 1 340 ? 12.356 10.239 -14.743 1.00 83.94 340 THR A O 1
ATOM 2552 N N . ASN A 1 341 ? 14.501 10.019 -15.367 1.00 85.38 341 ASN A N 1
ATOM 2553 C CA . ASN A 1 341 ? 15.062 10.794 -14.260 1.00 85.38 341 ASN A CA 1
ATOM 2554 C C . ASN A 1 341 ? 15.452 12.220 -14.661 1.00 85.38 341 ASN A C 1
ATOM 2556 O O . ASN A 1 341 ? 16.110 12.925 -13.904 1.00 85.38 341 ASN A O 1
ATOM 2560 N N . ARG A 1 342 ? 15.025 12.677 -15.843 1.00 82.88 342 ARG A N 1
ATOM 2561 C CA . ARG A 1 342 ? 15.295 14.031 -16.324 1.00 82.88 342 ARG A CA 1
ATOM 2562 C C . ARG A 1 342 ? 14.396 15.051 -15.624 1.00 82.88 342 ARG A C 1
ATOM 2564 O O . ARG A 1 342 ? 13.411 15.538 -16.183 1.00 82.88 342 ARG A O 1
ATOM 2571 N N . ASN A 1 343 ? 14.722 15.342 -14.375 1.00 82.19 343 ASN A N 1
ATOM 2572 C CA . ASN A 1 343 ? 14.131 16.385 -13.547 1.00 82.19 343 ASN A CA 1
ATOM 2573 C C . ASN A 1 343 ? 15.217 16.997 -12.639 1.00 82.19 343 ASN A C 1
ATOM 2575 O O . ASN A 1 343 ? 16.284 16.401 -12.501 1.00 82.19 343 ASN A O 1
ATOM 2579 N N . PRO A 1 344 ? 14.968 18.160 -12.004 1.00 79.81 344 PRO A N 1
ATOM 2580 C CA . PRO A 1 344 ? 15.983 18.851 -11.201 1.00 79.81 344 PRO A CA 1
ATOM 2581 C C . PRO A 1 344 ? 16.547 18.037 -10.025 1.00 79.81 344 PRO A C 1
ATOM 2583 O O . PRO A 1 344 ? 17.596 18.384 -9.500 1.00 79.81 344 PRO A O 1
ATOM 2586 N N . HIS A 1 345 ? 15.856 16.970 -9.615 1.00 81.38 345 HIS A N 1
ATOM 2587 C CA . HIS A 1 345 ? 16.200 16.131 -8.467 1.00 81.38 345 HIS A CA 1
ATOM 2588 C C . HIS A 1 345 ? 16.799 14.774 -8.893 1.00 81.38 345 HIS A C 1
ATOM 2590 O O . HIS A 1 345 ? 17.135 13.961 -8.042 1.00 81.38 345 HIS A O 1
ATOM 2596 N N . CYS A 1 346 ? 16.936 14.513 -10.201 1.00 81.81 346 CYS A N 1
ATOM 2597 C CA . CYS A 1 346 ? 17.386 13.240 -10.778 1.00 81.81 346 CYS A CA 1
ATOM 2598 C C . CYS A 1 346 ? 16.602 11.990 -10.313 1.00 81.81 346 CYS A C 1
ATOM 2600 O O . CYS A 1 346 ? 17.117 10.872 -10.317 1.00 81.81 346 CYS A O 1
ATOM 2602 N N . GLU A 1 347 ? 15.340 12.148 -9.915 1.00 84.00 347 GLU A N 1
ATOM 2603 C CA . GLU A 1 347 ? 14.517 11.032 -9.433 1.00 84.00 347 GLU A CA 1
ATOM 2604 C C . GLU A 1 347 ? 13.839 10.297 -10.589 1.00 84.00 347 GLU A C 1
ATOM 2606 O O . GLU A 1 347 ? 13.292 10.924 -11.492 1.00 84.00 347 GLU A O 1
ATOM 2611 N N . MET A 1 348 ? 13.789 8.968 -10.560 1.00 82.06 348 MET A N 1
ATOM 2612 C CA . MET A 1 348 ? 13.063 8.205 -11.578 1.00 82.06 348 MET A CA 1
ATOM 2613 C C . MET A 1 348 ? 11.553 8.453 -11.473 1.00 82.06 348 MET A C 1
ATOM 2615 O O . MET A 1 348 ? 10.893 7.963 -10.560 1.00 82.06 348 MET A O 1
ATOM 2619 N N . VAL A 1 349 ? 10.984 9.182 -12.438 1.00 80.12 349 VAL A N 1
ATOM 2620 C CA . VAL A 1 349 ? 9.554 9.518 -12.474 1.00 80.12 349 VAL A CA 1
ATOM 2621 C C . VAL A 1 349 ? 8.854 8.934 -13.695 1.00 80.12 349 VAL A C 1
ATOM 2623 O O . VAL A 1 349 ? 9.360 8.951 -14.822 1.00 80.12 349 VAL A O 1
ATOM 2626 N N . LYS A 1 350 ? 7.628 8.447 -13.485 1.00 84.31 350 LYS A N 1
ATOM 2627 C CA . LYS A 1 350 ? 6.749 7.985 -14.562 1.00 84.31 350 LYS A CA 1
ATOM 2628 C C . LYS A 1 350 ? 6.049 9.177 -15.214 1.00 84.31 350 LYS A C 1
ATOM 2630 O O . LYS A 1 350 ? 5.182 9.811 -14.619 1.00 84.31 350 LYS A O 1
ATOM 2635 N N . GLN A 1 351 ? 6.376 9.450 -16.470 1.00 88.81 351 GLN A N 1
ATOM 2636 C CA . GLN A 1 351 ? 5.675 10.435 -17.288 1.00 88.81 351 GLN A CA 1
ATOM 2637 C C . GLN A 1 351 ? 4.561 9.769 -18.092 1.00 88.81 351 GLN A C 1
ATOM 2639 O O . GLN A 1 351 ? 4.751 8.699 -18.669 1.00 88.81 351 GLN A O 1
ATOM 2644 N N . THR A 1 352 ? 3.406 10.430 -18.173 1.00 88.56 352 THR A N 1
ATOM 2645 C CA . THR A 1 352 ? 2.241 9.964 -18.938 1.00 88.56 352 THR A CA 1
ATOM 2646 C C . THR A 1 352 ? 1.824 11.032 -19.942 1.00 88.56 352 THR A C 1
ATOM 2648 O O . THR A 1 352 ? 1.746 12.209 -19.592 1.00 88.56 352 THR A O 1
ATOM 2651 N N . ARG A 1 353 ? 1.535 10.628 -21.182 1.00 94.00 353 ARG A N 1
ATOM 2652 C CA . ARG A 1 353 ? 0.969 11.485 -22.232 1.00 94.00 353 ARG A CA 1
ATOM 2653 C C . ARG A 1 353 ? -0.276 10.863 -22.847 1.00 94.00 353 ARG A C 1
ATOM 2655 O O . ARG A 1 353 ? -0.396 9.641 -22.912 1.00 94.00 353 ARG A O 1
ATOM 2662 N N . LEU A 1 354 ? -1.168 11.710 -23.343 1.00 94.12 354 LEU A N 1
ATOM 2663 C CA . LEU A 1 354 ? -2.308 11.288 -24.147 1.00 94.12 354 LEU A CA 1
ATOM 2664 C C . LEU A 1 354 ? -1.832 10.856 -25.538 1.00 94.12 354 LEU A C 1
ATOM 2666 O O . LEU A 1 354 ? -0.950 11.482 -26.128 1.00 94.12 354 LEU A O 1
ATOM 2670 N N . CYS A 1 355 ? -2.416 9.795 -26.079 1.00 92.56 355 CYS A N 1
ATOM 2671 C CA . CYS A 1 355 ? -2.098 9.264 -27.400 1.00 92.56 355 CYS A CA 1
ATOM 2672 C C . CYS A 1 355 ? -3.371 8.874 -28.147 1.00 92.56 355 CYS A C 1
ATOM 2674 O O . CYS A 1 355 ? -4.319 8.380 -27.553 1.00 92.56 355 CYS A O 1
ATOM 2676 N N . MET A 1 356 ? -3.394 9.088 -29.461 1.00 89.81 356 MET A N 1
ATOM 2677 C CA . MET A 1 356 ? -4.473 8.610 -30.323 1.00 89.81 356 MET A CA 1
ATOM 2678 C C . MET A 1 356 ? -3.879 8.091 -31.616 1.00 89.81 356 MET A C 1
ATOM 2680 O O . MET A 1 356 ? -3.365 8.856 -32.431 1.00 89.81 356 MET A O 1
ATOM 2684 N N . VAL A 1 357 ? -3.923 6.771 -31.778 1.00 87.56 357 VAL A N 1
ATOM 2685 C CA . VAL A 1 357 ? -3.387 6.098 -32.967 1.00 87.56 357 VAL A CA 1
ATOM 2686 C C . VAL A 1 357 ? -4.302 6.342 -34.169 1.00 87.56 357 VAL A C 1
ATOM 2688 O O . VAL A 1 357 ? -3.814 6.607 -35.267 1.00 87.56 357 VAL A O 1
ATOM 2691 N N . ARG A 1 358 ? -5.620 6.300 -33.944 1.00 85.25 358 ARG A N 1
ATOM 2692 C CA . ARG A 1 358 ? -6.696 6.501 -34.928 1.00 85.25 358 ARG A CA 1
ATOM 2693 C C . ARG A 1 358 ? -8.018 6.817 -34.211 1.00 85.25 358 ARG A C 1
ATOM 2695 O O . ARG A 1 358 ? -8.159 6.401 -33.065 1.00 85.25 358 ARG A O 1
ATOM 2702 N N . PRO A 1 359 ? -8.968 7.538 -34.827 1.00 84.19 359 PRO A N 1
ATOM 2703 C CA . PRO A 1 359 ? -10.320 7.705 -34.283 1.00 84.19 359 PRO A CA 1
ATOM 2704 C C . PRO A 1 359 ? -11.094 6.375 -34.306 1.00 84.19 359 PRO A C 1
ATOM 2706 O O . PRO A 1 359 ? -10.754 5.496 -35.097 1.00 84.19 359 PRO A O 1
ATOM 2709 N N . CYS A 1 360 ? -12.108 6.224 -33.447 1.00 81.81 360 CYS A N 1
ATOM 2710 C CA . CYS A 1 360 ? -12.985 5.044 -33.466 1.00 81.81 360 CYS A CA 1
ATOM 2711 C C . CYS A 1 360 ? -14.142 5.206 -34.478 1.00 81.81 360 CYS A C 1
ATOM 2713 O O . CYS A 1 360 ? -14.420 4.270 -35.218 1.00 81.81 360 CYS A O 1
ATOM 2715 N N . ASP A 1 361 ? -14.714 6.411 -34.617 1.00 70.31 361 ASP A N 1
ATOM 2716 C CA . ASP A 1 361 ? -15.893 6.661 -35.470 1.00 70.31 361 ASP A CA 1
ATOM 2717 C C . ASP A 1 361 ? -15.554 7.197 -36.870 1.00 70.31 361 ASP A C 1
ATOM 2719 O O . ASP A 1 361 ? -16.022 8.259 -37.285 1.00 70.31 361 ASP A O 1
ATOM 2723 N N . GLN A 1 362 ? -14.735 6.478 -37.640 1.00 58.59 362 GLN A N 1
ATOM 2724 C CA . GLN A 1 362 ? -14.722 6.694 -39.091 1.00 58.59 362 GLN A CA 1
ATOM 2725 C C . GLN A 1 362 ? -14.849 5.390 -39.863 1.00 58.59 362 GLN A C 1
ATOM 2727 O O . GLN A 1 362 ? -13.908 4.600 -39.948 1.00 58.59 362 GLN A O 1
ATOM 2732 N N . GLU A 1 363 ? -16.015 5.259 -40.502 1.00 44.53 363 GLU A N 1
ATOM 2733 C CA . GLU A 1 363 ? -16.248 4.406 -41.656 1.00 44.53 363 GLU A CA 1
ATOM 2734 C C . GLU A 1 363 ? -15.090 4.510 -42.650 1.00 44.53 363 GLU A C 1
ATOM 2736 O O . GLU A 1 363 ? -14.598 5.591 -43.003 1.00 44.53 363 GLU A O 1
ATOM 2741 N N . HIS A 1 364 ? -14.679 3.344 -43.129 1.00 46.28 364 HIS A N 1
ATOM 2742 C CA . HIS A 1 364 ? -13.735 3.171 -44.211 1.00 46.28 364 HIS A CA 1
ATOM 2743 C C . HIS A 1 364 ? -14.134 3.987 -45.449 1.00 46.28 364 HIS A C 1
ATOM 2745 O O . HIS A 1 364 ? -14.855 3.510 -46.322 1.00 46.28 364 HIS A O 1
ATOM 2751 N N . ARG A 1 365 ? -13.554 5.179 -45.627 1.00 42.31 365 ARG A N 1
ATOM 2752 C CA . ARG A 1 365 ? -13.351 5.703 -46.982 1.00 42.31 365 ARG A CA 1
ATOM 2753 C C . ARG A 1 365 ? -12.294 4.834 -47.654 1.00 42.31 365 ARG A C 1
ATOM 2755 O O . ARG A 1 365 ? -11.095 5.072 -47.498 1.00 42.31 365 ARG A O 1
ATOM 2762 N N . GLN A 1 366 ? -12.762 3.801 -48.357 1.00 35.69 366 GLN A N 1
ATOM 2763 C CA . GLN A 1 366 ? -11.955 2.955 -49.232 1.00 35.69 366 GLN A CA 1
ATOM 2764 C C . GLN A 1 366 ? -11.079 3.837 -50.138 1.00 35.69 366 GLN A C 1
ATOM 2766 O O . GLN A 1 366 ? -11.602 4.662 -50.892 1.00 35.69 366 GLN A O 1
ATOM 2771 N N . PRO A 1 367 ? -9.745 3.707 -50.083 1.00 42.69 367 PRO A N 1
ATOM 2772 C CA . PRO A 1 367 ? -8.878 4.350 -51.048 1.00 42.69 367 PRO A CA 1
ATOM 2773 C C . PRO A 1 367 ? -8.845 3.518 -52.331 1.00 42.69 367 PRO A C 1
ATOM 2775 O O . PRO A 1 367 ? -8.602 2.316 -52.280 1.00 42.69 367 PRO A O 1
ATOM 2778 N N . THR A 1 368 ? -9.017 4.177 -53.476 1.00 38.41 368 THR A N 1
ATOM 2779 C CA . THR A 1 368 ? -8.819 3.591 -54.804 1.00 38.41 368 THR A CA 1
ATOM 2780 C C . THR A 1 368 ? -7.460 2.899 -54.918 1.00 38.41 368 THR A C 1
ATOM 2782 O O . THR A 1 368 ? -6.416 3.434 -54.522 1.00 38.41 368 THR A O 1
ATOM 2785 N N . ASP A 1 369 ? -7.528 1.678 -55.438 1.00 40.41 369 ASP A N 1
ATOM 2786 C CA . ASP A 1 369 ? -6.477 0.674 -55.484 1.00 40.41 369 ASP A CA 1
ATOM 2787 C C . ASP A 1 369 ? -5.257 1.164 -56.285 1.00 40.41 369 ASP A C 1
ATOM 2789 O O . ASP A 1 369 ? -5.349 1.483 -57.472 1.00 40.41 369 ASP A O 1
ATOM 2793 N N . LYS A 1 370 ? -4.095 1.265 -55.630 1.00 42.94 370 LYS A N 1
ATOM 2794 C CA . LYS A 1 370 ? -2.793 1.433 -56.295 1.00 42.94 370 LYS A CA 1
ATOM 2795 C C . LYS A 1 370 ? -1.761 0.565 -55.579 1.00 42.94 370 LYS A C 1
ATOM 2797 O O . LYS A 1 370 ? -1.276 0.917 -54.502 1.00 42.94 370 LYS A O 1
ATOM 2802 N N . LYS A 1 371 ? -1.434 -0.571 -56.203 1.00 37.19 371 LYS A N 1
ATOM 2803 C CA . LYS A 1 371 ? -0.405 -1.532 -55.776 1.00 37.19 371 LYS A CA 1
ATOM 2804 C C . LYS A 1 371 ? 0.940 -0.841 -55.506 1.00 37.19 371 LYS A C 1
ATOM 2806 O O . LYS A 1 371 ? 1.420 -0.078 -56.340 1.00 37.19 371 LYS A O 1
ATOM 2811 N N . GLY A 1 372 ? 1.571 -1.167 -54.367 1.00 48.38 372 GLY A N 1
ATOM 2812 C CA . GLY A 1 372 ? 3.027 -1.022 -54.207 1.00 48.38 372 GLY A CA 1
ATOM 2813 C C . GLY A 1 372 ? 3.602 -0.326 -52.961 1.00 48.38 372 GLY A C 1
ATOM 2814 O O . GLY A 1 372 ? 4.787 -0.007 -52.999 1.00 48.38 372 GLY A O 1
ATOM 2815 N N . LYS A 1 373 ? 2.875 -0.068 -51.854 1.00 46.12 373 LYS A N 1
ATOM 2816 C CA . LYS A 1 373 ? 3.489 0.543 -50.639 1.00 46.12 373 LYS A CA 1
ATOM 2817 C C . LYS A 1 373 ? 3.100 -0.144 -49.317 1.00 46.12 373 LYS A C 1
ATOM 2819 O O . LYS A 1 373 ? 1.933 -0.414 -49.075 1.00 46.12 373 LYS A O 1
ATOM 2824 N N . LYS A 1 374 ? 4.108 -0.381 -48.458 1.00 53.81 374 LYS A N 1
ATOM 2825 C CA . LYS A 1 374 ? 4.126 -1.302 -47.294 1.00 53.81 374 LYS A CA 1
ATOM 2826 C C . LYS A 1 374 ? 3.469 -0.831 -45.972 1.00 53.81 374 LYS A C 1
ATOM 2828 O O . LYS A 1 374 ? 3.423 -1.635 -45.054 1.00 53.81 374 LYS A O 1
ATOM 2833 N N . CYS A 1 375 ? 2.958 0.400 -45.852 1.00 53.72 375 CYS A N 1
ATOM 2834 C CA . CYS A 1 375 ? 1.854 0.745 -44.926 1.00 53.72 375 CYS A CA 1
ATOM 2835 C C . CYS A 1 375 ? 0.898 1.635 -45.726 1.00 53.72 375 CYS A C 1
ATOM 2837 O O . CYS A 1 375 ? 1.310 2.682 -46.242 1.00 53.72 375 CYS A O 1
ATOM 2839 N N . LEU A 1 376 ? -0.359 1.223 -45.884 1.00 57.97 376 LEU A N 1
ATOM 2840 C CA . LEU A 1 376 ? -1.368 2.050 -46.533 1.00 57.97 376 LEU A CA 1
ATOM 2841 C C . LEU A 1 376 ? -1.664 3.250 -45.628 1.00 57.97 376 LEU A C 1
ATOM 2843 O O . LEU A 1 376 ? -2.390 3.148 -44.650 1.00 57.97 376 LEU A O 1
ATOM 2847 N N . ARG A 1 377 ? -1.064 4.386 -46.005 1.00 56.25 377 ARG A N 1
ATOM 2848 C CA . ARG A 1 377 ? -1.398 5.767 -45.626 1.00 56.25 377 ARG A CA 1
ATOM 2849 C C . ARG A 1 377 ? -1.505 6.023 -44.117 1.00 56.25 377 ARG A C 1
ATOM 2851 O O . ARG A 1 377 ? -2.513 5.750 -43.481 1.00 56.25 377 ARG A O 1
ATOM 2858 N N . SER A 1 378 ? -0.537 6.762 -43.573 1.00 56.66 378 SER A N 1
ATOM 2859 C CA . SER A 1 378 ? -0.848 7.613 -42.426 1.00 56.66 378 SER A CA 1
ATOM 2860 C C . SER A 1 378 ? -1.939 8.607 -42.849 1.00 56.66 378 SER A C 1
ATOM 2862 O O . SER A 1 378 ? -1.696 9.441 -43.731 1.00 56.66 378 SER A O 1
ATOM 2864 N N . ILE A 1 379 ? -3.132 8.504 -42.281 1.00 62.59 379 ILE A N 1
ATOM 2865 C CA . ILE A 1 379 ? -4.251 9.371 -42.635 1.00 62.59 379 ILE A CA 1
ATOM 2866 C C . ILE A 1 379 ? -4.006 10.694 -41.915 1.00 62.59 379 ILE A C 1
ATOM 2868 O O . ILE A 1 379 ? -4.163 10.796 -40.701 1.00 62.59 379 ILE A O 1
ATOM 2872 N N . LYS A 1 380 ? -3.545 11.716 -42.643 1.00 62.47 380 LYS A N 1
ATOM 2873 C CA . LYS A 1 380 ? -3.617 13.083 -42.121 1.00 62.47 380 LYS A CA 1
ATOM 2874 C C . LYS A 1 380 ? -5.086 13.471 -42.097 1.00 62.47 380 LYS A C 1
ATOM 2876 O O . LYS A 1 380 ? -5.758 13.328 -43.119 1.00 62.47 380 LYS A O 1
ATOM 2881 N N . SER A 1 381 ? -5.566 13.968 -40.961 1.00 60.84 381 SER A N 1
ATOM 2882 C CA . SER A 1 381 ? -6.912 14.519 -40.896 1.00 60.84 381 SER A CA 1
ATOM 2883 C C . SER A 1 381 ? -7.050 15.621 -41.948 1.00 60.84 381 SER A C 1
ATOM 2885 O O . SER A 1 381 ? -6.282 16.587 -41.959 1.00 60.84 381 SER A O 1
ATOM 2887 N N . LEU A 1 382 ? -8.006 15.456 -42.864 1.00 63.81 382 LEU A N 1
ATOM 2888 C CA . LEU A 1 382 ? -8.275 16.432 -43.925 1.00 63.81 382 LEU A CA 1
ATOM 2889 C C . LEU A 1 382 ? -8.835 17.742 -43.348 1.00 63.81 382 LEU A C 1
ATOM 2891 O O . LEU A 1 382 ? -8.702 18.797 -43.965 1.00 63.81 382 LEU A O 1
ATOM 2895 N N . LYS A 1 383 ? -9.419 17.681 -42.145 1.00 70.81 383 LYS A N 1
ATOM 2896 C CA . LYS A 1 383 ? -9.969 18.816 -41.399 1.00 70.81 383 LYS A CA 1
ATOM 2897 C C . LYS A 1 383 ? -9.228 18.991 -40.074 1.00 70.81 383 LYS A C 1
ATOM 2899 O O . LYS A 1 383 ? -8.776 18.013 -39.479 1.00 70.81 383 LYS A O 1
ATOM 2904 N N . ALA A 1 384 ? -9.081 20.233 -39.624 1.00 84.56 384 ALA A N 1
ATOM 2905 C CA . ALA A 1 384 ? -8.627 20.485 -38.263 1.00 84.56 384 ALA A CA 1
ATOM 2906 C C . ALA A 1 384 ? -9.768 20.105 -37.306 1.00 84.56 384 ALA A C 1
ATOM 2908 O O . ALA A 1 384 ? -10.908 20.498 -37.543 1.00 84.56 384 ALA A O 1
ATOM 2909 N N . ILE A 1 385 ? -9.477 19.295 -36.292 1.00 87.06 385 ILE A N 1
ATOM 2910 C CA . ILE A 1 385 ? -10.459 18.782 -35.332 1.00 87.06 385 ILE A CA 1
ATOM 2911 C C . ILE A 1 385 ? -10.084 19.216 -33.921 1.00 87.06 385 ILE A C 1
ATOM 2913 O O . ILE A 1 385 ? -8.900 19.370 -33.612 1.00 87.06 385 ILE A O 1
ATOM 2917 N N . HIS A 1 386 ? -11.082 19.383 -33.062 1.00 91.06 386 HIS A N 1
ATOM 2918 C CA . HIS A 1 386 ? -10.839 19.473 -31.629 1.00 91.06 386 HIS A CA 1
ATOM 2919 C C . HIS A 1 386 ? -10.522 18.082 -31.076 1.00 91.06 386 HIS A C 1
ATOM 2921 O O . HIS A 1 386 ? -11.120 17.086 -31.483 1.00 91.06 386 HIS A O 1
ATOM 2927 N N . LEU A 1 387 ? -9.555 18.013 -30.169 1.00 91.25 387 LEU A N 1
ATOM 2928 C CA . LEU A 1 387 ? -9.246 16.800 -29.428 1.00 91.25 387 LEU A CA 1
ATOM 2929 C C . LEU A 1 387 ? -10.188 16.720 -28.228 1.00 91.25 387 LEU A C 1
ATOM 2931 O O . LEU A 1 387 ? -10.400 17.721 -27.545 1.00 91.25 387 LEU A O 1
ATOM 2935 N N . GLN A 1 388 ? -10.727 15.533 -27.975 1.00 89.12 388 GLN A N 1
ATOM 2936 C CA . GLN A 1 388 ? -11.602 15.265 -26.839 1.00 89.12 388 GLN A CA 1
ATOM 2937 C C . GLN A 1 388 ? -10.902 14.327 -25.862 1.00 89.12 388 GLN A C 1
ATOM 2939 O O . GLN A 1 388 ? -10.300 13.327 -26.263 1.00 89.12 388 GLN A O 1
ATOM 2944 N N . PHE A 1 389 ? -10.976 14.669 -24.583 1.00 88.38 389 PHE A N 1
ATOM 2945 C CA . PHE A 1 389 ? -10.471 13.859 -23.486 1.00 88.38 389 PHE A CA 1
ATOM 2946 C C . PHE A 1 389 ? -11.433 14.002 -22.311 1.00 88.38 389 PHE A C 1
ATOM 2948 O O . PHE A 1 389 ? -11.562 15.098 -21.768 1.00 88.38 389 PHE A O 1
ATOM 2955 N N . GLU A 1 390 ? -12.106 12.909 -21.938 1.00 87.25 390 GLU A N 1
ATOM 2956 C CA . GLU A 1 390 ? -13.180 12.927 -20.934 1.00 87.25 390 GLU A CA 1
ATOM 2957 C C . GLU A 1 390 ? -14.214 14.029 -21.266 1.00 87.25 390 GLU A C 1
ATOM 2959 O O . GLU A 1 390 ? -14.600 14.190 -22.424 1.00 87.25 390 GLU A O 1
ATOM 2964 N N . ASN A 1 391 ? -14.613 14.844 -20.286 1.00 87.94 391 ASN A N 1
ATOM 2965 C CA . ASN A 1 391 ? -15.535 15.975 -20.457 1.00 87.94 391 ASN A CA 1
ATOM 2966 C C . ASN A 1 391 ? -14.840 17.272 -20.919 1.00 87.94 391 ASN A C 1
ATOM 2968 O O . ASN A 1 391 ? -15.322 18.373 -20.633 1.00 87.94 391 ASN A O 1
ATOM 2972 N N . CYS A 1 392 ? -13.686 17.163 -21.583 1.00 90.88 392 CYS A N 1
ATOM 2973 C CA . CYS A 1 392 ? -12.875 18.301 -21.993 1.00 90.88 392 CYS A CA 1
ATOM 2974 C C . CYS A 1 392 ? -12.621 18.326 -23.502 1.00 90.88 392 CYS A C 1
ATOM 2976 O O . CYS A 1 392 ? -12.322 17.305 -24.125 1.00 90.88 392 CYS A O 1
ATOM 2978 N N . THR A 1 393 ? -12.665 19.526 -24.082 1.00 92.62 393 THR A N 1
ATOM 2979 C CA . THR A 1 393 ? -12.412 19.766 -25.510 1.00 92.62 393 THR A CA 1
ATOM 2980 C C . THR A 1 393 ? -11.231 20.713 -25.677 1.00 92.62 393 THR A C 1
ATOM 2982 O O . THR A 1 393 ? -11.111 21.692 -24.945 1.00 92.62 393 THR A O 1
ATOM 2985 N N . SER A 1 394 ? -10.324 20.431 -26.613 1.00 94.12 394 SER A N 1
ATOM 2986 C CA . SER A 1 394 ? -9.169 21.301 -26.850 1.00 94.12 394 SER A CA 1
ATOM 2987 C C . SER A 1 394 ? -9.606 22.699 -27.286 1.00 94.12 394 SER A C 1
ATOM 2989 O O . SER A 1 394 ? -10.510 22.829 -28.106 1.00 94.12 394 SER A O 1
ATOM 2991 N N . LEU A 1 395 ? -8.939 23.745 -26.799 1.00 91.81 395 LEU A N 1
ATOM 2992 C CA . LEU A 1 395 ? -9.256 25.129 -27.181 1.00 91.81 395 LEU A CA 1
ATOM 2993 C C . LEU A 1 395 ? -9.013 25.378 -28.674 1.00 91.81 395 LEU A C 1
ATOM 2995 O O . LEU A 1 395 ? -9.811 26.011 -29.361 1.00 91.81 395 LEU A O 1
ATOM 2999 N N . HIS A 1 396 ? -7.916 24.828 -29.191 1.00 92.38 396 HIS A N 1
ATOM 3000 C CA . HIS A 1 396 ? -7.550 24.930 -30.597 1.00 92.38 396 HIS A CA 1
ATOM 3001 C C . HIS A 1 396 ? -7.882 23.650 -31.358 1.00 92.38 396 HIS A C 1
ATOM 3003 O O . HIS A 1 396 ? -7.886 22.547 -30.804 1.00 92.38 396 HIS A O 1
ATOM 3009 N N . THR A 1 397 ? -8.113 23.795 -32.659 1.00 90.94 397 THR A N 1
ATOM 3010 C CA . THR A 1 397 ? -8.205 22.662 -33.578 1.00 90.94 397 THR A CA 1
ATOM 3011 C C . THR A 1 397 ? -6.819 22.223 -34.031 1.00 90.94 397 THR A C 1
ATOM 3013 O O . THR A 1 397 ? -5.987 23.053 -34.401 1.00 90.94 397 THR A O 1
ATOM 3016 N N . TYR A 1 398 ? -6.599 20.917 -34.117 1.00 89.75 398 TYR A N 1
ATOM 3017 C CA . TYR A 1 398 ? -5.349 20.321 -34.573 1.00 89.75 398 TYR A CA 1
ATOM 3018 C C . TYR A 1 398 ? -5.578 19.514 -35.852 1.00 89.75 398 TYR A C 1
ATOM 3020 O O . TYR A 1 398 ? -6.666 18.995 -36.090 1.00 89.75 398 TYR A O 1
ATOM 3028 N N . LYS A 1 399 ? -4.541 19.368 -36.684 1.00 87.56 399 LYS A N 1
ATOM 3029 C CA . LYS A 1 399 ? -4.543 18.458 -37.845 1.00 87.56 399 LYS A CA 1
ATOM 3030 C C . LYS A 1 399 ? -3.710 17.208 -37.530 1.00 87.56 399 LYS A C 1
ATOM 3032 O O . LYS A 1 399 ? -2.575 17.106 -38.005 1.00 87.56 399 LYS A O 1
ATOM 3037 N N . PRO A 1 400 ? -4.217 16.279 -36.697 1.00 86.56 400 PRO A N 1
ATOM 3038 C CA . PRO A 1 400 ? -3.471 15.090 -36.319 1.00 86.56 400 PRO A CA 1
ATOM 3039 C C . PRO A 1 400 ? -3.258 14.161 -37.516 1.00 86.56 400 PRO A C 1
ATOM 3041 O O . PRO A 1 400 ? -4.036 14.122 -38.475 1.00 86.56 400 PRO A O 1
ATOM 3044 N N . ARG A 1 401 ? -2.171 13.398 -37.442 1.00 86.62 401 ARG A N 1
ATOM 3045 C CA . ARG A 1 401 ? -1.905 12.261 -38.317 1.00 86.62 401 ARG A CA 1
ATOM 3046 C C . ARG A 1 401 ? -2.259 10.993 -37.555 1.00 86.62 401 ARG A C 1
ATOM 3048 O O . ARG A 1 401 ? -1.861 10.856 -36.405 1.00 86.62 401 ARG A O 1
ATOM 3055 N N . PHE A 1 402 ? -2.939 10.073 -38.222 1.00 86.81 402 PHE A N 1
ATOM 3056 C CA . PHE A 1 402 ? -3.302 8.767 -37.688 1.00 86.81 402 PHE A CA 1
ATOM 3057 C C . PHE A 1 402 ? -2.562 7.652 -38.421 1.00 86.81 402 PHE A C 1
ATOM 3059 O O . PHE A 1 402 ? -2.206 7.805 -39.595 1.00 86.81 402 PHE A O 1
ATOM 3066 N N . CYS A 1 403 ? -2.330 6.535 -37.737 1.00 83.69 403 CYS A N 1
ATOM 3067 C CA . CYS A 1 403 ? -1.808 5.321 -38.356 1.00 83.69 403 CYS A CA 1
ATOM 3068 C C . CYS A 1 403 ? -2.959 4.472 -38.909 1.00 83.69 403 CYS A C 1
ATOM 3070 O O . CYS A 1 403 ? -4.005 4.336 -38.276 1.00 83.69 403 CYS A O 1
ATOM 3072 N N . GLY A 1 404 ? -2.763 3.952 -40.123 1.00 77.69 404 GLY A N 1
ATOM 3073 C CA . GLY A 1 404 ? -3.719 3.092 -40.818 1.00 77.69 404 GLY A CA 1
ATOM 3074 C C . GLY A 1 404 ? -3.523 1.611 -40.492 1.00 77.69 404 GLY A C 1
ATOM 3075 O O . GLY A 1 404 ? -3.084 1.248 -39.403 1.00 77.69 404 GLY A O 1
ATOM 3076 N N . ILE A 1 405 ? -3.831 0.755 -41.465 1.00 74.94 405 ILE A N 1
ATOM 3077 C CA . ILE A 1 405 ? -3.689 -0.705 -41.376 1.00 74.94 405 ILE A CA 1
ATOM 3078 C C . ILE A 1 405 ? -2.713 -1.161 -42.470 1.00 74.94 405 ILE A C 1
ATOM 3080 O O . ILE A 1 405 ? -2.668 -0.572 -43.555 1.00 74.94 405 ILE A O 1
ATOM 3084 N N . CYS A 1 406 ? -1.900 -2.179 -42.194 1.00 77.31 406 CYS A N 1
ATOM 3085 C CA . CYS A 1 406 ? -1.048 -2.798 -43.208 1.00 77.31 406 CYS A CA 1
ATOM 3086 C C . CYS A 1 406 ? -1.866 -3.829 -44.000 1.00 77.31 406 CYS A C 1
ATOM 3088 O O . CYS A 1 406 ? -2.621 -4.602 -43.419 1.00 77.31 406 CYS A O 1
ATOM 3090 N N . SER A 1 407 ? -1.714 -3.869 -45.324 1.00 70.19 407 SER A N 1
ATOM 3091 C CA . SER A 1 407 ? -2.437 -4.814 -46.195 1.00 70.19 407 SER A CA 1
ATOM 3092 C C . SER A 1 407 ? -1.947 -6.263 -46.102 1.00 70.19 407 SER A C 1
ATOM 3094 O O . SER A 1 407 ? -2.536 -7.141 -46.716 1.00 70.19 407 SER A O 1
ATOM 3096 N N . ASP A 1 408 ? -0.844 -6.508 -45.400 1.00 71.25 408 ASP A N 1
ATOM 3097 C CA . ASP A 1 408 ? -0.131 -7.786 -45.334 1.00 71.25 408 ASP A CA 1
ATOM 3098 C C . ASP A 1 408 ? -0.203 -8.443 -43.944 1.00 71.25 408 ASP A C 1
ATOM 3100 O O . ASP A 1 408 ? 0.658 -9.242 -43.589 1.00 71.25 408 ASP A O 1
ATOM 3104 N N . GLY A 1 409 ? -1.209 -8.086 -43.138 1.00 68.12 409 GLY A N 1
ATOM 3105 C CA . GLY A 1 409 ? -1.449 -8.676 -41.814 1.00 68.12 409 GLY A CA 1
ATOM 3106 C C . GLY A 1 409 ? -0.549 -8.147 -40.690 1.00 68.12 409 GLY A C 1
ATOM 3107 O O . GLY A 1 409 ? -0.713 -8.541 -39.539 1.00 68.12 409 GLY A O 1
ATOM 3108 N N . ARG A 1 410 ? 0.376 -7.227 -40.989 1.00 79.31 410 ARG A N 1
ATOM 3109 C CA . ARG A 1 410 ? 1.210 -6.537 -39.990 1.00 79.31 410 ARG A CA 1
ATOM 3110 C C . ARG A 1 410 ? 0.427 -5.449 -39.250 1.00 79.31 410 ARG A C 1
ATOM 3112 O O . ARG A 1 410 ? -0.524 -4.875 -39.781 1.00 79.31 410 ARG A O 1
ATOM 3119 N N . CYS A 1 411 ? 0.862 -5.090 -38.046 1.00 78.50 411 CYS A N 1
ATOM 3120 C CA . CYS A 1 411 ? 0.342 -3.912 -37.346 1.00 78.50 411 CYS A CA 1
ATOM 3121 C C . CYS A 1 411 ? 1.102 -2.649 -37.778 1.00 78.50 411 CYS A C 1
ATOM 3123 O O . CYS A 1 411 ? 2.330 -2.665 -37.867 1.00 78.50 411 CYS A O 1
ATOM 3125 N N . CYS A 1 412 ? 0.377 -1.547 -38.028 1.00 81.44 412 CYS A N 1
ATOM 3126 C CA . CYS A 1 412 ? 0.974 -0.231 -38.290 1.00 81.44 412 CYS A CA 1
ATOM 3127 C C . CYS A 1 412 ? 0.932 0.603 -36.998 1.00 81.44 412 CYS A C 1
ATOM 3129 O O . CYS A 1 412 ? -0.147 0.981 -36.537 1.00 81.44 412 CYS A O 1
ATOM 3131 N N . THR A 1 413 ? 2.092 0.891 -36.408 1.00 84.38 413 THR A N 1
ATOM 3132 C CA . THR A 1 413 ? 2.222 1.626 -35.136 1.00 84.38 413 THR A CA 1
ATOM 3133 C C . THR A 1 413 ? 2.976 2.950 -35.325 1.00 84.38 413 THR A C 1
ATOM 3135 O O . THR A 1 413 ? 3.658 3.139 -36.342 1.00 84.38 413 THR A O 1
ATOM 3138 N N . PRO A 1 414 ? 2.839 3.917 -34.394 1.00 87.25 414 PRO A N 1
ATOM 3139 C CA . PRO A 1 414 ? 3.615 5.155 -34.435 1.00 87.25 414 PRO A CA 1
ATOM 3140 C C . PRO A 1 414 ? 5.124 4.881 -34.319 1.00 87.25 414 PRO A C 1
ATOM 3142 O O . PRO A 1 414 ? 5.544 4.174 -33.413 1.00 87.25 414 PRO A O 1
ATOM 3145 N N . HIS A 1 415 ? 5.933 5.471 -35.205 1.00 83.94 415 HIS A N 1
ATOM 3146 C CA . HIS A 1 415 ? 7.396 5.314 -35.215 1.00 83.94 415 HIS A CA 1
ATOM 3147 C C . HIS A 1 415 ? 8.096 6.593 -34.747 1.00 83.94 415 HIS A C 1
ATOM 3149 O O . HIS A 1 415 ? 8.715 6.623 -33.692 1.00 83.94 415 HIS A O 1
ATOM 3155 N N . ASN A 1 416 ? 7.947 7.692 -35.494 1.00 86.62 416 ASN A N 1
ATOM 3156 C CA . ASN A 1 416 ? 8.436 8.998 -35.055 1.00 86.62 416 ASN A CA 1
ATOM 3157 C C . ASN A 1 416 ? 7.280 9.777 -34.424 1.00 86.62 416 ASN A C 1
ATOM 3159 O O . ASN A 1 416 ? 6.292 10.068 -35.107 1.00 86.62 416 ASN A O 1
ATOM 3163 N N . THR A 1 417 ? 7.395 10.114 -33.138 1.00 89.25 417 THR A N 1
ATOM 3164 C CA . THR A 1 417 ? 6.368 10.853 -32.393 1.00 89.25 417 THR A CA 1
ATOM 3165 C C . THR A 1 417 ? 6.966 12.041 -31.653 1.00 89.25 417 THR A C 1
ATOM 3167 O O . THR A 1 417 ? 8.095 11.989 -31.176 1.00 89.25 417 THR A O 1
ATOM 3170 N N . LYS A 1 418 ? 6.190 13.116 -31.526 1.00 91.56 418 LYS A N 1
ATOM 3171 C CA . LYS A 1 418 ? 6.517 14.272 -30.682 1.00 91.56 418 LYS A CA 1
ATOM 3172 C C . LYS A 1 418 ? 5.456 14.432 -29.606 1.00 91.56 418 LYS A C 1
ATOM 3174 O O . LYS A 1 418 ? 4.325 13.997 -29.797 1.00 91.56 418 LYS A O 1
ATOM 3179 N N . THR A 1 419 ? 5.801 15.064 -28.494 1.00 93.19 419 THR A N 1
ATOM 3180 C CA . THR A 1 419 ? 4.834 15.420 -27.450 1.00 93.19 419 THR A CA 1
ATOM 3181 C C . THR A 1 419 ? 4.641 16.930 -27.463 1.00 93.19 419 THR A C 1
ATOM 3183 O O . THR A 1 419 ? 5.624 17.663 -27.408 1.00 93.19 419 THR A O 1
ATOM 3186 N N . ILE A 1 420 ? 3.394 17.388 -27.542 1.00 93.44 420 ILE A N 1
ATOM 3187 C CA . ILE A 1 420 ? 3.024 18.806 -27.450 1.00 93.44 420 ILE A CA 1
ATOM 3188 C C . ILE A 1 420 ? 2.143 19.028 -26.222 1.00 93.44 420 ILE A C 1
ATOM 3190 O O . ILE A 1 420 ? 1.429 18.116 -25.817 1.00 93.44 420 ILE A O 1
ATOM 3194 N N . GLN A 1 421 ? 2.165 20.225 -25.643 1.00 94.88 421 GLN A N 1
ATOM 3195 C CA . GLN A 1 421 ? 1.207 20.596 -24.600 1.00 94.88 421 GLN A CA 1
ATOM 3196 C C . GLN A 1 421 ? -0.071 21.124 -25.257 1.00 94.88 421 GLN A C 1
ATOM 3198 O O . GLN A 1 421 ? -0.004 22.031 -26.085 1.00 94.88 421 GLN A O 1
ATOM 3203 N N . VAL A 1 422 ? -1.221 20.549 -24.907 1.00 93.75 422 VAL A N 1
ATOM 3204 C CA . VAL A 1 422 ? -2.540 20.966 -25.404 1.00 93.75 422 VAL A CA 1
ATOM 3205 C C . VAL A 1 422 ? -3.373 21.477 -24.240 1.00 93.75 422 VAL A C 1
ATOM 3207 O O . VAL A 1 422 ? -3.448 20.837 -23.191 1.00 93.75 422 VAL A O 1
ATOM 3210 N N . GLU A 1 423 ? -3.994 22.633 -24.442 1.00 95.25 423 GLU A N 1
ATOM 3211 C CA . GLU A 1 423 ? -4.948 23.227 -23.513 1.00 95.25 423 GLU A CA 1
ATOM 3212 C C . GLU A 1 423 ? -6.361 22.730 -23.836 1.00 95.25 423 GLU A C 1
ATOM 3214 O O . GLU A 1 423 ? -6.842 22.860 -24.966 1.00 95.25 423 GLU A O 1
ATOM 3219 N N . PHE A 1 424 ? -7.014 22.148 -22.836 1.00 94.31 424 PHE A N 1
ATOM 3220 C CA . PHE A 1 424 ? -8.379 21.645 -22.896 1.00 94.31 424 PHE A CA 1
ATOM 3221 C C . PHE A 1 424 ? -9.278 22.467 -21.988 1.00 94.31 424 PHE A C 1
ATOM 3223 O O . PHE A 1 424 ? -8.920 22.723 -20.844 1.00 94.31 424 PHE A O 1
ATOM 3230 N N . GLN A 1 425 ? -10.458 22.825 -22.476 1.00 93.62 425 GLN A N 1
ATOM 3231 C CA . GLN A 1 425 ? -11.525 23.417 -21.687 1.00 93.62 425 GLN A CA 1
ATOM 3232 C C . GLN A 1 425 ? -12.477 22.314 -21.222 1.00 93.62 425 GLN A C 1
ATOM 3234 O O . GLN A 1 425 ? -13.046 21.592 -22.042 1.00 93.62 425 GLN A O 1
ATOM 3239 N N . CYS A 1 426 ? -12.616 22.175 -19.908 1.00 90.50 426 CYS A N 1
ATOM 3240 C CA . CYS A 1 426 ? -13.464 21.199 -19.231 1.00 90.50 426 CYS A CA 1
ATOM 3241 C C . CYS A 1 426 ? -14.689 21.888 -18.622 1.00 90.50 426 CYS A C 1
ATOM 3243 O O . CYS A 1 426 ? -14.630 23.070 -18.290 1.00 90.50 426 CYS A O 1
ATOM 3245 N N . SER A 1 427 ? -15.785 21.160 -18.417 1.00 84.50 427 SER A N 1
ATOM 3246 C CA . SER A 1 427 ? -16.933 21.669 -17.650 1.00 84.50 427 SER A CA 1
ATOM 3247 C C . SER A 1 427 ? -16.700 21.488 -16.135 1.00 84.50 427 SER A C 1
ATOM 3249 O O . SER A 1 427 ? -16.356 20.367 -15.751 1.00 84.50 427 S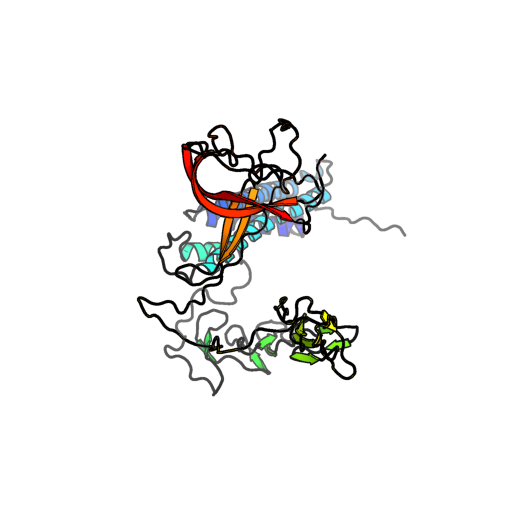ER A O 1
ATOM 3251 N N . PRO A 1 428 ? -16.854 22.520 -15.267 1.00 70.94 428 PRO A N 1
ATOM 3252 C CA . PRO A 1 428 ? -17.340 23.878 -15.527 1.00 70.94 428 PRO A CA 1
ATOM 3253 C C . PRO A 1 428 ? -16.182 24.890 -15.697 1.00 70.94 428 PRO A C 1
ATOM 3255 O O . PRO A 1 428 ? -15.625 25.397 -14.729 1.00 70.94 428 PRO A O 1
ATOM 3258 N N . GLY A 1 429 ? -15.800 25.196 -16.939 1.00 75.38 429 GLY A N 1
ATOM 3259 C CA . GLY A 1 429 ? -14.899 26.303 -17.301 1.00 75.38 429 GLY A CA 1
ATOM 3260 C C . GLY A 1 429 ? -13.398 26.154 -16.989 1.00 75.38 429 GLY A C 1
ATOM 3261 O O . GLY A 1 429 ? -12.641 27.074 -17.295 1.00 75.38 429 GLY A O 1
ATOM 3262 N N . GLN A 1 430 ? -12.932 25.040 -16.416 1.00 86.88 430 GLN A N 1
ATOM 3263 C CA . GLN A 1 430 ? -11.514 24.846 -16.078 1.00 86.88 430 GLN A CA 1
ATOM 3264 C C . GLN A 1 430 ? -10.660 24.578 -17.330 1.00 86.88 430 GLN A C 1
ATOM 3266 O O . GLN A 1 430 ? -11.031 23.761 -18.172 1.00 86.88 430 GLN A O 1
ATOM 3271 N N . ILE A 1 431 ? -9.488 25.220 -17.432 1.00 89.00 431 ILE A N 1
ATOM 3272 C CA . ILE A 1 431 ? -8.505 24.948 -18.493 1.00 89.00 431 ILE A CA 1
ATOM 3273 C C . ILE A 1 431 ? -7.413 24.014 -17.958 1.00 89.00 431 ILE A C 1
ATOM 3275 O O . ILE A 1 431 ? -6.705 24.351 -17.010 1.00 89.00 431 ILE A O 1
ATOM 3279 N N . LEU A 1 432 ? -7.248 22.848 -18.585 1.00 89.31 432 LEU A N 1
ATOM 3280 C CA . LEU A 1 432 ? -6.230 21.851 -18.251 1.00 89.31 432 LEU A CA 1
ATOM 3281 C C . LEU A 1 432 ? -5.181 21.744 -19.359 1.00 89.31 432 LEU A C 1
ATOM 3283 O O . LEU A 1 432 ? -5.508 21.566 -20.530 1.00 89.31 432 LEU A O 1
ATOM 3287 N N . LYS A 1 433 ? -3.901 21.773 -18.979 1.00 92.38 433 LYS A N 1
ATOM 3288 C CA . LYS A 1 433 ? -2.774 21.488 -19.878 1.00 92.38 433 LYS A CA 1
ATOM 3289 C C . LYS A 1 433 ? -2.411 20.014 -19.798 1.00 92.38 433 LYS A C 1
ATOM 3291 O O . LYS A 1 433 ? -2.079 19.520 -18.720 1.00 92.38 433 LYS A O 1
ATOM 3296 N N . LYS A 1 434 ? -2.460 19.305 -20.925 1.00 92.31 434 LYS A N 1
ATOM 3297 C CA . LYS A 1 434 ? -2.058 17.895 -21.004 1.00 92.31 434 LYS A CA 1
ATOM 3298 C C . LYS A 1 434 ? -1.048 17.663 -22.133 1.00 92.31 434 LYS A C 1
ATOM 3300 O O . LYS A 1 434 ? -1.233 18.198 -23.228 1.00 92.31 434 LYS A O 1
ATOM 3305 N N . PRO A 1 435 ? -0.019 16.827 -21.908 1.00 94.69 435 PRO A N 1
ATOM 3306 C CA . PRO A 1 435 ? 0.891 16.410 -22.964 1.00 94.69 435 PRO A CA 1
ATOM 3307 C C . PRO A 1 435 ? 0.191 15.424 -23.905 1.00 94.69 435 PRO A C 1
ATOM 3309 O O . PRO A 1 435 ? -0.342 14.408 -23.461 1.00 94.69 435 PRO A O 1
ATOM 3312 N N . VAL A 1 436 ? 0.224 15.696 -25.209 1.00 94.69 436 VAL A N 1
ATOM 3313 C CA . VAL A 1 436 ? -0.418 14.900 -26.263 1.00 94.69 436 VAL A CA 1
ATOM 3314 C C . VAL A 1 436 ? 0.604 14.472 -27.314 1.00 94.69 436 VAL A C 1
ATOM 3316 O O . VAL A 1 436 ? 1.446 15.255 -27.757 1.00 94.69 436 VAL A O 1
ATOM 3319 N N . MET A 1 437 ? 0.521 13.213 -27.736 1.00 94.69 437 MET A N 1
ATOM 3320 C CA . MET A 1 437 ? 1.340 12.629 -28.790 1.00 94.69 437 MET A CA 1
ATOM 3321 C C . MET A 1 437 ? 0.899 13.102 -30.181 1.00 94.69 437 MET A C 1
ATOM 3323 O O . MET A 1 437 ? -0.243 12.908 -30.593 1.00 94.69 437 MET A O 1
ATOM 3327 N N . VAL A 1 438 ? 1.852 13.624 -30.949 1.00 91.81 438 VAL A N 1
ATOM 3328 C CA . VAL A 1 438 ? 1.728 13.944 -32.373 1.00 91.81 438 VAL A CA 1
ATOM 3329 C C . VAL A 1 438 ? 2.516 12.925 -33.178 1.00 91.81 438 VAL A C 1
ATOM 3331 O O . VAL A 1 438 ? 3.731 12.791 -33.022 1.00 91.81 438 VAL A O 1
ATOM 3334 N N . ILE A 1 439 ? 1.827 12.222 -34.071 1.00 89.69 439 ILE A N 1
ATOM 3335 C CA . ILE A 1 439 ? 2.435 11.207 -34.930 1.00 89.69 439 ILE A CA 1
ATOM 3336 C C . ILE A 1 439 ? 3.093 11.887 -36.138 1.00 89.69 439 ILE A C 1
ATOM 3338 O O . ILE A 1 439 ? 2.435 12.535 -36.953 1.00 89.69 439 ILE A O 1
ATOM 3342 N N . GLY A 1 440 ? 4.405 11.717 -36.280 1.00 86.25 440 GLY A N 1
ATOM 3343 C CA . GLY A 1 440 ? 5.166 12.126 -37.459 1.00 86.25 440 GLY A CA 1
ATOM 3344 C C . GLY A 1 440 ? 5.093 11.076 -38.567 1.00 86.25 440 GLY A C 1
ATOM 3345 O O . GLY A 1 440 ? 4.684 11.385 -39.690 1.00 86.25 440 GLY A O 1
ATOM 3346 N N . THR A 1 441 ? 5.440 9.829 -38.239 1.00 84.44 441 THR A N 1
ATOM 3347 C CA . THR A 1 441 ? 5.429 8.679 -39.161 1.00 84.44 441 THR A CA 1
ATOM 3348 C C . THR A 1 441 ? 4.924 7.407 -38.476 1.00 84.44 441 THR A C 1
ATOM 3350 O O . THR A 1 441 ? 4.983 7.290 -37.253 1.00 84.44 441 THR A O 1
ATOM 3353 N N . CYS A 1 442 ? 4.435 6.456 -39.275 1.00 85.06 442 CYS A N 1
ATOM 3354 C CA . CYS A 1 442 ? 4.010 5.126 -38.830 1.00 85.06 442 CYS A CA 1
ATOM 3355 C C . CYS A 1 442 ? 4.823 4.055 -39.568 1.00 85.06 442 CYS A C 1
ATOM 3357 O O . CYS A 1 442 ? 5.242 4.297 -40.704 1.00 85.06 442 CYS A O 1
ATOM 3359 N N . THR A 1 443 ? 5.010 2.885 -38.958 1.00 85.38 443 THR A N 1
ATOM 3360 C CA . THR A 1 443 ? 5.721 1.749 -39.565 1.00 85.38 443 THR A CA 1
ATOM 3361 C C . THR A 1 443 ? 4.956 0.441 -39.372 1.00 85.38 443 THR A C 1
ATOM 3363 O O . THR A 1 443 ? 4.237 0.297 -38.387 1.00 85.38 443 THR A O 1
ATOM 3366 N N . CYS A 1 444 ? 5.109 -0.499 -40.310 1.00 80.94 444 CYS A N 1
ATOM 3367 C CA . CYS A 1 444 ? 4.525 -1.838 -40.218 1.00 80.94 444 CYS A CA 1
ATOM 3368 C C . CYS A 1 444 ? 5.555 -2.837 -39.696 1.00 80.94 444 CYS A C 1
ATOM 3370 O O . CYS A 1 444 ? 6.622 -2.985 -40.296 1.00 80.94 444 CYS A O 1
ATOM 3372 N N . HIS A 1 445 ? 5.210 -3.576 -38.647 1.00 78.75 445 HIS A N 1
ATOM 3373 C CA . HIS A 1 445 ? 6.051 -4.633 -38.087 1.00 78.75 445 HIS A CA 1
ATOM 3374 C C . HIS A 1 445 ? 5.223 -5.867 -37.709 1.00 78.75 445 HIS A C 1
ATOM 3376 O O . HIS A 1 445 ? 4.002 -5.796 -37.592 1.00 78.75 445 HIS A O 1
ATOM 3382 N N . ASN A 1 446 ? 5.899 -7.006 -37.545 1.00 79.62 446 ASN A N 1
ATOM 3383 C CA . ASN A 1 446 ? 5.258 -8.277 -37.179 1.00 79.62 446 ASN A CA 1
ATOM 3384 C C . ASN A 1 446 ? 5.031 -8.403 -35.668 1.00 79.62 446 ASN A C 1
ATOM 3386 O O . ASN A 1 446 ? 4.172 -9.159 -35.235 1.00 79.62 446 ASN A O 1
ATOM 3390 N N . ASN A 1 447 ? 5.817 -7.678 -34.865 1.00 76.12 447 ASN A N 1
ATOM 3391 C CA . ASN A 1 447 ? 5.816 -7.822 -33.414 1.00 76.12 447 ASN A CA 1
ATOM 3392 C C . ASN A 1 447 ? 4.711 -6.973 -32.775 1.00 76.12 447 ASN A C 1
ATOM 3394 O O . ASN A 1 447 ? 4.971 -5.884 -32.265 1.00 76.12 447 ASN A O 1
ATOM 3398 N N . CYS A 1 448 ? 3.463 -7.389 -32.944 1.00 70.69 448 CYS A N 1
ATOM 3399 C CA . CYS A 1 448 ? 2.320 -6.594 -32.526 1.00 70.69 448 CYS A CA 1
ATOM 3400 C C . CYS A 1 448 ? 2.149 -6.630 -31.006 1.00 70.69 448 CYS A C 1
ATOM 3402 O O . CYS A 1 448 ? 2.283 -7.696 -30.410 1.00 70.69 448 CYS A O 1
ATOM 3404 N N . PRO A 1 449 ? 1.863 -5.484 -30.360 1.00 62.47 449 PRO A N 1
ATOM 3405 C CA . PRO A 1 449 ? 1.609 -5.468 -28.927 1.00 62.47 449 PRO A CA 1
ATOM 3406 C C . PRO A 1 449 ? 0.427 -6.397 -28.634 1.00 62.47 449 PRO A C 1
ATOM 3408 O O . PRO A 1 449 ? -0.638 -6.226 -29.228 1.00 62.47 449 PRO A O 1
ATOM 3411 N N . HIS A 1 450 ? 0.628 -7.389 -27.760 1.00 53.66 450 HIS A N 1
ATOM 3412 C CA . HIS A 1 450 ? -0.424 -8.301 -27.314 1.00 53.66 450 HIS A CA 1
ATOM 3413 C C . HIS A 1 450 ? -1.561 -7.485 -26.685 1.00 53.66 450 HIS A C 1
ATOM 3415 O O . HIS A 1 450 ? -1.484 -7.065 -25.534 1.00 53.66 450 HIS A O 1
ATOM 3421 N N . SER A 1 451 ? -2.616 -7.223 -27.450 1.00 44.72 451 SER A N 1
ATOM 3422 C CA . SER A 1 451 ? -3.890 -6.775 -26.908 1.00 44.72 451 SER A CA 1
ATOM 3423 C C . SER A 1 451 ? -4.664 -8.017 -26.493 1.00 44.72 451 SER A C 1
ATOM 3425 O O . SER A 1 451 ? -4.950 -8.851 -27.355 1.00 44.72 451 SER A O 1
ATOM 3427 N N . ASN A 1 452 ? -5.040 -8.130 -25.215 1.00 32.56 452 ASN A N 1
ATOM 3428 C CA . ASN A 1 452 ? -6.173 -8.975 -24.847 1.00 32.56 452 ASN A CA 1
ATOM 3429 C C . ASN A 1 452 ? -7.339 -8.603 -25.770 1.00 32.56 452 ASN A C 1
ATOM 3431 O O . ASN A 1 452 ? -7.777 -7.454 -25.826 1.00 32.56 452 ASN A O 1
ATOM 3435 N N . SER A 1 453 ? -7.742 -9.573 -26.575 1.00 35.94 453 SER A N 1
ATOM 3436 C CA . SER A 1 453 ? -8.755 -9.462 -27.606 1.00 35.94 453 SER A CA 1
ATOM 3437 C C . SER A 1 453 ? -10.148 -9.311 -26.999 1.00 35.94 453 SER A C 1
ATOM 3439 O O . SER A 1 453 ? -10.653 -10.241 -26.381 1.00 35.94 453 SER A O 1
ATOM 3441 N N . SER A 1 454 ? -10.773 -8.165 -27.248 1.00 28.86 454 SER A N 1
ATOM 3442 C CA . SER A 1 454 ? -12.224 -7.925 -27.318 1.00 28.86 454 SER A CA 1
ATOM 3443 C C . SER A 1 454 ? -12.342 -6.454 -27.736 1.00 28.86 454 SER A C 1
ATOM 3445 O O . SER A 1 454 ? -11.766 -5.603 -27.066 1.00 28.86 454 SER A O 1
ATOM 3447 N N . PHE A 1 455 ? -12.913 -6.062 -28.871 1.00 30.41 455 PHE A N 1
ATOM 3448 C CA . PHE A 1 455 ? -14.253 -6.367 -29.355 1.00 30.41 455 PHE A CA 1
ATOM 3449 C C . PHE A 1 455 ? -14.317 -6.354 -30.895 1.00 30.41 455 PHE A C 1
ATOM 3451 O O . PHE A 1 455 ? -13.522 -5.670 -31.539 1.00 30.41 455 PHE A O 1
ATOM 3458 N N . LEU A 1 456 ? -15.267 -7.166 -31.376 1.00 28.47 456 LEU A N 1
ATOM 3459 C CA . LEU A 1 456 ? -15.949 -7.246 -32.677 1.00 28.47 456 LEU A CA 1
ATOM 3460 C C . LEU A 1 456 ? -15.757 -6.100 -33.678 1.00 28.47 456 LEU A C 1
ATOM 3462 O O . LEU A 1 456 ? -15.940 -4.927 -33.285 1.00 28.47 456 LEU A O 1
#